Protein AF-A0A485LM69-F1 (afdb_monomer_lite)

Sequence (407 aa):
MVAGKAISARLDTKGYEAAKHSVRDLKLQVTPPPPPPSAAVVSFTKTQQSLVRSMDTALTEHVVIIRTSGLRPGRENILVEHVDLLRSQFHEALERLHVLHDEAARRWKSEMAAKVDAAAADVDTLANALAEREQDMEQHAQEVERRHFEELEALTQRYDDKVVDIQALCDDKIAQVERASQGMLHAMRDKMKMWKVAFEAKVKDVVQGKIDGLQSQSERELKVVMTQMDKEAQALVDALQAARQQITALERDVATLKEQVAERASNVMDADTRWTASQEALAHAQAQANHFQHMYETLLATMEQLRDTHAQEKVRLVQQHAMTQESAERAIEARHQAELATLHDRVRHAVDKKSSVIAQLETQLADAVARAHSTEHVLMQLSADLQSCGSQPSGAMALVEAFHLDD

InterPro domains:
  IPR060549 CEP131, C-terminal domain [PF27695] (210-379)

Radius of gyration: 78.05 Å; chains: 1; bounding box: 155×54×229 Å

Organism: NCBI:txid120398

Foldseek 3Di:
DDDDDDPPVDCDPVNVVVVVVVVVVVVVPPDDDDDDDPPVVVVVVVVLVVVLVVLVVVLVVVLVCLVPVPDDPVVSVVVNVVSVVVNVVVVVVSVVVVVVVVVVVVVVVVVVVVVVVVVVVVVVVVVVVVVVVVVVVVVVVVVVVVVVVVVVVVVVVVVVVVVVVVVVVVVVVVVVVVVVVVVVVVVVVVVVVVVVVVVVVVVVVVVVVVVVVVVVVVVVVVVVVVVVVVVVVVVVVVVVVVVVVVVVVVVVVVVVCVVCVVVPVPDDDPPPVVVVVVVVVVVVVVVVVVVVVVVVVVVVVVVVVVVVVVVVVVVVVVVVVVVVVVVVVVVVVVVVVVVVVVVVVVVVVVVVVVVVVVVVVVVVVVVVVVVVVVVVVVVVVVVVVVVVVVDDDDDDDDDDDDDDDDD

Secondary structure (DSSP, 8-state):
------------HHHHHHHHHHHHHHHTT--PPPPPPPHHHHHHHHHHHHHHHHHHHHHHHHHHHHHHS---HHHHHHHHHHHHHHHHHHHHHHHHHHHHHHHHHHHHHHHHHHHHHHHHHHHHHHHHHHHHHHHHHHHHHHHHHHHHHHHHHHHHHHHHHHHHHHHHHHHHHHHHHHHHHHHHHHHHHHHHHHHHHHHHHHHHHHHHHHHHHHHHHHHHHHHHHHHHHHHHHHHHHHHHHHHHHHHHHHHHHHHHHHHHTTT-SS----SHHHHHHHHHHHHHHHHHHHHHHHHHHHHHHHHHHHHHHHHHHHHHHHHHHHHHHHHHHHHHHHHHHHHHHHHHHHHHHHHHHHHHHHHHHHHHHHHHHHHHHHHHHHHHHHHHHHHHTTS----------------

Structure (mmCIF, N/CA/C/O backbone):
data_AF-A0A485LM69-F1
#
_entry.id   AF-A0A485LM69-F1
#
loop_
_atom_site.group_PDB
_atom_site.id
_atom_site.type_symbol
_atom_site.label_atom_id
_atom_site.label_alt_id
_atom_site.label_comp_id
_atom_site.label_asym_id
_atom_site.label_entity_id
_atom_site.label_seq_id
_atom_site.pdbx_PDB_ins_code
_atom_site.Cartn_x
_atom_site.Cartn_y
_atom_site.Cartn_z
_atom_site.occupancy
_atom_site.B_iso_or_equiv
_atom_site.auth_seq_id
_atom_site.auth_comp_id
_atom_site.auth_asym_id
_atom_site.auth_atom_id
_atom_site.pdbx_PDB_model_num
ATOM 1 N N . MET A 1 1 ? 25.983 -1.163 -6.170 1.00 37.72 1 MET A N 1
ATOM 2 C CA . MET A 1 1 ? 26.943 -0.313 -6.907 1.00 37.72 1 MET A CA 1
ATOM 3 C C . MET A 1 1 ? 27.762 -1.194 -7.835 1.00 37.72 1 MET A C 1
ATOM 5 O O . MET A 1 1 ? 28.632 -1.874 -7.329 1.00 37.72 1 MET A O 1
ATOM 9 N N . VAL A 1 2 ? 27.425 -1.234 -9.126 1.00 30.72 2 VAL A N 1
ATOM 10 C CA . VAL A 1 2 ? 28.302 -1.178 -10.319 1.00 30.72 2 VAL A CA 1
ATOM 11 C C . VAL A 1 2 ? 27.305 -1.050 -11.477 1.00 30.72 2 VAL A C 1
ATOM 13 O O . VAL A 1 2 ? 26.542 -1.973 -11.743 1.00 30.72 2 VAL A O 1
ATOM 16 N N . ALA A 1 3 ? 27.201 0.146 -12.054 1.00 35.25 3 ALA A N 1
ATOM 17 C CA . ALA A 1 3 ? 26.282 0.444 -13.147 1.00 35.25 3 ALA A CA 1
ATOM 18 C C . ALA A 1 3 ? 26.817 -0.117 -14.474 1.00 35.25 3 ALA A C 1
ATOM 20 O O . ALA A 1 3 ? 28.026 -0.145 -14.708 1.00 35.25 3 ALA A O 1
ATOM 21 N N . GLY A 1 4 ? 25.886 -0.588 -15.304 1.00 31.83 4 GLY A N 1
ATOM 22 C CA . GLY A 1 4 ? 26.125 -1.331 -16.533 1.00 31.83 4 GLY A CA 1
ATOM 23 C C . GLY A 1 4 ? 26.873 -0.567 -17.623 1.00 31.83 4 GLY A C 1
ATOM 24 O O . GLY A 1 4 ? 26.713 0.637 -17.815 1.00 31.83 4 GLY A O 1
ATOM 25 N N . LYS A 1 5 ? 27.666 -1.327 -18.377 1.00 31.39 5 LYS A N 1
ATOM 26 C CA . LYS A 1 5 ? 28.314 -0.892 -19.611 1.00 31.39 5 LYS A CA 1
ATOM 27 C C . LYS A 1 5 ? 27.409 -1.300 -20.774 1.00 31.39 5 LYS A C 1
ATOM 29 O O . LYS A 1 5 ? 27.424 -2.447 -21.207 1.00 31.39 5 LYS A O 1
ATOM 34 N N . ALA A 1 6 ? 26.577 -0.372 -21.234 1.00 43.16 6 ALA A N 1
ATOM 35 C CA . ALA A 1 6 ? 25.860 -0.515 -22.493 1.00 43.16 6 ALA A CA 1
ATOM 36 C C . ALA A 1 6 ? 26.879 -0.487 -23.643 1.00 43.16 6 ALA A C 1
ATOM 38 O O . ALA A 1 6 ? 27.505 0.543 -23.880 1.00 43.16 6 ALA A O 1
ATOM 39 N N . ILE A 1 7 ? 27.050 -1.603 -24.353 1.00 37.47 7 ILE A N 1
ATOM 40 C CA . ILE A 1 7 ? 27.742 -1.624 -25.647 1.00 37.47 7 ILE A CA 1
ATOM 41 C C . ILE A 1 7 ? 26.660 -1.505 -26.717 1.00 37.47 7 ILE A C 1
ATOM 43 O O . ILE A 1 7 ? 26.283 -2.454 -27.391 1.00 37.47 7 ILE A O 1
ATOM 47 N N . SER A 1 8 ? 26.108 -0.299 -26.820 1.00 39.75 8 SER A N 1
ATOM 48 C CA . SER A 1 8 ? 25.656 0.192 -28.111 1.00 39.75 8 SER A CA 1
ATOM 49 C C . SER A 1 8 ? 26.939 0.597 -28.823 1.00 39.75 8 SER A C 1
ATOM 51 O O . SER A 1 8 ? 27.615 1.518 -28.364 1.00 39.75 8 SER A O 1
ATOM 53 N N . ALA A 1 9 ? 27.318 -0.101 -29.894 1.00 45.41 9 ALA A N 1
ATOM 54 C CA . ALA A 1 9 ? 28.373 0.356 -30.795 1.00 45.41 9 ALA A CA 1
ATOM 55 C C . ALA A 1 9 ? 27.864 1.573 -31.593 1.00 45.41 9 ALA A C 1
ATOM 57 O O . ALA A 1 9 ? 27.769 1.560 -32.814 1.00 45.41 9 ALA A O 1
ATOM 58 N N . ARG A 1 10 ? 27.482 2.636 -30.877 1.00 45.28 10 ARG A N 1
ATOM 59 C CA . ARG A 1 10 ? 27.475 3.989 -31.411 1.00 45.28 10 ARG A CA 1
ATOM 60 C C . ARG A 1 10 ? 28.935 4.293 -31.696 1.00 45.28 10 ARG A C 1
ATOM 62 O O . ARG A 1 10 ? 29.761 4.207 -30.788 1.00 45.28 10 ARG A O 1
ATOM 69 N N . LEU A 1 11 ? 29.252 4.634 -32.940 1.00 45.06 11 LEU A N 1
ATOM 70 C CA . LEU A 1 11 ? 30.440 5.433 -33.200 1.00 45.06 11 LEU A CA 1
ATOM 71 C C . LEU A 1 11 ? 30.388 6.602 -32.210 1.00 45.06 11 LEU A C 1
ATOM 73 O O . LEU A 1 11 ? 29.457 7.406 -32.249 1.00 45.06 11 LEU A O 1
ATOM 77 N N . ASP A 1 12 ? 31.334 6.629 -31.268 1.00 53.97 12 ASP A N 1
ATOM 78 C CA . ASP A 1 12 ? 31.619 7.815 -30.464 1.00 53.97 12 ASP A CA 1
ATOM 79 C C . ASP A 1 12 ? 31.677 8.995 -31.447 1.00 53.97 12 ASP A C 1
ATOM 81 O O . ASP A 1 12 ? 32.214 8.848 -32.551 1.00 53.97 12 ASP A O 1
ATOM 85 N N . THR A 1 13 ? 31.109 10.147 -31.095 1.00 58.75 13 THR A N 1
ATOM 86 C CA . THR A 1 13 ? 31.194 11.362 -31.919 1.00 58.75 13 THR A CA 1
ATOM 87 C C . THR A 1 13 ? 32.640 11.640 -32.339 1.00 58.75 13 THR A C 1
ATOM 89 O O . THR A 1 13 ? 32.873 12.085 -33.458 1.00 58.75 13 THR A O 1
ATOM 92 N N . LYS A 1 14 ? 33.628 11.239 -31.523 1.00 59.19 14 LYS A N 1
ATOM 93 C CA . LYS A 1 14 ? 35.055 11.243 -31.882 1.00 59.19 14 LYS A CA 1
ATOM 94 C C . LYS A 1 14 ? 35.444 10.276 -33.003 1.00 59.19 14 LYS A C 1
ATOM 96 O O . LYS A 1 14 ? 36.289 10.619 -33.820 1.00 59.19 14 LYS A O 1
ATOM 101 N N . GLY A 1 15 ? 34.866 9.078 -33.045 1.00 59.28 15 GLY A N 1
ATOM 102 C CA . GLY A 1 15 ? 35.096 8.093 -34.107 1.00 59.28 15 GLY A CA 1
ATOM 103 C C . GLY A 1 15 ? 34.479 8.519 -35.440 1.00 59.28 15 GLY A C 1
ATOM 104 O O . GLY A 1 15 ? 35.099 8.344 -36.487 1.00 59.28 15 GLY A O 1
ATOM 105 N N . TYR A 1 16 ? 33.302 9.147 -35.397 1.00 66.25 16 TYR A N 1
ATOM 106 C CA . TYR A 1 16 ? 32.664 9.732 -36.578 1.00 66.25 16 TYR A CA 1
ATOM 107 C C . TYR A 1 16 ? 33.438 10.952 -37.109 1.00 66.25 16 TYR A C 1
ATOM 109 O O . TYR A 1 16 ? 33.726 11.031 -38.303 1.00 66.25 16 TYR A O 1
ATOM 117 N N . GLU A 1 17 ? 33.866 11.861 -36.227 1.00 63.91 17 GLU A N 1
ATOM 118 C CA . GLU A 1 17 ? 34.704 13.018 -36.582 1.00 63.91 17 GLU A CA 1
ATOM 119 C C . GLU A 1 17 ? 36.073 12.589 -37.141 1.00 63.91 17 GLU A C 1
ATOM 121 O O . GLU A 1 17 ? 36.529 13.138 -38.143 1.00 63.91 17 GLU A O 1
ATOM 126 N N . ALA A 1 18 ? 36.712 11.564 -36.563 1.00 67.31 18 ALA A N 1
ATOM 127 C CA . ALA A 1 18 ? 37.987 11.034 -37.054 1.00 67.31 18 ALA A CA 1
ATOM 128 C C . ALA A 1 18 ? 37.866 10.422 -38.461 1.00 67.31 18 ALA A C 1
ATOM 130 O O . ALA A 1 18 ? 38.721 10.663 -39.314 1.00 67.31 18 ALA A O 1
ATOM 131 N N . ALA A 1 19 ? 36.784 9.685 -38.732 1.00 61.28 19 ALA A N 1
ATOM 132 C CA . ALA A 1 19 ? 36.502 9.161 -40.066 1.00 61.28 19 ALA A CA 1
ATOM 133 C C . ALA A 1 19 ? 36.218 10.296 -41.068 1.00 61.28 19 ALA A C 1
ATOM 135 O O . ALA A 1 19 ? 36.755 10.290 -42.176 1.00 61.28 19 ALA A O 1
ATOM 136 N N . LYS A 1 20 ? 35.454 11.318 -40.659 1.00 70.12 20 LYS A N 1
ATOM 137 C CA . LYS A 1 20 ? 35.165 12.511 -41.471 1.00 70.12 20 LYS A CA 1
ATOM 138 C C . LYS A 1 20 ? 36.438 13.287 -41.826 1.00 70.12 20 LYS A C 1
ATOM 140 O O . LYS A 1 20 ? 36.601 13.688 -42.977 1.00 70.12 20 LYS A O 1
ATOM 145 N N . HIS A 1 21 ? 37.359 13.459 -40.877 1.00 63.34 21 HIS A N 1
ATOM 146 C CA . HIS A 1 21 ? 38.659 14.089 -41.119 1.00 63.34 21 HIS A CA 1
ATOM 147 C C . HIS A 1 21 ? 39.557 13.246 -42.030 1.00 63.34 21 HIS A C 1
ATOM 149 O O . HIS A 1 21 ? 40.119 13.784 -42.978 1.00 63.34 21 HIS A O 1
ATOM 155 N N . SER A 1 22 ? 39.611 11.927 -41.831 1.00 62.47 22 SER A N 1
ATOM 156 C CA . SER A 1 22 ? 40.417 11.029 -42.668 1.00 62.47 22 SER A CA 1
ATOM 157 C C . SER A 1 22 ? 39.936 10.984 -44.126 1.00 62.47 22 SER A C 1
ATOM 159 O O . SER A 1 22 ? 40.754 10.997 -45.045 1.00 62.47 22 SER A O 1
ATOM 161 N N . VAL A 1 23 ? 38.619 11.034 -44.362 1.00 62.62 23 VAL A N 1
ATOM 162 C CA . VAL A 1 23 ? 38.046 11.159 -45.715 1.00 62.62 23 VAL A CA 1
ATOM 163 C C . VAL A 1 23 ? 38.374 12.522 -46.339 1.00 62.62 23 VAL A C 1
ATOM 165 O O . VAL A 1 23 ? 38.644 12.605 -47.537 1.00 62.62 23 VAL A O 1
ATOM 168 N N . ARG A 1 24 ? 38.405 13.597 -45.540 1.00 62.69 24 ARG A N 1
ATOM 169 C CA . ARG A 1 24 ? 38.782 14.943 -46.004 1.00 62.69 24 ARG A CA 1
ATOM 170 C C . ARG A 1 24 ? 40.268 15.038 -46.367 1.00 62.69 24 ARG A C 1
ATOM 172 O O . ARG A 1 24 ? 40.597 15.660 -47.373 1.00 62.69 24 ARG A O 1
ATOM 179 N N . ASP A 1 25 ? 41.134 14.372 -45.608 1.00 54.91 25 ASP A N 1
ATOM 180 C CA . ASP A 1 25 ? 42.574 14.298 -45.879 1.00 54.91 25 ASP A CA 1
ATOM 181 C C . ASP A 1 25 ? 42.880 13.448 -47.124 1.00 54.91 25 ASP A C 1
ATOM 183 O O . ASP A 1 25 ? 43.771 13.795 -47.900 1.00 54.91 25 ASP A O 1
ATOM 187 N N . LEU A 1 26 ? 42.091 12.397 -47.388 1.00 56.34 26 LEU A N 1
ATOM 188 C CA . LEU A 1 26 ? 42.157 11.643 -48.647 1.00 56.34 26 LEU A CA 1
ATOM 189 C C . LEU A 1 26 ? 41.714 12.479 -49.861 1.00 56.34 26 LEU A C 1
ATOM 191 O O . LEU A 1 26 ? 42.319 12.366 -50.927 1.00 56.34 26 LEU A O 1
ATOM 195 N N . LYS A 1 27 ? 40.707 13.353 -49.710 1.00 54.22 27 LYS A N 1
ATOM 196 C CA . LYS A 1 27 ? 40.270 14.278 -50.778 1.00 54.22 27 LYS A CA 1
ATOM 197 C C . LYS A 1 27 ? 41.346 15.313 -51.146 1.00 54.22 27 LYS A C 1
ATOM 199 O O . LYS A 1 27 ? 41.377 15.762 -52.286 1.00 54.22 27 LYS A O 1
ATOM 204 N N . LEU A 1 28 ? 42.241 15.677 -50.223 1.00 52.53 28 LEU A N 1
ATOM 205 C CA . LEU A 1 28 ? 43.300 16.673 -50.457 1.00 52.53 28 LEU A CA 1
ATOM 206 C C . LEU A 1 28 ? 44.570 16.109 -51.127 1.00 52.53 28 LEU A C 1
ATOM 208 O O . LEU A 1 28 ? 45.445 16.892 -51.493 1.00 52.53 28 LEU A O 1
ATOM 212 N N . GLN A 1 29 ? 44.690 14.788 -51.319 1.00 48.66 29 GLN A N 1
ATOM 213 C CA . GLN A 1 29 ? 45.872 14.160 -51.942 1.00 48.66 29 GLN A CA 1
ATOM 214 C C . GLN A 1 29 ? 45.737 13.863 -53.445 1.00 48.66 29 GLN A C 1
ATOM 216 O O . GLN A 1 29 ? 46.665 13.317 -54.044 1.00 48.66 29 GLN A O 1
ATOM 221 N N . VAL A 1 30 ? 44.634 14.243 -54.096 1.00 44.53 30 VAL A N 1
ATOM 222 C CA . VAL A 1 30 ? 44.458 14.047 -55.545 1.00 44.53 30 VAL A CA 1
ATOM 223 C C . VAL A 1 30 ? 44.927 15.288 -56.305 1.00 44.53 30 VAL A C 1
ATOM 225 O O . VAL A 1 30 ? 44.142 16.012 -56.906 1.00 44.53 30 VAL A O 1
ATOM 228 N N . THR A 1 31 ? 46.235 15.540 -56.290 1.00 46.69 31 THR A N 1
ATOM 229 C CA . THR A 1 31 ? 46.868 16.416 -57.286 1.00 46.69 31 THR A CA 1
ATOM 230 C C . THR A 1 31 ? 47.582 15.505 -58.281 1.00 46.69 31 THR A C 1
ATOM 232 O O . THR A 1 31 ? 48.565 14.862 -57.898 1.00 46.69 31 THR A O 1
ATOM 235 N N . PRO A 1 32 ? 47.120 15.380 -59.540 1.00 48.69 32 PRO A N 1
ATOM 236 C CA . PRO A 1 32 ? 47.820 14.556 -60.515 1.00 48.69 32 PRO A CA 1
ATOM 237 C C . PRO A 1 32 ? 49.222 15.143 -60.751 1.00 48.69 32 PRO A C 1
ATOM 239 O O . PRO A 1 32 ? 49.344 16.357 -60.948 1.00 48.69 32 PRO A O 1
ATOM 242 N N . PRO A 1 33 ? 50.295 14.333 -60.740 1.00 48.59 33 PRO A N 1
ATOM 243 C CA . PRO A 1 33 ? 51.614 14.825 -61.107 1.00 48.59 33 PRO A CA 1
ATOM 244 C C . PRO A 1 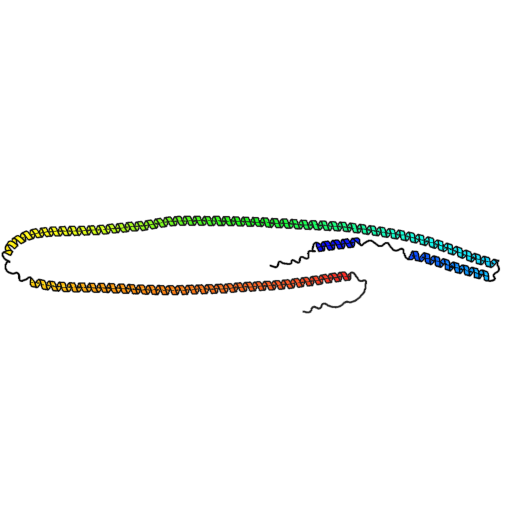33 ? 51.604 15.261 -62.583 1.00 48.59 33 PRO A C 1
ATOM 246 O O . PRO A 1 33 ? 50.924 14.633 -63.402 1.00 48.59 33 PRO A O 1
ATOM 249 N N . PRO A 1 34 ? 52.358 16.311 -62.962 1.00 47.25 34 PRO A N 1
ATOM 250 C CA . PRO A 1 34 ? 52.467 16.703 -64.360 1.00 47.25 34 PRO A CA 1
ATOM 251 C C . PRO A 1 34 ? 53.056 15.536 -65.171 1.00 47.25 34 PRO A C 1
ATOM 253 O O . PRO A 1 34 ? 54.009 14.896 -64.711 1.00 47.25 34 PRO A O 1
ATOM 256 N N . PRO A 1 35 ? 52.518 15.232 -66.367 1.00 50.94 35 PRO A N 1
ATOM 257 C CA . PRO A 1 35 ? 53.011 14.116 -67.156 1.00 50.94 35 PRO A CA 1
ATOM 258 C C . PRO A 1 35 ? 54.485 14.354 -67.527 1.00 50.94 35 PRO A C 1
ATOM 260 O O . PRO A 1 35 ? 54.832 15.447 -67.992 1.00 50.94 35 PRO A O 1
ATOM 263 N N . PRO A 1 36 ? 55.374 13.362 -67.342 1.00 49.91 36 PRO A N 1
ATOM 264 C CA . PRO A 1 36 ? 56.764 13.496 -67.748 1.00 49.91 36 PRO A CA 1
ATOM 265 C C . PRO A 1 36 ? 56.849 13.680 -69.274 1.00 49.91 36 PRO A C 1
ATOM 267 O O . PRO A 1 36 ? 56.050 13.093 -70.014 1.00 49.91 36 PRO A O 1
ATOM 270 N N . PRO A 1 37 ? 57.809 14.472 -69.787 1.00 47.91 37 PRO A N 1
ATOM 271 C CA . PRO A 1 37 ? 58.004 14.603 -71.225 1.00 47.91 37 PRO A CA 1
ATOM 272 C C . PRO A 1 37 ? 58.306 13.222 -71.821 1.00 47.91 37 PRO A C 1
ATOM 274 O O . PRO A 1 37 ? 59.205 12.521 -71.360 1.00 47.91 37 PRO A O 1
ATOM 277 N N . SER A 1 38 ? 57.535 12.820 -72.836 1.00 52.62 38 SER A N 1
ATOM 278 C CA . SER A 1 38 ? 57.648 11.502 -73.469 1.00 52.62 38 SER A CA 1
ATOM 279 C C . SER A 1 38 ? 59.090 11.224 -73.915 1.00 52.62 38 SER A C 1
ATOM 281 O O . SER A 1 38 ? 59.644 11.945 -74.750 1.00 52.62 38 SER A O 1
ATOM 283 N N . ALA A 1 39 ? 59.686 10.152 -73.379 1.00 52.12 39 ALA A N 1
ATOM 284 C CA . ALA A 1 39 ? 61.043 9.688 -73.686 1.00 52.12 39 ALA A CA 1
ATOM 285 C C . ALA A 1 39 ? 61.297 9.491 -75.198 1.00 52.12 39 ALA A C 1
ATOM 287 O O . ALA A 1 39 ? 62.441 9.546 -75.654 1.00 52.12 39 ALA A O 1
ATOM 288 N N . ALA A 1 40 ? 60.230 9.337 -75.990 1.00 54.22 40 ALA A N 1
ATOM 289 C CA . ALA A 1 40 ? 60.281 9.234 -77.443 1.00 54.22 40 ALA A CA 1
ATOM 290 C C . ALA A 1 40 ? 60.852 10.499 -78.118 1.00 54.22 40 ALA A C 1
ATOM 292 O O . ALA A 1 40 ? 61.655 10.382 -79.044 1.00 54.22 40 ALA A O 1
ATOM 293 N N . VAL A 1 41 ? 60.538 11.701 -77.616 1.00 56.25 41 VAL A N 1
ATOM 294 C CA . VAL A 1 41 ? 60.951 12.977 -78.242 1.00 56.25 41 VAL A CA 1
ATOM 295 C C . VAL A 1 41 ? 62.459 13.219 -78.099 1.00 56.25 41 VAL A C 1
ATOM 297 O O . VAL A 1 41 ? 63.114 13.682 -79.030 1.00 56.25 41 VAL A O 1
ATOM 300 N N . VAL A 1 42 ? 63.035 12.850 -76.950 1.00 55.84 42 VAL A N 1
ATOM 301 C CA . VAL A 1 42 ? 64.485 12.946 -76.698 1.00 55.84 42 VAL A CA 1
ATOM 302 C C . VAL A 1 42 ? 65.256 11.862 -77.467 1.00 55.84 42 VAL A C 1
ATOM 304 O O . VAL A 1 42 ? 66.409 12.064 -77.847 1.00 55.84 42 VAL A O 1
ATOM 307 N N . SER A 1 43 ? 64.622 10.718 -77.747 1.00 63.28 43 SER A N 1
ATOM 308 C CA . SER A 1 43 ? 65.243 9.621 -78.499 1.00 63.28 43 SER A CA 1
ATOM 309 C C . SER A 1 43 ? 65.389 9.910 -80.001 1.00 63.28 43 SER A C 1
ATOM 311 O O . SER A 1 43 ? 66.401 9.520 -80.589 1.00 63.28 43 SER A O 1
ATOM 313 N N . PHE A 1 44 ? 64.438 10.640 -80.601 1.00 71.31 44 PHE A N 1
ATOM 314 C CA . PHE A 1 44 ? 64.383 10.919 -82.042 1.00 71.31 44 PHE A CA 1
ATOM 315 C C . PHE A 1 44 ? 65.482 11.884 -82.512 1.00 71.31 44 PHE A C 1
ATOM 317 O O . PHE A 1 44 ? 66.200 11.605 -83.469 1.00 71.31 44 PHE A O 1
ATOM 324 N N . THR A 1 45 ? 65.694 12.994 -81.799 1.00 69.62 45 THR A N 1
ATOM 325 C CA . THR A 1 45 ? 66.737 13.977 -82.154 1.00 69.62 45 THR A CA 1
ATOM 326 C C . THR A 1 45 ? 68.143 13.381 -82.052 1.00 69.62 45 THR A C 1
ATOM 328 O O . THR A 1 45 ? 69.004 13.640 -82.895 1.00 69.62 45 THR A O 1
ATOM 331 N N . LYS A 1 46 ? 68.367 12.509 -81.062 1.00 75.81 46 LYS A N 1
ATOM 332 C CA . LYS A 1 46 ? 69.632 11.787 -80.883 1.00 75.81 46 LYS A CA 1
ATOM 333 C C . LYS A 1 46 ? 69.882 10.761 -81.995 1.00 75.81 46 LYS A C 1
ATOM 335 O O . LYS A 1 46 ? 71.008 10.655 -82.480 1.00 75.81 46 LYS A O 1
ATOM 340 N N . THR A 1 47 ? 68.853 10.025 -82.425 1.00 76.50 47 THR A N 1
ATOM 341 C CA . THR A 1 47 ? 68.968 9.077 -83.551 1.00 76.50 47 THR A CA 1
ATOM 342 C C . THR A 1 47 ? 69.178 9.800 -84.879 1.00 76.50 47 THR A C 1
ATOM 344 O O . THR A 1 47 ? 70.045 9.392 -85.651 1.00 76.50 47 THR A O 1
ATOM 347 N N . GLN A 1 48 ? 68.489 10.920 -85.109 1.00 80.19 48 GLN A N 1
ATOM 348 C CA . GLN A 1 48 ? 68.676 11.760 -86.294 1.00 80.19 48 GLN A CA 1
ATOM 349 C C . GLN A 1 48 ? 70.119 12.275 -86.408 1.00 80.19 48 GLN A C 1
ATOM 351 O O . GLN A 1 48 ? 70.756 12.099 -87.444 1.00 80.19 48 GLN A O 1
ATOM 356 N N . GLN A 1 49 ? 70.678 12.844 -85.334 1.00 79.38 49 GLN A N 1
ATOM 357 C CA . GLN A 1 49 ? 72.063 13.337 -85.332 1.00 79.38 49 GLN A CA 1
ATOM 358 C C . GLN A 1 49 ? 73.088 12.222 -85.593 1.00 79.38 49 GLN A C 1
ATOM 360 O O . GLN A 1 49 ? 74.094 12.450 -86.265 1.00 79.38 49 GLN A O 1
ATOM 365 N N . SER A 1 50 ? 72.838 11.012 -85.086 1.00 82.00 50 SER A N 1
ATOM 366 C CA . SER A 1 50 ? 73.695 9.851 -85.346 1.00 82.00 50 SER A CA 1
ATOM 367 C C . SER A 1 50 ? 73.648 9.414 -86.814 1.00 82.00 50 SER A C 1
ATOM 369 O O . SER A 1 50 ? 74.691 9.114 -87.393 1.00 82.00 50 SER A O 1
ATOM 371 N N . LEU A 1 51 ? 72.458 9.401 -87.422 1.00 81.00 51 LEU A N 1
ATOM 372 C CA . LEU A 1 51 ? 72.256 9.052 -88.832 1.00 81.00 51 LEU A CA 1
ATOM 373 C C . LEU A 1 51 ? 72.929 10.056 -89.775 1.00 81.00 51 LEU A C 1
ATOM 375 O O . LEU A 1 51 ? 73.610 9.635 -90.707 1.00 81.00 51 LEU A O 1
ATOM 379 N N . VAL A 1 52 ? 72.815 11.360 -89.490 1.00 84.50 52 VAL A N 1
ATOM 380 C CA . VAL A 1 52 ? 73.524 12.419 -90.236 1.00 84.50 52 VAL A CA 1
ATOM 381 C C . VAL A 1 52 ? 75.028 12.173 -90.219 1.00 84.50 52 VAL A C 1
ATOM 383 O O . VAL A 1 52 ? 75.650 12.095 -91.274 1.00 84.50 52 VAL A O 1
ATOM 386 N N . ARG A 1 53 ? 75.614 11.987 -89.028 1.00 83.19 53 ARG A N 1
ATOM 387 C CA . ARG A 1 53 ? 77.063 11.780 -88.881 1.00 83.19 53 ARG A CA 1
ATOM 388 C C . ARG A 1 53 ? 77.539 10.514 -89.587 1.00 83.19 53 ARG A C 1
ATOM 390 O O . ARG A 1 53 ? 78.561 10.549 -90.265 1.00 83.19 53 ARG A O 1
ATOM 397 N N . SER A 1 54 ? 76.807 9.409 -89.442 1.00 83.94 54 SER A N 1
ATOM 398 C CA . SER A 1 54 ? 77.175 8.134 -90.062 1.00 83.94 54 SER A CA 1
ATOM 399 C C . SER A 1 54 ? 77.146 8.215 -91.587 1.00 83.94 54 SER A C 1
ATOM 401 O O . SER A 1 54 ? 78.070 7.732 -92.238 1.00 83.94 54 SER A O 1
ATOM 403 N N . MET A 1 55 ? 76.104 8.827 -92.155 1.00 84.12 55 MET A N 1
ATOM 404 C CA . MET A 1 55 ? 75.960 8.949 -93.604 1.00 84.12 55 MET A CA 1
ATOM 405 C C . MET A 1 55 ? 76.972 9.936 -94.188 1.00 84.12 55 MET A C 1
ATOM 407 O O . MET A 1 55 ? 77.586 9.648 -95.210 1.00 84.12 55 MET A O 1
ATOM 411 N N . ASP A 1 56 ? 77.202 11.071 -93.527 1.00 84.75 56 ASP A N 1
ATOM 412 C CA . ASP A 1 56 ? 78.168 12.062 -94.005 1.00 84.75 56 ASP A CA 1
ATOM 413 C C . ASP A 1 56 ? 79.610 11.530 -93.969 1.00 84.75 56 ASP A C 1
ATOM 415 O O . ASP A 1 56 ? 80.379 11.744 -94.909 1.00 84.75 56 ASP A O 1
ATOM 419 N N . THR A 1 57 ? 79.950 10.738 -92.946 1.00 84.50 57 THR A N 1
ATOM 420 C CA . THR A 1 57 ? 81.236 10.026 -92.875 1.00 84.50 57 THR A CA 1
ATOM 421 C C . THR A 1 57 ? 81.370 9.038 -94.037 1.00 84.50 57 THR A C 1
ATOM 423 O O . THR A 1 57 ? 82.346 9.102 -94.783 1.00 84.50 57 THR A O 1
ATOM 426 N N . ALA A 1 58 ? 80.358 8.193 -94.263 1.00 82.25 58 ALA A N 1
ATOM 427 C CA . ALA A 1 58 ? 80.372 7.202 -95.339 1.00 82.25 58 ALA A CA 1
ATOM 428 C C . ALA A 1 58 ? 80.462 7.836 -96.742 1.00 82.25 58 ALA A C 1
ATOM 430 O O . ALA A 1 58 ? 81.192 7.341 -97.605 1.00 82.25 58 ALA A O 1
ATOM 431 N N . LEU A 1 59 ? 79.754 8.947 -96.978 1.00 86.56 59 LEU A N 1
ATOM 432 C CA . LEU A 1 59 ? 79.809 9.682 -98.245 1.00 86.56 59 LEU A CA 1
ATOM 433 C C . LEU A 1 59 ? 81.169 10.365 -98.438 1.00 86.56 59 LEU A C 1
ATOM 435 O O . LEU A 1 59 ? 81.706 10.356 -99.543 1.00 86.56 59 LEU A O 1
ATOM 439 N N . THR A 1 60 ? 81.767 10.901 -97.374 1.00 86.19 60 THR A N 1
ATOM 440 C CA . THR A 1 60 ? 83.112 11.495 -97.420 1.00 86.19 60 THR A CA 1
ATOM 441 C C . THR A 1 60 ? 84.180 10.448 -97.737 1.00 86.19 60 THR A C 1
ATOM 443 O O . THR A 1 60 ? 85.035 10.684 -98.591 1.00 86.19 60 THR A O 1
ATOM 446 N N . GLU A 1 61 ? 84.093 9.264 -97.129 1.00 84.50 61 GLU A N 1
ATOM 447 C CA . GLU A 1 61 ? 84.948 8.121 -97.464 1.00 84.50 61 GLU A CA 1
ATOM 448 C C . GLU A 1 61 ? 84.791 7.710 -98.936 1.00 84.50 61 GLU A C 1
ATOM 450 O O . GLU A 1 61 ? 85.789 7.506 -99.628 1.00 84.50 61 GLU A O 1
ATOM 455 N N . HIS A 1 62 ? 83.560 7.672 -99.460 1.00 84.31 62 HIS A N 1
ATOM 456 C CA . HIS A 1 62 ? 83.310 7.369 -100.873 1.00 84.31 62 HIS A CA 1
ATOM 457 C C . HIS A 1 62 ? 83.922 8.410 -101.819 1.00 84.31 62 HIS A C 1
ATOM 459 O O . HIS A 1 62 ? 84.502 8.030 -102.836 1.00 84.31 62 HIS A O 1
ATOM 465 N N . VAL A 1 63 ? 83.870 9.705 -101.481 1.00 85.94 63 VAL A N 1
ATOM 466 C CA . VAL A 1 63 ? 84.565 10.750 -102.254 1.00 85.94 63 VAL A CA 1
ATOM 467 C C . VAL A 1 63 ? 86.074 10.490 -102.287 1.00 85.94 63 VAL A C 1
ATOM 469 O O . VAL A 1 63 ? 86.681 10.577 -103.352 1.00 85.94 63 VAL A O 1
ATOM 472 N N . VAL A 1 64 ? 86.690 10.133 -101.155 1.00 84.62 64 VAL A N 1
ATOM 473 C CA . VAL A 1 64 ? 88.129 9.817 -101.091 1.00 84.62 64 VAL A CA 1
ATOM 474 C C . VAL A 1 64 ? 88.471 8.600 -101.952 1.00 84.62 64 VAL A C 1
ATOM 476 O O . VAL A 1 64 ? 89.449 8.643 -102.701 1.00 84.62 64 VAL A O 1
ATOM 479 N N . ILE A 1 65 ? 87.654 7.543 -101.911 1.00 83.81 65 ILE A N 1
ATOM 480 C CA . ILE A 1 65 ? 87.834 6.347 -102.750 1.00 83.81 65 ILE A CA 1
ATOM 481 C C . ILE A 1 65 ? 87.761 6.719 -104.235 1.00 83.81 65 ILE A C 1
ATOM 483 O O . ILE A 1 65 ? 88.649 6.356 -105.005 1.00 83.81 65 ILE A O 1
ATOM 487 N N . ILE A 1 66 ? 86.749 7.490 -104.643 1.00 83.75 66 ILE A N 1
ATOM 488 C CA . ILE A 1 66 ? 86.595 7.933 -106.035 1.00 83.75 66 ILE A CA 1
ATOM 489 C C . ILE A 1 66 ? 87.825 8.736 -106.476 1.00 83.75 66 ILE A C 1
ATOM 491 O O . ILE A 1 66 ? 88.408 8.423 -107.515 1.00 83.75 66 ILE A O 1
ATOM 495 N N . ARG A 1 67 ? 88.285 9.693 -105.661 1.00 81.75 67 ARG A N 1
ATOM 496 C CA . ARG A 1 67 ? 89.438 10.552 -105.985 1.00 81.75 67 ARG A CA 1
ATOM 497 C C . ARG A 1 67 ? 90.782 9.821 -106.028 1.00 81.75 67 ARG A C 1
ATOM 499 O O . ARG A 1 67 ? 91.721 10.276 -106.671 1.00 81.75 67 ARG A O 1
ATOM 506 N N . THR A 1 68 ? 90.895 8.675 -105.360 1.00 81.94 68 THR A N 1
ATOM 507 C CA . THR A 1 68 ? 92.134 7.876 -105.305 1.00 81.94 68 THR A CA 1
ATOM 508 C C . THR A 1 68 ? 92.125 6.668 -106.246 1.00 81.94 68 THR A C 1
ATOM 510 O O . THR A 1 68 ? 93.137 5.988 -106.389 1.00 81.94 68 THR A O 1
ATOM 513 N N . SER A 1 69 ? 91.014 6.422 -106.947 1.00 80.44 69 SER A N 1
ATOM 514 C CA . SER A 1 69 ? 90.806 5.242 -107.800 1.00 80.44 69 SER A CA 1
ATOM 515 C C . SER A 1 69 ? 91.514 5.268 -109.167 1.00 80.44 69 SER A C 1
ATOM 517 O O . SER A 1 69 ? 91.421 4.300 -109.922 1.00 80.44 69 SER A O 1
ATOM 519 N N . GLY A 1 70 ? 92.219 6.351 -109.520 1.00 73.75 70 GLY A N 1
ATOM 520 C CA . GLY A 1 70 ? 92.938 6.468 -110.800 1.00 73.75 70 GLY A CA 1
ATOM 521 C C . GLY A 1 70 ? 92.034 6.662 -112.028 1.00 73.75 70 GLY A C 1
ATOM 522 O O . GLY A 1 70 ? 92.463 6.437 -113.163 1.00 73.75 70 GLY A O 1
ATOM 523 N N . LEU A 1 71 ? 90.774 7.062 -111.821 1.00 79.56 71 LEU A N 1
ATOM 524 C CA . LEU A 1 71 ? 89.846 7.423 -112.892 1.00 79.56 71 LEU A CA 1
ATOM 525 C C . LEU A 1 71 ? 90.320 8.675 -113.646 1.00 79.56 71 LEU A C 1
ATOM 527 O O . LEU A 1 71 ? 91.044 9.517 -113.126 1.00 79.56 71 LEU A O 1
ATOM 531 N N . ARG A 1 72 ? 89.894 8.823 -114.909 1.00 75.19 72 ARG A N 1
ATOM 532 C CA . ARG A 1 72 ? 90.141 10.071 -115.648 1.00 75.19 72 ARG A CA 1
ATOM 533 C C . ARG A 1 72 ? 89.362 11.218 -114.982 1.00 75.19 72 ARG A C 1
ATOM 535 O O . ARG A 1 72 ? 88.178 11.004 -114.703 1.00 75.19 72 ARG A O 1
ATOM 542 N N . PRO A 1 73 ? 89.933 12.434 -114.872 1.00 73.81 73 PRO A N 1
ATOM 543 C CA . PRO A 1 73 ? 89.326 13.555 -114.141 1.00 73.81 73 PRO A CA 1
ATOM 544 C C . PRO A 1 73 ? 87.862 13.856 -114.510 1.00 73.81 73 PRO A C 1
ATOM 546 O O . PRO A 1 73 ? 87.049 14.176 -113.653 1.00 73.81 73 PRO A O 1
ATOM 549 N N . GLY A 1 74 ? 87.476 13.683 -115.781 1.00 76.81 74 GLY A N 1
ATOM 550 C CA . GLY A 1 74 ? 86.090 13.899 -116.216 1.00 76.81 74 GLY A CA 1
ATOM 551 C C . GLY A 1 74 ? 85.072 12.888 -115.667 1.00 76.81 74 GLY A C 1
ATOM 552 O O . GLY A 1 74 ? 83.922 13.247 -115.457 1.00 76.81 74 GLY A O 1
ATOM 553 N N . ARG A 1 75 ? 85.465 11.630 -115.419 1.00 79.69 75 ARG A N 1
ATOM 554 C CA . ARG A 1 75 ? 84.573 10.603 -114.836 1.00 79.69 75 ARG A CA 1
ATOM 555 C C . ARG A 1 75 ? 84.569 10.646 -113.311 1.00 79.69 75 ARG A C 1
ATOM 557 O O . ARG A 1 75 ? 83.545 10.368 -112.702 1.00 79.69 75 ARG A O 1
ATOM 564 N N . GLU A 1 76 ? 85.706 10.997 -112.723 1.00 82.88 76 GLU A N 1
ATOM 565 C CA . GLU A 1 76 ? 85.862 11.219 -111.286 1.00 82.88 76 GLU A CA 1
ATOM 566 C C . GLU A 1 76 ? 84.933 12.339 -110.797 1.00 82.88 76 GLU A C 1
ATOM 568 O O . GLU A 1 76 ? 84.153 12.119 -109.875 1.00 82.88 76 GLU A O 1
ATOM 573 N N . ASN A 1 77 ? 84.934 13.490 -111.480 1.00 81.81 77 ASN A N 1
ATOM 574 C CA . ASN A 1 77 ? 84.088 14.629 -111.114 1.00 81.81 77 ASN A CA 1
ATOM 575 C C . ASN A 1 77 ? 82.591 14.287 -111.153 1.00 81.81 77 ASN A C 1
ATOM 577 O O . ASN A 1 77 ? 81.881 14.619 -110.214 1.00 81.81 77 ASN A O 1
ATOM 581 N N . ILE A 1 78 ? 82.126 13.547 -112.167 1.00 84.31 78 ILE A N 1
ATOM 582 C CA . ILE A 1 78 ? 80.717 13.118 -112.269 1.00 84.31 78 ILE A CA 1
ATOM 583 C C . ILE A 1 78 ? 80.322 12.208 -111.094 1.00 84.31 78 ILE A C 1
ATOM 585 O O . ILE A 1 78 ? 79.222 12.305 -110.559 1.00 84.31 78 ILE A O 1
ATOM 589 N N . LEU A 1 79 ? 81.209 11.301 -110.674 1.00 84.31 79 LEU A N 1
ATOM 590 C CA . LEU A 1 79 ? 80.928 10.414 -109.543 1.00 84.31 79 LEU A CA 1
ATOM 591 C C . LEU A 1 79 ? 80.927 11.170 -108.209 1.00 84.31 79 LEU A C 1
ATOM 593 O O . LEU A 1 79 ? 80.088 10.876 -107.361 1.00 84.31 79 LEU A O 1
ATOM 597 N N . VAL A 1 80 ? 81.813 12.154 -108.036 1.00 85.81 80 VAL A N 1
ATOM 598 C CA . VAL A 1 80 ? 81.784 13.052 -106.870 1.00 85.81 80 VAL A CA 1
ATOM 599 C C . VAL A 1 80 ? 80.494 13.878 -106.860 1.00 85.81 80 VAL A C 1
ATOM 601 O O . VAL A 1 80 ? 79.834 13.935 -105.828 1.00 85.81 80 VAL A O 1
ATOM 604 N N . GLU A 1 81 ? 80.064 14.412 -108.007 1.00 85.75 81 GLU A N 1
ATOM 605 C CA . GLU A 1 81 ? 78.787 15.127 -108.144 1.00 85.75 81 GLU A CA 1
ATOM 606 C C . GLU A 1 81 ? 77.581 14.249 -107.771 1.00 85.75 81 GLU A C 1
ATOM 608 O O . GLU A 1 81 ? 76.662 14.721 -107.107 1.00 85.75 81 GLU A O 1
ATOM 613 N N . HIS A 1 82 ? 77.578 12.957 -108.121 1.00 86.56 82 HIS A N 1
ATOM 614 C CA . HIS A 1 82 ? 76.521 12.036 -107.684 1.00 86.56 82 HIS A CA 1
ATOM 615 C C . HIS A 1 82 ? 76.531 11.787 -106.170 1.00 86.56 82 HIS A C 1
ATOM 617 O O . HIS A 1 82 ? 75.464 11.682 -105.563 1.00 86.56 82 HIS A O 1
ATOM 623 N N . VAL A 1 83 ? 77.710 11.691 -105.549 1.00 87.44 83 VAL A N 1
ATOM 624 C CA . VAL A 1 83 ? 77.831 11.553 -104.088 1.00 87.44 83 VAL A CA 1
ATOM 625 C C . VAL A 1 83 ? 77.353 12.826 -103.386 1.00 87.44 83 VAL A C 1
ATOM 627 O O . VAL A 1 83 ? 76.638 12.740 -102.387 1.00 87.44 83 VAL A O 1
ATOM 630 N N . ASP A 1 84 ? 77.660 14.000 -103.938 1.00 84.88 84 ASP A N 1
ATOM 631 C CA . ASP A 1 84 ? 77.169 15.281 -103.428 1.00 84.88 84 ASP A CA 1
ATOM 632 C C . ASP A 1 84 ? 75.647 15.432 -103.626 1.00 84.88 84 ASP A C 1
ATOM 634 O O . ASP A 1 84 ? 74.947 15.887 -102.717 1.00 84.88 84 ASP A O 1
ATOM 638 N N . LEU A 1 85 ? 75.097 14.955 -104.750 1.00 87.50 85 LEU A N 1
ATOM 639 C CA . LEU A 1 85 ? 73.651 14.885 -104.976 1.00 87.50 85 LEU A CA 1
ATOM 640 C C . LEU A 1 85 ? 72.970 13.966 -103.950 1.00 87.50 85 LEU A C 1
ATOM 642 O O . LEU A 1 85 ? 71.976 14.363 -103.342 1.00 87.50 85 LEU A O 1
ATOM 646 N N . LEU A 1 86 ? 73.524 12.779 -103.689 1.00 86.31 86 LEU A N 1
ATOM 647 C CA . LEU A 1 86 ? 73.027 11.871 -102.649 1.00 86.31 86 LEU A CA 1
ATOM 648 C C . LEU A 1 86 ? 73.098 12.506 -101.255 1.00 86.31 86 LEU A C 1
ATOM 650 O O . LEU A 1 86 ? 72.148 12.376 -100.479 1.00 86.31 86 LEU A O 1
ATOM 654 N N . ARG A 1 87 ? 74.177 13.241 -100.946 1.00 86.25 87 ARG A N 1
ATOM 655 C CA . ARG A 1 87 ? 74.297 13.997 -99.689 1.00 86.25 87 ARG A CA 1
ATOM 656 C C . ARG A 1 87 ? 73.155 15.003 -99.550 1.00 86.25 87 ARG A C 1
ATOM 658 O O . ARG A 1 87 ? 72.546 15.072 -98.482 1.00 86.25 87 ARG A O 1
ATOM 665 N N . SER A 1 88 ? 72.851 15.748 -100.614 1.00 86.00 88 SER A N 1
ATOM 666 C CA . SER A 1 88 ? 71.784 16.757 -100.612 1.00 86.00 88 SER A CA 1
ATOM 667 C C . SER A 1 88 ? 70.389 16.143 -100.431 1.00 86.00 88 SER A C 1
ATOM 669 O O . SER A 1 88 ? 69.637 16.585 -99.565 1.00 86.00 88 SER A O 1
ATOM 671 N N . GLN A 1 89 ? 70.074 15.058 -101.148 1.00 87.56 89 GLN A N 1
ATOM 672 C CA . GLN A 1 89 ? 68.782 14.370 -101.045 1.00 87.56 89 GLN A CA 1
ATOM 673 C C . GLN A 1 89 ? 68.572 13.734 -99.667 1.00 87.56 89 GLN A C 1
ATOM 675 O O . GLN A 1 89 ? 67.464 13.758 -99.132 1.00 87.56 89 GLN A O 1
ATOM 680 N N . PHE A 1 90 ? 69.632 13.182 -99.069 1.00 86.06 90 PHE A N 1
ATOM 681 C CA . PHE A 1 90 ? 69.567 12.620 -97.722 1.00 86.06 90 PHE A CA 1
ATOM 682 C C . PHE A 1 90 ? 69.295 13.696 -96.663 1.00 86.06 90 PHE A C 1
ATOM 684 O O . PHE A 1 90 ? 68.457 13.490 -95.784 1.00 86.06 90 PHE A O 1
ATOM 691 N N . HIS A 1 91 ? 69.952 14.856 -96.767 1.00 84.50 91 HIS A N 1
ATOM 692 C CA . HIS A 1 91 ? 69.680 15.991 -95.881 1.00 84.50 91 HIS A CA 1
ATOM 693 C C . HIS A 1 91 ? 68.238 16.486 -96.034 1.00 84.50 91 HIS A C 1
ATOM 695 O O . HIS A 1 91 ? 67.540 16.625 -95.032 1.00 84.50 91 HIS A O 1
ATOM 701 N N . GLU A 1 92 ? 67.754 16.648 -97.266 1.00 86.62 92 GLU A N 1
ATOM 702 C CA . GLU A 1 92 ? 66.378 17.082 -97.528 1.00 86.62 92 GLU A CA 1
ATOM 703 C C . GLU A 1 92 ? 65.337 16.083 -96.981 1.00 86.62 92 GLU A C 1
ATOM 705 O O . GLU A 1 92 ? 64.331 16.472 -96.385 1.00 86.62 92 GLU A O 1
ATOM 710 N N . ALA A 1 93 ? 65.580 14.775 -97.121 1.00 83.50 93 ALA A N 1
ATOM 711 C CA . ALA A 1 93 ? 64.706 13.742 -96.566 1.00 83.50 93 ALA A CA 1
ATOM 712 C C . ALA A 1 93 ? 64.676 13.761 -95.026 1.00 83.50 93 ALA A C 1
ATOM 714 O O . ALA A 1 93 ? 63.610 13.590 -94.429 1.00 83.50 93 ALA A O 1
ATOM 715 N N . LEU A 1 94 ? 65.822 13.997 -94.376 1.00 85.56 94 LEU A N 1
ATOM 716 C CA . LEU A 1 94 ? 65.900 14.122 -92.919 1.00 85.56 94 LEU A CA 1
ATOM 717 C C . LEU A 1 94 ? 65.224 15.392 -92.398 1.00 85.56 94 LEU A C 1
ATOM 719 O O . LEU A 1 94 ? 64.567 15.337 -91.359 1.00 85.56 94 LEU A O 1
ATOM 723 N N . GLU A 1 95 ? 65.343 16.514 -93.107 1.00 85.38 95 GLU A N 1
ATOM 724 C CA . GLU A 1 95 ? 64.616 17.742 -92.772 1.00 85.38 95 GLU A CA 1
ATOM 725 C C . GLU A 1 95 ? 63.102 17.533 -92.875 1.00 85.38 95 GLU A C 1
ATOM 727 O O . GLU A 1 95 ? 62.366 17.870 -91.946 1.00 85.38 95 GLU A O 1
ATOM 732 N N . ARG A 1 96 ? 62.621 16.881 -93.941 1.00 86.19 96 ARG A N 1
ATOM 733 C CA . ARG A 1 96 ? 61.197 16.531 -94.080 1.00 86.19 96 ARG A CA 1
ATOM 734 C C . ARG A 1 96 ? 60.713 15.612 -92.955 1.00 86.19 96 ARG A C 1
ATOM 736 O O . ARG A 1 96 ? 59.625 15.821 -92.422 1.00 86.19 96 ARG A O 1
ATOM 743 N N . LEU A 1 97 ? 61.513 14.618 -92.565 1.00 84.56 97 LEU A N 1
ATOM 744 C CA . LEU A 1 97 ? 61.184 13.728 -91.448 1.00 84.56 97 LEU A CA 1
ATOM 745 C C . LEU A 1 97 ? 61.113 14.489 -90.113 1.00 84.56 97 LEU A C 1
ATOM 747 O O . LEU A 1 97 ? 60.240 14.203 -89.295 1.00 84.56 97 LEU A O 1
ATOM 751 N N . HIS A 1 98 ? 61.991 15.473 -89.910 1.00 84.19 98 HIS A N 1
ATOM 752 C CA . HIS A 1 98 ? 61.978 16.335 -88.729 1.00 84.19 98 HIS A CA 1
ATOM 753 C C . HIS A 1 98 ? 60.692 17.165 -88.646 1.00 84.19 98 HIS A C 1
ATOM 755 O O . HIS A 1 98 ? 60.025 17.163 -87.613 1.00 84.19 98 HIS A O 1
ATOM 761 N N . VAL A 1 99 ? 60.285 17.789 -89.757 1.00 85.50 99 VAL A N 1
ATOM 762 C CA . VAL A 1 99 ? 59.029 18.553 -89.838 1.00 85.50 99 VAL A CA 1
ATOM 763 C C . VAL A 1 99 ? 57.820 17.671 -89.508 1.00 85.50 99 VAL A C 1
ATOM 765 O O . VAL A 1 99 ? 56.979 18.059 -88.696 1.00 85.50 99 VAL A O 1
ATOM 768 N N . LEU A 1 100 ? 57.754 16.459 -90.071 1.00 84.94 100 LEU A N 1
ATOM 769 C CA . LEU A 1 100 ? 56.670 15.509 -89.793 1.00 84.94 100 LEU A CA 1
ATOM 770 C C . LEU A 1 100 ? 56.645 15.056 -88.326 1.00 84.94 100 LEU A C 1
ATOM 772 O O . LEU A 1 100 ? 55.571 14.945 -87.730 1.00 84.94 100 LEU A O 1
ATOM 776 N N . HIS A 1 101 ? 57.814 14.818 -87.727 1.00 82.38 101 HIS A N 1
ATOM 777 C CA . HIS A 1 101 ? 57.919 14.477 -86.311 1.00 82.38 101 HIS A CA 1
ATOM 778 C C . HIS A 1 101 ? 57.439 15.629 -85.415 1.00 82.38 101 HIS A C 1
ATOM 780 O O . HIS A 1 101 ? 56.672 15.400 -84.479 1.00 82.38 101 HIS A O 1
ATOM 786 N N . ASP A 1 102 ? 57.822 16.870 -85.715 1.00 83.38 102 ASP A N 1
ATOM 787 C CA . ASP A 1 102 ? 57.393 18.044 -84.952 1.00 83.38 102 ASP A CA 1
ATOM 788 C C . ASP A 1 102 ? 55.887 18.295 -85.053 1.00 83.38 102 ASP A C 1
ATOM 790 O O . ASP A 1 102 ? 55.250 18.698 -84.075 1.00 83.38 102 ASP A O 1
ATOM 794 N N . GLU A 1 103 ? 55.290 18.047 -86.218 1.00 84.81 103 GLU A N 1
ATOM 795 C CA . GLU A 1 103 ? 53.838 18.087 -86.391 1.00 84.81 103 GLU A CA 1
ATOM 796 C C . GLU A 1 103 ? 53.133 16.999 -85.578 1.00 84.81 103 GLU A C 1
ATOM 798 O O . GLU A 1 103 ? 52.151 17.291 -84.889 1.00 84.81 103 GLU A O 1
ATOM 803 N N . ALA A 1 104 ? 53.642 15.765 -85.603 1.00 81.88 104 ALA A N 1
ATOM 804 C CA . ALA A 1 104 ? 53.102 14.664 -84.810 1.00 81.88 104 ALA A CA 1
ATOM 805 C C . ALA A 1 104 ? 53.221 14.937 -83.301 1.00 81.88 104 ALA A C 1
ATOM 807 O O . ALA A 1 104 ? 52.258 14.738 -82.559 1.00 81.88 104 ALA A O 1
ATOM 808 N N . ALA A 1 105 ? 54.357 15.474 -82.846 1.00 79.75 105 ALA A N 1
ATOM 809 C CA . ALA A 1 105 ? 54.572 15.857 -81.454 1.00 79.75 105 ALA A CA 1
ATOM 810 C C . ALA A 1 105 ? 53.629 16.989 -81.013 1.00 79.75 105 ALA A C 1
ATOM 812 O O . ALA A 1 105 ? 53.093 16.946 -79.903 1.00 79.75 105 ALA A O 1
ATOM 813 N N . ARG A 1 106 ? 53.382 17.985 -81.878 1.00 82.75 106 ARG A N 1
ATOM 814 C CA . ARG A 1 106 ? 52.397 19.049 -81.623 1.00 82.75 106 ARG A CA 1
ATOM 815 C C . ARG A 1 106 ? 50.975 18.496 -81.515 1.00 82.75 106 ARG A C 1
ATOM 817 O O . ARG A 1 106 ? 50.290 18.830 -80.551 1.00 82.75 106 ARG A O 1
ATOM 824 N N . ARG A 1 107 ? 50.558 17.616 -82.435 1.00 83.31 107 ARG A N 1
ATOM 825 C CA . ARG A 1 107 ? 49.232 16.966 -82.396 1.00 83.31 107 ARG A CA 1
ATOM 826 C C . ARG A 1 107 ? 49.045 16.105 -81.147 1.00 83.31 107 ARG A C 1
ATOM 828 O O . ARG A 1 107 ? 48.017 16.213 -80.486 1.00 83.31 107 ARG A O 1
ATOM 835 N N . TRP A 1 108 ? 50.051 15.313 -80.779 1.00 80.50 108 TRP A N 1
ATOM 836 C CA . TRP A 1 108 ? 50.014 14.500 -79.561 1.00 80.50 108 TRP A CA 1
ATOM 837 C C . TRP A 1 108 ? 49.885 15.363 -78.301 1.00 80.50 108 TRP A C 1
ATOM 839 O O . TRP A 1 108 ? 49.052 15.075 -77.446 1.00 80.50 108 TRP A O 1
ATOM 849 N N . LYS A 1 109 ? 50.648 16.464 -78.203 1.00 80.38 109 LYS A N 1
ATOM 850 C CA . LYS A 1 109 ? 50.522 17.410 -77.083 1.00 80.38 109 LYS A CA 1
ATOM 851 C C . LYS A 1 109 ? 49.121 18.014 -76.998 1.00 80.38 109 LYS A C 1
ATOM 853 O O . LYS A 1 109 ? 48.574 18.067 -75.903 1.00 80.38 109 LYS A O 1
ATOM 858 N N . SER A 1 110 ? 48.536 18.439 -78.122 1.00 82.50 110 SER A N 1
ATOM 859 C CA . SER A 1 110 ? 47.171 18.982 -78.118 1.00 82.50 110 SER A CA 1
ATOM 860 C C . SER A 1 110 ? 46.120 17.935 -77.747 1.00 82.50 110 SER A C 1
ATOM 862 O O . SER A 1 110 ? 45.196 18.243 -77.004 1.00 82.50 110 SER A O 1
ATOM 864 N N . GLU A 1 111 ? 46.268 16.692 -78.213 1.00 82.12 111 GLU A N 1
ATOM 865 C CA . GLU A 1 111 ? 45.330 15.614 -77.888 1.00 82.12 111 GLU A CA 1
ATOM 866 C C . GLU A 1 111 ? 45.421 15.212 -76.408 1.00 82.12 111 GLU A C 1
ATOM 868 O O . GLU A 1 111 ? 44.400 14.992 -75.761 1.00 82.12 111 GLU A O 1
ATOM 873 N N . MET A 1 112 ? 46.633 15.152 -75.849 1.00 80.25 112 MET A N 1
ATOM 874 C CA . MET A 1 112 ? 46.829 14.881 -74.424 1.00 80.25 112 MET A CA 1
ATOM 875 C C . MET A 1 112 ? 46.307 16.018 -73.549 1.00 80.25 112 MET A C 1
ATOM 877 O O . MET A 1 112 ? 45.672 15.734 -72.541 1.00 80.25 112 MET A O 1
ATOM 881 N N . ALA A 1 113 ? 46.512 17.280 -73.941 1.00 80.38 113 ALA A N 1
ATOM 882 C CA . ALA A 1 113 ? 45.928 18.421 -73.237 1.00 80.38 113 ALA A CA 1
ATOM 883 C C . ALA A 1 113 ? 44.394 18.324 -73.205 1.00 80.38 113 ALA A C 1
ATOM 885 O O . ALA A 1 113 ? 43.810 18.370 -72.131 1.00 80.38 113 ALA A O 1
ATOM 886 N N . ALA A 1 114 ? 43.755 18.042 -74.347 1.00 80.81 114 ALA A N 1
ATOM 887 C CA . ALA A 1 114 ? 42.304 17.861 -74.410 1.00 80.81 114 ALA A CA 1
ATOM 888 C C . ALA A 1 114 ? 41.798 16.690 -73.541 1.00 80.81 114 ALA A C 1
ATOM 890 O O . ALA A 1 114 ? 40.744 16.796 -72.920 1.00 80.81 114 ALA A O 1
ATOM 891 N N . LYS A 1 115 ? 42.544 15.576 -73.464 1.00 79.50 115 LYS A N 1
ATOM 892 C CA . LYS A 1 115 ? 42.207 14.445 -72.578 1.00 79.50 115 LYS A CA 1
ATOM 893 C C . LYS A 1 115 ? 42.361 14.792 -71.098 1.00 79.50 115 LYS A C 1
ATOM 895 O O . LYS A 1 115 ? 41.553 14.341 -70.294 1.00 79.50 115 LYS A O 1
ATOM 900 N N . VAL A 1 116 ? 43.382 15.571 -70.740 1.00 79.62 116 VAL A N 1
ATOM 901 C CA . VAL A 1 116 ? 43.588 16.048 -69.364 1.00 79.62 116 VAL A CA 1
ATOM 902 C C . VAL A 1 116 ? 42.482 17.024 -68.965 1.00 79.62 116 VAL A C 1
ATOM 904 O O . VAL A 1 116 ? 41.930 16.872 -67.881 1.00 79.62 116 VAL A O 1
ATOM 907 N N . ASP A 1 117 ? 42.104 17.953 -69.844 1.00 80.88 117 ASP A N 1
ATOM 908 C CA . ASP A 1 117 ? 41.012 18.900 -69.592 1.00 80.88 117 ASP A CA 1
ATOM 909 C C . ASP A 1 117 ? 39.664 18.178 -69.433 1.00 80.88 117 ASP A C 1
ATOM 911 O O . ASP A 1 117 ? 38.898 18.488 -68.522 1.00 80.88 117 ASP A O 1
ATOM 915 N N . ALA A 1 118 ? 39.390 17.167 -70.268 1.00 80.19 118 ALA A N 1
ATOM 916 C CA . ALA A 1 118 ? 38.196 16.332 -70.136 1.00 80.19 118 ALA A CA 1
ATOM 917 C C . ALA A 1 118 ? 38.185 15.549 -68.812 1.00 80.19 118 ALA A C 1
ATOM 919 O O . ALA A 1 118 ? 37.178 15.542 -68.112 1.00 80.19 118 ALA A O 1
ATOM 920 N N . ALA A 1 119 ? 39.317 14.951 -68.425 1.00 77.38 119 ALA A N 1
ATOM 921 C CA . ALA A 1 119 ? 39.431 14.244 -67.152 1.00 77.38 119 ALA A CA 1
ATOM 922 C C . ALA A 1 119 ? 39.288 15.186 -65.942 1.00 77.38 119 ALA A C 1
ATOM 924 O O . ALA A 1 119 ? 38.696 14.798 -64.939 1.00 77.38 119 ALA A O 1
ATOM 925 N N . ALA A 1 120 ? 39.801 16.418 -66.026 1.00 76.44 120 ALA A N 1
ATOM 926 C CA . ALA A 1 120 ? 39.625 17.427 -64.985 1.00 76.44 120 ALA A CA 1
ATOM 927 C C . ALA A 1 120 ? 38.147 17.824 -64.836 1.00 76.44 120 ALA A C 1
ATOM 929 O O . ALA A 1 120 ? 37.633 17.844 -63.721 1.00 76.44 120 ALA A O 1
ATOM 930 N N . ALA A 1 121 ? 37.447 18.043 -65.953 1.00 82.44 121 ALA A N 1
ATOM 931 C CA . ALA A 1 121 ? 36.015 18.322 -65.942 1.00 82.44 121 ALA A CA 1
ATOM 932 C C . ALA A 1 121 ? 35.202 17.154 -65.352 1.00 82.44 121 ALA A C 1
ATOM 934 O O . ALA A 1 121 ? 34.313 17.382 -64.533 1.00 82.44 121 ALA A O 1
ATOM 935 N N . ASP A 1 122 ? 35.533 15.907 -65.703 1.00 79.50 122 ASP A N 1
ATOM 936 C CA . ASP A 1 122 ? 34.880 14.721 -65.138 1.00 79.50 122 ASP A CA 1
ATOM 937 C C . ASP A 1 122 ? 35.098 14.628 -63.617 1.00 79.50 122 ASP A C 1
ATOM 939 O O . ASP A 1 122 ? 34.150 14.374 -62.871 1.00 79.50 122 ASP A O 1
ATOM 943 N N . VAL A 1 123 ? 36.315 14.900 -63.130 1.00 79.75 123 VAL A N 1
ATOM 944 C CA . VAL A 1 123 ? 36.612 14.947 -61.687 1.00 79.75 123 VAL A CA 1
ATOM 945 C C . VAL A 1 123 ? 35.797 16.035 -60.986 1.00 79.75 123 VAL A C 1
ATOM 947 O O . VAL A 1 123 ? 35.220 15.759 -59.933 1.00 79.75 123 VAL A O 1
ATOM 950 N N . ASP A 1 124 ? 35.680 17.226 -61.574 1.00 79.50 124 ASP A N 1
ATOM 951 C CA . ASP A 1 124 ? 34.860 18.308 -61.020 1.00 79.50 124 ASP A CA 1
ATOM 952 C C . ASP A 1 124 ? 33.370 17.931 -60.981 1.00 79.50 124 ASP A C 1
ATOM 954 O O . ASP A 1 124 ? 32.685 18.189 -59.988 1.00 79.50 124 ASP A O 1
ATOM 958 N N . THR A 1 125 ? 32.853 17.260 -62.019 1.00 83.50 125 THR A N 1
ATOM 959 C CA . THR A 1 125 ? 31.460 16.780 -62.013 1.00 83.50 125 THR A CA 1
ATOM 960 C C . THR A 1 125 ? 31.213 15.728 -60.931 1.00 83.50 125 THR A C 1
ATOM 962 O O . THR A 1 125 ? 30.201 15.797 -60.231 1.00 83.50 125 THR A O 1
ATOM 965 N N . LEU A 1 126 ? 32.151 14.796 -60.729 1.00 78.31 126 LEU A N 1
ATOM 966 C CA . LEU A 1 126 ? 32.073 13.790 -59.668 1.00 78.31 126 LEU A CA 1
ATOM 967 C C . LEU A 1 126 ? 32.186 14.422 -58.276 1.00 78.31 126 LEU A C 1
ATOM 969 O O . LEU A 1 126 ? 31.480 14.001 -57.359 1.00 78.31 126 LEU A O 1
ATOM 973 N N . ALA A 1 127 ? 33.033 15.440 -58.114 1.00 76.81 127 ALA A N 1
ATOM 974 C CA . ALA A 1 127 ? 33.159 16.184 -56.866 1.00 76.81 127 ALA A CA 1
ATOM 975 C C . ALA A 1 127 ? 31.852 16.911 -56.509 1.00 76.81 127 ALA A C 1
ATOM 977 O O . ALA A 1 127 ? 31.412 16.833 -55.361 1.00 76.81 127 ALA A O 1
ATOM 978 N N . ASN A 1 128 ? 31.201 17.544 -57.490 1.00 83.00 128 ASN A N 1
ATOM 979 C CA . ASN A 1 128 ? 29.909 18.207 -57.299 1.00 83.00 128 ASN A CA 1
ATOM 980 C C . ASN A 1 128 ? 28.798 17.206 -56.949 1.00 83.00 128 ASN A C 1
ATOM 982 O O . ASN A 1 128 ? 28.097 17.404 -55.960 1.00 83.00 128 ASN A O 1
ATOM 986 N N . ALA A 1 129 ? 28.691 16.090 -57.678 1.00 80.06 129 ALA A N 1
ATOM 987 C CA . ALA A 1 129 ? 27.705 15.046 -57.384 1.00 80.06 129 ALA A CA 1
ATOM 988 C C . ALA A 1 129 ? 27.902 14.428 -55.987 1.00 80.06 129 ALA A C 1
ATOM 990 O O . ALA A 1 129 ? 26.945 14.060 -55.304 1.00 80.06 129 ALA A O 1
ATOM 991 N N . LEU A 1 130 ? 29.154 14.314 -55.536 1.00 78.62 130 LEU A N 1
ATOM 992 C CA . LEU A 1 130 ? 29.466 13.829 -54.197 1.00 78.62 130 LEU A CA 1
ATOM 993 C C . LEU A 1 130 ? 29.111 14.860 -53.114 1.00 78.62 130 LEU A C 1
ATOM 995 O O . LEU A 1 130 ? 28.610 14.463 -52.065 1.00 78.62 130 LEU A O 1
ATOM 999 N N . ALA A 1 131 ? 29.317 16.156 -53.366 1.00 80.31 131 ALA A N 1
ATOM 1000 C CA . ALA A 1 131 ? 28.905 17.226 -52.457 1.00 80.31 131 ALA A CA 1
ATOM 1001 C C . ALA A 1 131 ? 27.374 17.303 -52.308 1.00 80.31 131 ALA A C 1
ATOM 1003 O O . ALA A 1 131 ? 26.880 17.405 -51.186 1.00 80.31 131 ALA A O 1
ATOM 1004 N N . GLU A 1 132 ? 26.625 17.174 -53.408 1.00 84.12 132 GLU A N 1
ATOM 1005 C CA . GLU A 1 132 ? 25.155 17.088 -53.385 1.00 84.12 132 GLU A CA 1
ATOM 1006 C C . GLU A 1 132 ? 24.686 15.883 -52.558 1.00 84.12 132 GLU A C 1
ATOM 1008 O O . GLU A 1 132 ? 23.845 16.012 -51.671 1.00 84.12 132 GLU A O 1
ATOM 1013 N N . ARG A 1 133 ? 25.307 14.714 -52.756 1.00 79.25 133 ARG A N 1
ATOM 1014 C CA . ARG A 1 133 ? 24.967 13.507 -51.994 1.00 79.25 133 ARG A CA 1
ATOM 1015 C C . ARG A 1 133 ? 25.313 13.612 -50.503 1.00 79.25 133 ARG A C 1
ATOM 1017 O O . ARG A 1 133 ? 24.588 13.063 -49.673 1.00 79.25 133 ARG A O 1
ATOM 1024 N N . GLU A 1 134 ? 26.416 14.273 -50.148 1.00 81.25 134 GLU A N 1
ATOM 1025 C CA . GLU A 1 134 ? 26.766 14.563 -48.748 1.00 81.25 134 GLU A CA 1
ATOM 1026 C C . GLU A 1 134 ? 25.718 15.483 -48.102 1.00 81.25 134 GLU A C 1
ATOM 1028 O O . GLU A 1 134 ? 25.308 15.233 -46.967 1.00 81.25 134 GLU A O 1
ATOM 1033 N N . GLN A 1 135 ? 25.230 16.482 -48.841 1.00 88.94 135 GLN A N 1
ATOM 1034 C CA . GLN A 1 135 ? 24.171 17.381 -48.388 1.00 88.94 135 GLN A CA 1
ATOM 1035 C C . GLN A 1 135 ? 22.832 16.650 -48.194 1.00 88.94 135 GLN A C 1
ATOM 1037 O O . GLN A 1 135 ? 22.185 16.841 -47.163 1.00 88.94 135 GLN A O 1
ATOM 1042 N N . ASP A 1 136 ? 22.436 15.779 -49.124 1.00 87.19 136 ASP A N 1
ATOM 1043 C CA . ASP A 1 136 ? 21.207 14.979 -49.010 1.00 87.19 136 ASP A CA 1
ATOM 1044 C C . ASP A 1 136 ? 21.249 14.036 -47.796 1.00 87.19 136 ASP A C 1
ATOM 1046 O O . ASP A 1 136 ? 20.268 13.897 -47.063 1.00 87.19 136 ASP A O 1
ATOM 1050 N N . MET A 1 137 ? 22.402 13.406 -47.544 1.00 83.50 137 MET A N 1
ATOM 1051 C CA . MET A 1 137 ? 22.608 12.547 -46.373 1.00 83.50 137 MET A CA 1
ATOM 1052 C C . MET A 1 137 ? 22.496 13.330 -45.060 1.00 83.50 137 MET A C 1
ATOM 1054 O O . MET A 1 137 ? 21.896 12.836 -44.105 1.00 83.50 137 MET A O 1
ATOM 1058 N N . GLU A 1 138 ? 23.055 14.541 -45.001 1.00 87.62 138 GLU A N 1
ATOM 1059 C CA . GLU A 1 138 ? 22.965 15.407 -43.822 1.00 87.62 138 GLU A CA 1
ATOM 1060 C C . GLU A 1 138 ? 21.525 15.869 -43.570 1.00 87.62 138 GLU A C 1
ATOM 1062 O O . GLU A 1 138 ? 21.050 15.797 -42.435 1.00 87.62 138 GLU A O 1
ATOM 1067 N N . GLN A 1 139 ? 20.796 16.258 -44.620 1.00 89.38 139 GLN A N 1
ATOM 1068 C CA . GLN A 1 139 ? 19.373 16.594 -44.514 1.00 89.38 139 GLN A CA 1
ATOM 1069 C C . GLN A 1 139 ? 18.554 15.401 -44.019 1.00 89.38 139 GLN A C 1
ATOM 1071 O O . GLN A 1 139 ? 17.750 15.542 -43.099 1.00 89.38 139 GLN A O 1
ATOM 1076 N N . HIS A 1 140 ? 18.796 14.209 -44.567 1.00 87.81 140 HIS A N 1
ATOM 1077 C CA . HIS A 1 140 ? 18.085 13.011 -44.142 1.00 87.81 140 HIS A CA 1
ATOM 1078 C C . HIS A 1 140 ? 18.387 12.642 -42.682 1.00 87.81 140 HIS A C 1
ATOM 1080 O O . HIS A 1 140 ? 17.477 12.275 -41.937 1.00 87.81 140 HIS A O 1
ATOM 1086 N N . ALA A 1 141 ? 19.641 12.790 -42.241 1.00 83.06 141 ALA A N 1
ATOM 1087 C CA . ALA A 1 141 ? 20.018 12.585 -40.846 1.00 83.06 141 ALA A CA 1
ATOM 1088 C C . ALA A 1 141 ? 19.274 13.555 -39.912 1.00 83.06 141 ALA A C 1
ATOM 1090 O O . ALA A 1 141 ? 18.684 13.115 -38.925 1.00 83.06 141 ALA A O 1
ATOM 1091 N N . GLN A 1 142 ? 19.217 14.845 -40.260 1.00 88.62 142 GLN A N 1
ATOM 1092 C CA . GLN A 1 142 ? 18.479 15.855 -39.492 1.00 88.62 142 GLN A CA 1
ATOM 1093 C C . GLN A 1 142 ? 16.970 15.568 -39.448 1.00 88.62 142 GLN A C 1
ATOM 1095 O O . GLN A 1 142 ? 16.336 15.733 -38.405 1.00 88.62 142 GLN A O 1
ATOM 1100 N N . GLU A 1 143 ? 16.375 15.106 -40.551 1.00 90.94 143 GLU A N 1
ATOM 1101 C CA . GLU A 1 143 ? 14.960 14.722 -40.583 1.00 90.94 143 GLU A CA 1
ATOM 1102 C C . GLU A 1 143 ? 14.654 13.529 -39.674 1.00 90.94 143 GLU A C 1
ATOM 1104 O O . GLU A 1 143 ? 13.639 13.534 -38.973 1.00 90.94 143 GLU A O 1
ATOM 1109 N N . VAL A 1 144 ? 15.519 12.514 -39.679 1.00 88.75 144 VAL A N 1
ATOM 1110 C CA . VAL A 1 144 ? 15.384 11.332 -38.819 1.00 88.75 144 VAL A CA 1
ATOM 1111 C C . VAL A 1 144 ? 15.556 11.715 -37.350 1.00 88.75 144 VAL A C 1
ATOM 1113 O O . VAL A 1 144 ? 14.736 11.319 -36.522 1.00 88.75 144 VAL A O 1
ATOM 1116 N N . GLU A 1 145 ? 16.562 12.527 -37.019 1.00 87.25 145 GLU A N 1
ATOM 1117 C CA . GLU A 1 145 ? 16.757 13.044 -35.661 1.00 87.25 145 GLU A CA 1
ATOM 1118 C C . GLU A 1 145 ? 15.541 13.841 -35.182 1.00 87.25 145 GLU A C 1
ATOM 1120 O O . GLU A 1 145 ? 15.048 13.595 -34.081 1.00 87.25 145 GLU A O 1
ATOM 1125 N N . ARG A 1 146 ? 14.998 14.730 -36.024 1.00 91.38 146 ARG A N 1
ATOM 1126 C CA . ARG A 1 146 ? 13.786 15.490 -35.701 1.00 91.38 146 ARG A CA 1
ATOM 1127 C C . ARG A 1 146 ? 12.597 14.572 -35.423 1.00 91.38 146 ARG A C 1
ATOM 1129 O O . ARG A 1 146 ? 11.925 14.763 -34.415 1.00 91.38 146 ARG A O 1
ATOM 1136 N N . ARG A 1 147 ? 12.357 13.556 -36.262 1.00 89.62 147 ARG A N 1
ATOM 1137 C CA . ARG A 1 147 ? 11.273 12.581 -36.036 1.00 89.62 147 ARG A CA 1
ATOM 1138 C C . ARG A 1 147 ? 11.453 11.825 -34.723 1.00 89.62 147 ARG A C 1
ATOM 1140 O O . ARG A 1 147 ? 10.492 11.683 -33.978 1.00 89.62 147 ARG A O 1
ATOM 1147 N N . HIS A 1 148 ? 12.672 11.387 -34.406 1.00 87.88 148 HIS A N 1
ATOM 1148 C CA . HIS A 1 148 ? 12.944 10.717 -33.133 1.00 87.88 148 HIS A CA 1
ATOM 1149 C C . HIS A 1 148 ? 12.702 11.635 -31.927 1.00 87.88 148 HIS A C 1
ATOM 1151 O O . HIS A 1 148 ? 12.180 11.176 -30.913 1.00 87.88 148 HIS A O 1
ATOM 1157 N N . PHE A 1 149 ? 13.048 12.922 -32.023 1.00 92.69 149 PHE A N 1
ATOM 1158 C CA . PHE A 1 149 ? 12.730 13.899 -30.979 1.00 92.69 149 PHE A CA 1
ATOM 1159 C C . PHE A 1 149 ? 11.219 14.099 -30.823 1.00 92.69 149 PHE A C 1
ATOM 1161 O O . PHE A 1 149 ? 10.722 14.020 -29.704 1.00 92.69 149 PHE A O 1
ATOM 1168 N N . GLU A 1 150 ? 10.483 14.271 -31.921 1.00 91.62 150 GLU A N 1
ATOM 1169 C CA . GLU A 1 150 ? 9.020 14.410 -31.903 1.00 91.62 150 GLU A CA 1
ATOM 1170 C C . GLU A 1 150 ? 8.332 13.161 -31.313 1.00 91.62 150 GLU A C 1
ATOM 1172 O O . GLU A 1 150 ? 7.395 13.272 -30.520 1.00 91.62 150 GLU A O 1
ATOM 1177 N N . GLU A 1 151 ? 8.817 11.957 -31.635 1.00 90.06 151 GLU A N 1
ATOM 1178 C CA . GLU A 1 151 ? 8.327 10.701 -31.051 1.00 90.06 151 GLU A CA 1
ATOM 1179 C C . GLU A 1 151 ? 8.625 10.600 -29.547 1.00 90.06 151 GLU A C 1
ATOM 1181 O O . GLU A 1 151 ? 7.767 10.157 -28.777 1.00 90.06 151 GLU A O 1
ATOM 1186 N N . LEU A 1 152 ? 9.814 11.031 -29.110 1.00 89.12 152 LEU A N 1
ATOM 1187 C CA . LEU A 1 152 ? 10.185 11.078 -27.694 1.00 89.12 152 LEU A CA 1
ATOM 1188 C C . LEU A 1 152 ? 9.353 12.102 -26.918 1.00 89.12 152 LEU A C 1
ATOM 1190 O O . LEU A 1 152 ? 8.907 11.797 -25.810 1.00 89.12 152 LEU A O 1
ATOM 1194 N N . GLU A 1 153 ? 9.103 13.281 -27.483 1.00 92.12 153 GLU A N 1
ATOM 1195 C CA . GLU A 1 153 ? 8.219 14.291 -26.895 1.00 92.12 153 GLU A CA 1
ATOM 1196 C C . GLU A 1 153 ? 6.788 13.757 -26.771 1.00 92.12 153 GLU A C 1
ATOM 1198 O O . GLU A 1 153 ? 6.200 13.816 -25.691 1.00 92.12 153 GLU A O 1
ATOM 1203 N N . ALA A 1 154 ? 6.250 13.135 -27.826 1.00 91.38 154 ALA A N 1
ATOM 1204 C CA . ALA A 1 154 ? 4.916 12.537 -27.799 1.00 91.38 154 ALA A CA 1
ATOM 1205 C C . ALA A 1 154 ? 4.802 11.396 -26.773 1.00 91.38 154 ALA A C 1
ATOM 1207 O O . ALA A 1 154 ? 3.772 11.248 -26.107 1.00 91.38 154 ALA A O 1
ATOM 1208 N N . LEU A 1 155 ? 5.847 10.577 -26.630 1.00 91.81 155 LEU A N 1
ATOM 1209 C CA . LEU A 1 155 ? 5.892 9.516 -25.629 1.00 91.81 155 LEU A CA 1
ATOM 1210 C C . LEU A 1 155 ? 5.963 10.089 -24.209 1.00 91.81 155 LEU A C 1
ATOM 1212 O O . LEU A 1 155 ? 5.244 9.615 -23.332 1.00 91.81 155 LEU A O 1
ATOM 1216 N N . THR A 1 156 ? 6.791 11.113 -23.997 1.00 91.06 156 THR A N 1
ATOM 1217 C CA . THR A 1 156 ? 6.932 11.796 -22.703 1.00 91.06 156 THR A CA 1
ATOM 1218 C C . THR A 1 156 ? 5.607 12.423 -22.285 1.00 91.06 156 THR A C 1
ATOM 1220 O O . THR A 1 156 ? 5.136 12.152 -21.186 1.00 91.06 156 THR A O 1
ATOM 1223 N N . GLN A 1 157 ? 4.929 13.121 -23.200 1.00 93.81 157 GLN A N 1
ATOM 1224 C CA . GLN A 1 157 ? 3.612 13.701 -22.945 1.00 93.81 157 GLN A CA 1
ATOM 1225 C C . GLN A 1 157 ? 2.585 12.635 -22.534 1.00 93.81 157 GLN A C 1
ATOM 1227 O O . GLN A 1 157 ? 1.855 12.817 -21.566 1.00 93.81 157 GLN A O 1
ATOM 1232 N N . ARG A 1 158 ? 2.561 11.474 -23.208 1.00 92.31 158 ARG A N 1
ATOM 1233 C CA . ARG A 1 158 ? 1.676 10.360 -22.818 1.00 92.31 158 ARG A CA 1
ATOM 1234 C C . ARG A 1 158 ? 1.989 9.813 -21.426 1.00 92.31 158 ARG A C 1
ATOM 1236 O O . ARG A 1 158 ? 1.069 9.368 -20.741 1.00 92.31 158 ARG A O 1
ATOM 1243 N N . TYR A 1 159 ? 3.260 9.786 -21.024 1.00 93.12 159 TYR A N 1
ATOM 1244 C CA . TYR A 1 159 ? 3.640 9.382 -19.671 1.00 93.12 159 TYR A CA 1
ATOM 1245 C C . TYR A 1 159 ? 3.208 10.417 -18.636 1.00 93.12 159 TYR A C 1
ATOM 1247 O O . TYR A 1 159 ? 2.643 10.025 -17.617 1.00 93.12 159 TYR A O 1
ATOM 1255 N N . ASP A 1 160 ? 3.400 11.705 -18.910 1.00 93.12 160 ASP A N 1
ATOM 1256 C CA . ASP A 1 160 ? 2.958 12.786 -18.027 1.00 93.12 160 ASP A CA 1
ATOM 1257 C C . ASP A 1 160 ? 1.433 12.770 -17.851 1.00 93.12 160 ASP A C 1
ATOM 1259 O O . ASP A 1 160 ? 0.942 12.784 -16.721 1.00 93.12 160 ASP A O 1
ATOM 1263 N N . ASP A 1 161 ? 0.677 12.601 -18.939 1.00 93.88 161 ASP A N 1
ATOM 1264 C CA . ASP A 1 161 ? -0.782 12.445 -18.894 1.00 93.88 161 ASP A CA 1
ATOM 1265 C C . ASP A 1 161 ? -1.184 11.231 -18.033 1.00 93.88 161 ASP A C 1
ATOM 1267 O O . ASP A 1 161 ? -2.112 11.297 -17.225 1.00 93.88 161 ASP A O 1
ATOM 1271 N N . LYS A 1 162 ? -0.447 10.115 -18.137 1.00 93.81 162 LYS A N 1
ATOM 1272 C CA . LYS A 1 162 ? -0.677 8.925 -17.301 1.00 93.81 162 LYS A CA 1
ATOM 1273 C C . LYS A 1 162 ? -0.357 9.166 -15.830 1.00 93.81 162 LYS A C 1
ATOM 1275 O O . LYS A 1 162 ? -1.036 8.602 -14.974 1.00 93.81 162 LYS A O 1
ATOM 1280 N N . VAL A 1 163 ? 0.652 9.976 -15.517 1.00 93.81 163 VAL A N 1
ATOM 1281 C CA . VAL A 1 163 ? 0.948 10.374 -14.135 1.00 93.81 163 VAL A CA 1
ATOM 1282 C C . VAL A 1 163 ? -0.205 11.199 -13.567 1.00 93.81 163 VAL A C 1
ATOM 1284 O O . VAL A 1 163 ? -0.629 10.921 -12.445 1.00 93.81 163 VAL A O 1
ATOM 1287 N N . VAL A 1 164 ? -0.761 12.136 -14.339 1.00 95.00 164 VAL A N 1
ATOM 1288 C CA . VAL A 1 164 ? -1.936 12.925 -13.933 1.00 95.00 164 VAL A CA 1
ATOM 1289 C C . VAL A 1 164 ? -3.161 12.029 -13.717 1.00 95.00 164 VAL A C 1
ATOM 1291 O O . VAL A 1 164 ? -3.820 12.148 -12.685 1.00 95.00 164 VAL A O 1
ATOM 1294 N N . ASP A 1 165 ? -3.426 11.074 -14.618 1.00 93.50 165 ASP A N 1
ATOM 1295 C CA . ASP A 1 165 ? -4.505 10.084 -14.451 1.00 93.50 165 ASP A CA 1
ATOM 1296 C C . ASP A 1 165 ? -4.345 9.289 -13.140 1.00 93.50 165 ASP A C 1
ATOM 1298 O O . ASP A 1 165 ? -5.305 9.081 -12.395 1.00 93.50 165 ASP A O 1
ATOM 1302 N N . ILE A 1 166 ? -3.122 8.831 -12.844 1.00 91.06 166 ILE A N 1
ATOM 1303 C CA . ILE A 1 166 ? -2.822 8.070 -11.624 1.00 91.06 166 ILE A CA 1
ATOM 1304 C C . ILE A 1 166 ? -2.992 8.948 -10.380 1.00 91.06 166 ILE A C 1
ATOM 1306 O O . ILE A 1 166 ? -3.538 8.477 -9.383 1.00 91.06 166 ILE A O 1
ATOM 1310 N N . GLN A 1 167 ? -2.554 10.207 -10.423 1.00 92.38 167 GLN A N 1
ATOM 1311 C CA . GLN A 1 167 ? -2.745 11.156 -9.325 1.00 92.38 167 GLN A CA 1
ATOM 1312 C C . GLN A 1 167 ? -4.233 11.395 -9.053 1.00 92.38 167 GLN A C 1
ATOM 1314 O O . GLN A 1 167 ? -4.659 11.252 -7.910 1.00 92.38 167 GLN A O 1
ATOM 1319 N N . ALA A 1 168 ? -5.037 11.623 -10.094 1.00 94.69 168 ALA A N 1
ATOM 1320 C CA . ALA A 1 168 ? -6.483 11.780 -9.959 1.00 94.69 168 ALA A CA 1
ATOM 1321 C C . ALA A 1 168 ? -7.147 10.536 -9.336 1.00 94.69 168 ALA A C 1
ATOM 1323 O O . ALA A 1 168 ? -7.963 10.658 -8.424 1.00 94.69 168 ALA A O 1
ATOM 1324 N N . LEU A 1 169 ? -6.754 9.327 -9.761 1.00 94.19 169 LEU A N 1
ATOM 1325 C CA . LEU A 1 169 ? -7.249 8.075 -9.171 1.00 94.19 169 LEU A CA 1
ATOM 1326 C C . LEU A 1 169 ? -6.847 7.913 -7.696 1.00 94.19 169 LEU A C 1
ATOM 1328 O O . LEU A 1 169 ? -7.630 7.396 -6.893 1.00 94.19 169 LEU A O 1
ATOM 1332 N N . CYS A 1 170 ? -5.633 8.328 -7.331 1.00 90.62 170 CYS A N 1
ATOM 1333 C CA . CYS A 1 170 ? -5.165 8.321 -5.947 1.00 90.62 170 CYS A CA 1
ATOM 1334 C C . CYS A 1 170 ? -5.960 9.305 -5.082 1.00 90.62 170 CYS A C 1
ATOM 1336 O O . CYS A 1 170 ? -6.427 8.917 -4.009 1.00 90.62 170 CYS A O 1
ATOM 1338 N N . ASP A 1 171 ? -6.169 10.531 -5.556 1.00 94.25 171 ASP A N 1
ATOM 1339 C CA . ASP A 1 171 ? -6.923 11.563 -4.842 1.00 94.25 171 ASP A CA 1
ATOM 1340 C C . ASP A 1 171 ? -8.391 11.155 -4.655 1.00 94.25 171 ASP A C 1
ATOM 1342 O O . ASP A 1 171 ? -8.927 11.235 -3.544 1.00 94.25 171 ASP A O 1
ATOM 1346 N N . ASP A 1 172 ? -9.019 10.591 -5.690 1.00 94.88 172 ASP A N 1
ATOM 1347 C CA . ASP A 1 172 ? -10.364 10.016 -5.599 1.00 94.88 172 ASP A CA 1
ATOM 1348 C C . ASP A 1 172 ? -10.431 8.896 -4.556 1.00 94.88 172 ASP A C 1
ATOM 1350 O O . ASP A 1 172 ? -11.402 8.786 -3.790 1.00 94.88 172 ASP A O 1
ATOM 1354 N N . LYS A 1 173 ? -9.387 8.059 -4.486 1.00 93.62 173 LYS A N 1
ATOM 1355 C CA . LYS A 1 173 ? -9.321 6.976 -3.508 1.00 93.62 173 LYS A CA 1
ATOM 1356 C C . LYS A 1 173 ? -9.162 7.503 -2.087 1.00 93.62 173 LYS A C 1
ATOM 1358 O O . LYS A 1 173 ? -9.835 6.990 -1.188 1.00 93.62 173 LYS A O 1
ATOM 1363 N N . ILE A 1 174 ? -8.330 8.522 -1.884 1.00 92.62 174 ILE A N 1
ATOM 1364 C CA . ILE A 1 174 ? -8.171 9.205 -0.596 1.00 92.62 174 ILE A CA 1
ATOM 1365 C C . ILE A 1 174 ? -9.517 9.794 -0.167 1.00 92.62 174 ILE A C 1
ATOM 1367 O O . ILE A 1 174 ? -10.020 9.442 0.901 1.00 92.62 174 ILE A O 1
ATOM 1371 N N . ALA A 1 175 ? -10.178 10.562 -1.035 1.00 92.69 175 ALA A N 1
ATOM 1372 C CA . ALA A 1 175 ? -11.479 11.162 -0.748 1.00 92.69 175 ALA A CA 1
ATOM 1373 C C . ALA A 1 175 ? -12.569 10.112 -0.452 1.00 92.69 175 ALA A C 1
ATOM 1375 O O . ALA A 1 175 ? -13.479 10.343 0.352 1.00 92.69 175 ALA A O 1
ATOM 1376 N N . GLN A 1 176 ? -12.521 8.941 -1.097 1.00 94.44 176 GLN A N 1
ATOM 1377 C CA . GLN A 1 176 ? -13.418 7.825 -0.791 1.00 94.44 176 GLN A CA 1
ATOM 1378 C C . GLN A 1 176 ? -13.162 7.259 0.615 1.00 94.44 176 GLN A C 1
ATOM 1380 O O . GLN A 1 176 ? -14.114 7.029 1.367 1.00 94.44 176 GLN A O 1
ATOM 1385 N N . VAL A 1 177 ? -11.897 7.025 0.972 1.00 91.69 177 VAL A N 1
ATOM 1386 C CA . VAL A 1 177 ? -11.501 6.482 2.281 1.00 91.69 177 VAL A CA 1
ATOM 1387 C C . VAL A 1 177 ? -11.807 7.474 3.405 1.00 91.69 177 VAL A C 1
ATOM 1389 O O . VAL A 1 177 ? -12.319 7.078 4.454 1.00 91.69 177 VAL A O 1
ATOM 1392 N N . GLU A 1 178 ? -11.584 8.766 3.185 1.00 92.94 178 GLU A N 1
ATOM 1393 C CA . GLU A 1 178 ? -11.938 9.821 4.136 1.00 92.94 178 GLU A CA 1
ATOM 1394 C C . GLU A 1 178 ? -13.446 9.866 4.393 1.00 92.94 178 GLU A C 1
ATOM 1396 O O . GLU A 1 178 ? -13.872 9.819 5.547 1.00 92.94 178 GLU A O 1
ATOM 1401 N N . ARG A 1 179 ? -14.275 9.839 3.341 1.00 92.06 179 ARG A N 1
ATOM 1402 C CA . ARG A 1 179 ? -15.738 9.776 3.500 1.00 92.06 179 ARG A CA 1
ATOM 1403 C C . ARG A 1 179 ? -16.188 8.519 4.245 1.00 92.06 179 ARG A C 1
ATOM 1405 O O . ARG A 1 179 ? -17.052 8.602 5.117 1.00 92.06 179 ARG A O 1
ATOM 1412 N N . ALA A 1 180 ? -15.601 7.362 3.937 1.00 90.25 180 ALA A N 1
ATOM 1413 C CA . ALA A 1 180 ? -15.925 6.109 4.615 1.00 90.25 180 ALA A CA 1
ATOM 1414 C C . ALA A 1 180 ? -15.531 6.137 6.103 1.00 90.25 180 ALA A C 1
ATOM 1416 O O . ALA A 1 180 ? -16.321 5.733 6.960 1.00 90.25 180 ALA A O 1
ATOM 1417 N N . SER A 1 181 ? -14.342 6.655 6.426 1.00 87.38 181 SER A N 1
ATOM 1418 C CA . SER A 1 181 ? -13.862 6.753 7.808 1.00 87.38 181 SER A CA 1
ATOM 1419 C C . SER A 1 181 ? -14.676 7.758 8.627 1.00 87.38 181 SER A C 1
ATOM 1421 O O . SER A 1 181 ? -15.101 7.435 9.737 1.00 87.38 181 SER A O 1
ATOM 1423 N N . GLN A 1 182 ? -15.002 8.925 8.066 1.00 91.94 182 GLN A N 1
ATOM 1424 C CA . GLN A 1 182 ? -15.907 9.890 8.694 1.00 91.94 182 GLN A CA 1
ATOM 1425 C C . GLN A 1 182 ? -17.297 9.285 8.925 1.00 91.94 182 GLN A C 1
ATOM 1427 O O . GLN A 1 182 ? -17.840 9.402 10.026 1.00 91.94 182 GLN A O 1
ATOM 1432 N N . GLY A 1 183 ? -17.851 8.569 7.939 1.00 90.94 183 GLY A N 1
ATOM 1433 C CA . GLY A 1 183 ? -19.117 7.845 8.086 1.00 90.94 183 GLY A CA 1
ATOM 1434 C C . GLY A 1 183 ? -19.084 6.821 9.226 1.00 90.94 183 GLY A C 1
ATOM 1435 O O . GLY A 1 183 ? -20.006 6.766 10.044 1.00 90.94 183 GLY A O 1
ATOM 1436 N N . MET A 1 184 ? -17.990 6.064 9.351 1.00 88.69 184 MET A N 1
ATOM 1437 C CA . MET A 1 184 ? -17.796 5.104 10.440 1.00 88.69 184 MET A CA 1
ATOM 1438 C C . MET A 1 184 ? -17.682 5.789 11.809 1.00 88.69 184 MET A C 1
ATOM 1440 O O . MET A 1 184 ? -18.279 5.316 12.779 1.00 88.69 184 MET A O 1
ATOM 1444 N N . LEU A 1 185 ? -16.976 6.921 11.897 1.00 89.25 185 LEU A N 1
ATOM 1445 C CA . LEU A 1 185 ? -16.883 7.722 13.121 1.00 89.25 185 LEU A CA 1
ATOM 1446 C C . LEU A 1 185 ? -18.245 8.281 13.545 1.00 89.25 185 LEU A C 1
ATOM 1448 O O . LEU A 1 185 ? -18.570 8.261 14.734 1.00 89.25 185 LEU A O 1
ATOM 1452 N N . HIS A 1 186 ? -19.063 8.745 12.598 1.00 89.75 186 HIS A N 1
ATOM 1453 C CA . HIS A 1 186 ? -20.432 9.177 12.882 1.00 89.75 186 HIS A CA 1
ATOM 1454 C C . HIS A 1 186 ? -21.291 8.022 13.409 1.00 89.75 186 HIS A C 1
ATOM 1456 O O . HIS A 1 186 ? -21.887 8.156 14.477 1.00 89.75 186 HIS A O 1
ATOM 1462 N N . ALA A 1 187 ? -21.263 6.859 12.751 1.00 89.06 187 ALA A N 1
ATOM 1463 C CA . ALA A 1 187 ? -21.996 5.677 13.202 1.00 89.06 187 ALA A CA 1
ATOM 1464 C C . ALA A 1 187 ? -21.553 5.195 14.599 1.00 89.06 187 ALA A C 1
ATOM 1466 O O . ALA A 1 187 ? -22.389 4.842 15.433 1.00 89.06 187 ALA A O 1
ATOM 1467 N N . MET A 1 188 ? -20.246 5.208 14.884 1.00 85.81 188 MET A N 1
ATOM 1468 C CA . MET A 1 188 ? -19.688 4.923 16.214 1.00 85.81 188 MET A CA 1
ATOM 1469 C C . MET A 1 188 ? -20.190 5.924 17.259 1.00 85.81 188 MET A C 1
ATOM 1471 O O . MET A 1 188 ? -20.613 5.526 18.344 1.00 85.81 188 MET A O 1
ATOM 1475 N N . ARG A 1 189 ? -20.191 7.222 16.932 1.00 90.88 189 ARG A N 1
ATOM 1476 C CA . ARG A 1 189 ? -20.669 8.280 17.831 1.00 90.88 189 ARG A CA 1
ATOM 1477 C C . ARG A 1 189 ? -22.158 8.129 18.140 1.00 90.88 189 ARG A C 1
ATOM 1479 O O . ARG A 1 189 ? -22.551 8.304 19.292 1.00 90.88 189 ARG A O 1
ATOM 1486 N N . ASP A 1 190 ? -22.976 7.773 17.157 1.00 91.69 190 ASP A N 1
ATOM 1487 C CA . ASP A 1 190 ? -24.412 7.577 17.362 1.00 91.69 190 ASP A CA 1
ATOM 1488 C C . ASP A 1 190 ? -24.710 6.304 18.164 1.00 91.69 190 ASP A C 1
ATOM 1490 O O . ASP A 1 190 ? -25.532 6.340 19.083 1.00 91.69 190 ASP A O 1
ATOM 1494 N N . LYS A 1 191 ? -23.966 5.212 17.931 1.00 91.19 191 LYS A N 1
ATOM 1495 C CA . LYS A 1 191 ? -24.006 4.029 18.807 1.00 91.19 191 LYS A CA 1
ATOM 1496 C C . LYS A 1 191 ? -23.618 4.373 20.242 1.00 91.19 191 LYS A C 1
ATOM 1498 O O . LYS A 1 191 ? -24.323 3.976 21.163 1.00 91.19 191 LYS A O 1
ATOM 1503 N N . MET A 1 192 ? -22.558 5.157 20.438 1.00 87.31 192 MET A N 1
ATOM 1504 C CA . MET A 1 192 ? -22.118 5.582 21.767 1.00 87.31 192 MET A CA 1
ATOM 1505 C C . MET A 1 192 ? -23.176 6.437 22.477 1.00 87.31 192 MET A C 1
ATOM 1507 O O . MET A 1 192 ? -23.418 6.246 23.666 1.00 87.31 192 MET A O 1
ATOM 1511 N N . LYS A 1 193 ? -23.858 7.343 21.762 1.00 91.62 193 LYS A N 1
ATOM 1512 C CA . LYS A 1 193 ? -24.991 8.104 22.317 1.00 91.62 193 LYS A CA 1
ATOM 1513 C C . LYS A 1 193 ? -26.135 7.183 22.739 1.00 91.62 193 LYS A C 1
ATOM 1515 O 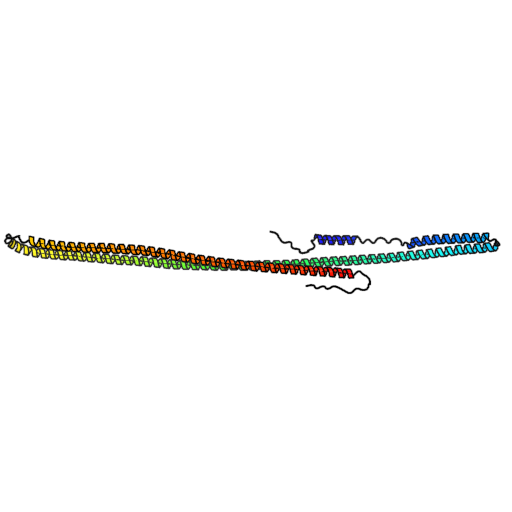O . LYS A 1 193 ? -26.640 7.331 23.847 1.00 91.62 193 LYS A O 1
ATOM 1520 N N . MET A 1 194 ? -26.518 6.222 21.895 1.00 91.00 194 MET A N 1
ATOM 1521 C CA . MET A 1 194 ? -27.557 5.246 22.244 1.00 91.00 194 MET A CA 1
ATOM 1522 C C . MET A 1 194 ? -27.162 4.404 23.459 1.00 91.00 194 MET A C 1
ATOM 1524 O O . MET A 1 194 ? -27.973 4.217 24.361 1.00 91.00 194 MET A O 1
ATOM 1528 N N . TRP A 1 195 ? -25.915 3.933 23.519 1.00 91.12 195 TRP A N 1
ATOM 1529 C CA . TRP A 1 195 ? -25.404 3.182 24.664 1.00 91.12 195 TRP A CA 1
ATOM 1530 C C . TRP A 1 195 ? -25.373 4.013 25.935 1.00 91.12 195 TRP A C 1
ATOM 1532 O O . TRP A 1 195 ? -25.742 3.499 26.984 1.00 91.12 195 TRP A O 1
ATOM 1542 N N . LYS A 1 196 ? -25.003 5.295 25.848 1.00 91.19 196 LYS A N 1
ATOM 1543 C CA . LYS A 1 196 ? -25.070 6.217 26.982 1.00 91.19 196 LYS A CA 1
ATOM 1544 C C . LYS A 1 196 ? -26.499 6.322 27.515 1.00 91.19 196 LYS A C 1
ATOM 1546 O O . LYS A 1 196 ? -26.700 6.111 28.703 1.00 91.19 196 LYS A O 1
ATOM 1551 N N . VAL A 1 197 ? -27.481 6.574 26.648 1.00 90.69 197 VAL A N 1
ATOM 1552 C CA . VAL A 1 197 ? -28.893 6.680 27.058 1.00 90.69 197 VAL A CA 1
ATOM 1553 C C . VAL A 1 197 ? -29.396 5.363 27.658 1.00 90.69 197 VAL A C 1
ATOM 1555 O O . VAL A 1 197 ? -30.027 5.371 28.711 1.00 90.69 197 VAL A O 1
ATOM 1558 N N . ALA A 1 198 ? -29.084 4.223 27.036 1.00 88.81 198 ALA A N 1
ATOM 1559 C CA . ALA A 1 198 ? -29.474 2.908 27.546 1.00 88.81 198 ALA A CA 1
ATOM 1560 C C . ALA A 1 198 ? -28.814 2.586 28.898 1.00 88.81 198 ALA A C 1
ATOM 1562 O O . ALA A 1 198 ? -29.453 2.018 29.782 1.00 88.81 198 ALA A O 1
ATOM 1563 N N . PHE A 1 199 ? -27.546 2.963 29.074 1.00 88.12 199 PHE A N 1
ATOM 1564 C CA . PHE A 1 199 ? -26.826 2.814 30.333 1.00 88.12 199 PHE A CA 1
ATOM 1565 C C . PHE A 1 199 ? -27.422 3.706 31.424 1.00 88.12 199 PHE A C 1
ATOM 1567 O O . PHE A 1 199 ? -27.716 3.210 32.506 1.00 88.12 199 PHE A O 1
ATOM 1574 N N . GLU A 1 200 ? -27.658 4.988 31.137 1.00 90.75 200 GLU A N 1
ATOM 1575 C CA . GLU A 1 200 ? -28.289 5.929 32.069 1.00 90.75 200 GLU A CA 1
ATOM 1576 C C . GLU A 1 200 ? -29.685 5.453 32.490 1.00 90.75 200 GLU A C 1
ATOM 1578 O O . GLU A 1 200 ? -29.996 5.464 33.681 1.00 90.75 200 GLU A O 1
ATOM 1583 N N . ALA A 1 201 ? -30.497 4.957 31.550 1.00 88.81 201 ALA A N 1
ATOM 1584 C CA . ALA A 1 201 ? -31.801 4.368 31.847 1.00 88.81 201 ALA A CA 1
ATOM 1585 C C . ALA A 1 201 ? -31.674 3.133 32.751 1.00 88.81 201 ALA A C 1
ATOM 1587 O O . ALA A 1 201 ? -32.337 3.050 33.779 1.00 88.81 201 ALA A O 1
ATOM 1588 N N . LYS A 1 202 ? -30.756 2.211 32.434 1.00 91.56 202 LYS A N 1
ATOM 1589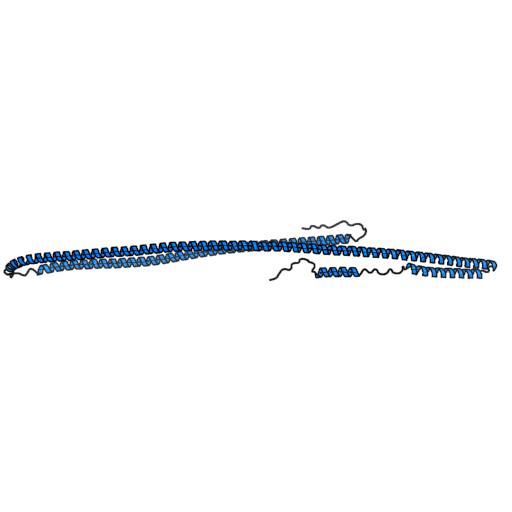 C CA . LYS A 1 202 ? -30.543 1.000 33.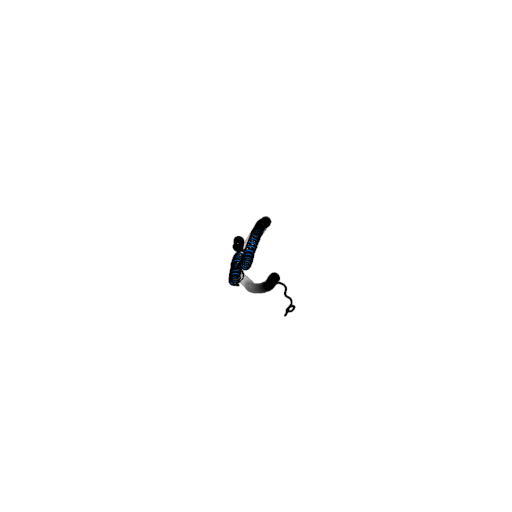235 1.00 91.56 202 LYS A CA 1
ATOM 1590 C C . LYS A 1 202 ? -30.034 1.311 34.642 1.00 91.56 202 LYS A C 1
ATOM 1592 O O . LYS A 1 202 ? -30.467 0.677 35.599 1.00 91.56 202 LYS A O 1
ATOM 1597 N N . VAL A 1 203 ? -29.129 2.280 34.788 1.00 90.44 203 VAL A N 1
ATOM 1598 C CA . VAL A 1 203 ? -28.667 2.749 36.102 1.00 90.44 203 VAL A CA 1
ATOM 1599 C C . VAL A 1 203 ? -29.828 3.365 36.874 1.00 90.44 203 VAL A C 1
ATOM 1601 O O . VAL A 1 203 ? -30.002 3.039 38.046 1.00 90.44 203 VAL A O 1
ATOM 1604 N N . LYS A 1 204 ? -30.651 4.196 36.226 1.00 91.62 204 LYS A N 1
ATOM 1605 C CA . LYS A 1 204 ? -31.842 4.781 36.847 1.00 91.62 204 LYS A CA 1
ATOM 1606 C C . LYS A 1 204 ? -32.815 3.703 37.327 1.00 91.62 204 LYS A C 1
ATOM 1608 O O . LYS A 1 204 ? -33.249 3.781 38.468 1.00 91.62 204 LYS A O 1
ATOM 1613 N N . ASP A 1 205 ? -33.092 2.685 36.516 1.00 90.31 205 ASP A N 1
ATOM 1614 C CA . ASP A 1 205 ? -33.985 1.580 36.882 1.00 90.31 205 ASP A CA 1
ATOM 1615 C C . ASP A 1 205 ? -33.434 0.762 38.057 1.00 90.31 205 ASP A C 1
ATOM 1617 O O . ASP A 1 205 ? -34.169 0.429 38.983 1.00 90.31 205 ASP A O 1
ATOM 1621 N N . VAL A 1 206 ? -32.127 0.473 38.067 1.00 88.69 206 VAL A N 1
ATOM 1622 C CA . VAL A 1 206 ? -31.475 -0.244 39.178 1.00 88.69 206 VAL A CA 1
ATOM 1623 C C . VAL A 1 206 ? -31.516 0.579 40.466 1.00 88.69 206 VAL A C 1
ATOM 1625 O O . VAL A 1 206 ? -31.820 0.040 41.531 1.00 88.69 206 VAL A O 1
ATOM 1628 N N . VAL A 1 207 ? -31.226 1.880 40.384 1.00 88.88 207 VAL A N 1
ATOM 1629 C CA . VAL A 1 207 ? -31.279 2.787 41.538 1.00 88.88 207 VAL A CA 1
ATOM 1630 C C . VAL A 1 207 ? -32.711 2.919 42.048 1.00 88.88 207 VAL A C 1
ATOM 1632 O O . VAL A 1 207 ? -32.927 2.788 43.250 1.00 88.88 207 VAL A O 1
ATOM 1635 N N . GLN A 1 208 ? -33.688 3.103 41.159 1.00 89.88 208 GLN A N 1
ATOM 1636 C CA . GLN A 1 208 ? -35.096 3.193 41.533 1.00 89.88 208 GLN A CA 1
ATOM 1637 C C . GLN A 1 208 ? -35.578 1.891 42.176 1.00 89.88 208 GLN A C 1
ATOM 1639 O O . GLN A 1 208 ? -36.115 1.927 43.275 1.00 89.88 208 GLN A O 1
ATOM 1644 N N . GLY A 1 209 ? -35.275 0.735 41.580 1.00 88.38 209 GLY A N 1
ATOM 1645 C CA . GLY A 1 209 ? -35.610 -0.563 42.165 1.00 88.38 209 GLY A CA 1
ATOM 1646 C C . GLY A 1 209 ? -34.970 -0.781 43.541 1.00 88.38 209 GLY A C 1
ATOM 1647 O O . GLY A 1 209 ? -35.575 -1.399 44.418 1.00 88.38 209 GLY A O 1
ATOM 1648 N N . LYS A 1 210 ? -33.767 -0.235 43.779 1.00 90.50 210 LYS A N 1
ATOM 1649 C CA . LYS A 1 210 ? -33.138 -0.267 45.105 1.00 90.50 210 LYS A CA 1
ATOM 1650 C C . LYS A 1 210 ? -33.832 0.666 46.099 1.00 90.50 210 LYS A C 1
ATOM 1652 O O . LYS A 1 210 ? -34.001 0.260 47.247 1.00 90.50 210 LYS A O 1
ATOM 1657 N N . ILE A 1 211 ? -34.231 1.868 45.680 1.00 88.12 211 ILE A N 1
ATOM 1658 C CA . ILE A 1 211 ? -35.001 2.814 46.503 1.00 88.12 211 ILE A CA 1
ATOM 1659 C C . ILE A 1 211 ? -36.346 2.198 46.888 1.00 88.12 211 ILE A C 1
ATOM 1661 O O . ILE A 1 211 ? -36.650 2.134 48.074 1.00 88.12 211 ILE A O 1
ATOM 1665 N N . ASP A 1 212 ? -37.094 1.669 45.923 1.00 90.56 212 ASP A N 1
ATOM 1666 C CA . ASP A 1 212 ? -38.401 1.046 46.153 1.00 90.56 212 ASP A CA 1
ATOM 1667 C C . ASP A 1 212 ? -38.267 -0.188 47.062 1.00 90.56 212 ASP A C 1
ATOM 1669 O O . ASP A 1 212 ? -39.071 -0.408 47.970 1.00 90.56 212 ASP A O 1
ATOM 1673 N N . GLY A 1 213 ? -37.201 -0.977 46.880 1.00 90.81 213 GLY A N 1
ATOM 1674 C CA . GLY A 1 213 ? -36.875 -2.101 47.756 1.00 90.81 213 GLY A CA 1
ATOM 1675 C C . GLY A 1 213 ? -36.579 -1.672 49.196 1.00 90.81 213 GLY A C 1
ATOM 1676 O O . GLY A 1 213 ? -37.092 -2.287 50.131 1.00 90.81 213 GLY A O 1
ATOM 1677 N N . LEU A 1 214 ? -35.794 -0.605 49.384 1.00 90.25 214 LEU A N 1
ATOM 1678 C CA . LEU A 1 214 ? -35.504 -0.035 50.704 1.00 90.25 214 LEU A CA 1
ATOM 1679 C C . LEU A 1 214 ? -36.748 0.593 51.344 1.00 90.25 214 LEU A C 1
ATOM 1681 O O . LEU A 1 214 ? -36.939 0.445 52.546 1.00 90.25 214 LEU A O 1
ATOM 1685 N N . GLN A 1 215 ? -37.613 1.243 50.562 1.00 90.56 215 GLN A N 1
ATOM 1686 C CA . GLN A 1 215 ? -38.892 1.770 51.039 1.00 90.56 215 GLN A CA 1
ATOM 1687 C C . GLN A 1 215 ? -39.820 0.643 51.485 1.00 90.56 215 GLN A C 1
ATOM 1689 O O . GLN A 1 215 ? -40.303 0.676 52.610 1.00 90.56 215 GLN A O 1
ATOM 1694 N N . SER A 1 216 ? -39.995 -0.406 50.675 1.00 89.44 216 SER A N 1
ATOM 1695 C CA . SER A 1 216 ? -40.815 -1.561 51.058 1.00 89.44 216 SER A CA 1
ATOM 1696 C C . SER A 1 216 ? -40.258 -2.278 52.291 1.00 89.44 216 SER A C 1
ATOM 1698 O O . SER A 1 216 ? -41.025 -2.751 53.129 1.00 89.44 216 SER A O 1
ATOM 1700 N N . GLN A 1 217 ? -38.931 -2.366 52.422 1.00 89.81 217 GLN A N 1
ATOM 1701 C CA . GLN A 1 217 ? -38.291 -2.915 53.616 1.00 89.81 217 GLN A CA 1
ATOM 1702 C C . GLN A 1 217 ? -38.559 -2.034 54.845 1.00 89.81 217 GLN A C 1
ATOM 1704 O O . GLN A 1 217 ? -39.023 -2.551 55.855 1.00 89.81 217 GLN A O 1
ATOM 1709 N N . SER A 1 218 ? -38.345 -0.722 54.731 1.00 88.19 218 SER A N 1
ATOM 1710 C CA . SER A 1 218 ? -38.644 0.275 55.767 1.00 88.19 218 SER A CA 1
ATOM 1711 C C . SER A 1 218 ? -40.109 0.218 56.213 1.00 88.19 218 SER A C 1
ATOM 1713 O O . SER A 1 218 ? -40.392 0.138 57.404 1.00 88.19 218 SER A O 1
ATOM 1715 N N . GLU A 1 219 ? -41.055 0.168 55.273 1.00 89.62 219 GLU A N 1
ATOM 1716 C CA . GLU A 1 219 ? -42.486 0.060 55.566 1.00 89.62 219 GLU A CA 1
ATOM 1717 C C . GLU A 1 219 ? -42.834 -1.251 56.277 1.00 89.62 219 GLU A C 1
ATOM 1719 O O . GLU A 1 219 ? -43.650 -1.260 57.201 1.00 89.62 219 GLU A O 1
ATOM 1724 N N . ARG A 1 220 ? -42.211 -2.372 55.883 1.00 88.94 220 ARG A N 1
ATOM 1725 C CA . ARG A 1 220 ? -42.386 -3.655 56.578 1.00 88.94 220 ARG A CA 1
ATOM 1726 C C . ARG A 1 220 ? -41.815 -3.611 57.985 1.00 88.94 220 ARG A C 1
ATOM 1728 O O . ARG A 1 220 ? -42.495 -4.055 58.903 1.00 88.94 220 ARG A O 1
ATOM 1735 N N . GLU A 1 221 ? -40.605 -3.091 58.158 1.00 87.56 221 GLU A N 1
ATOM 1736 C CA . GLU A 1 221 ? -39.961 -2.951 59.466 1.00 87.56 221 GLU A CA 1
ATOM 1737 C C . GLU A 1 221 ? -40.785 -2.035 60.379 1.00 87.56 221 GLU A C 1
ATOM 1739 O O . GLU A 1 221 ? -41.085 -2.416 61.509 1.00 87.56 221 GLU A O 1
ATOM 1744 N N . LEU A 1 222 ? -41.270 -0.899 59.870 1.00 89.44 222 LEU A N 1
ATOM 1745 C CA . LEU A 1 222 ? -42.168 -0.003 60.598 1.00 89.44 222 LEU A CA 1
ATOM 1746 C C . LEU A 1 222 ? -43.472 -0.705 60.985 1.00 89.44 222 LEU A C 1
ATOM 1748 O O . LEU A 1 222 ? -43.903 -0.602 62.130 1.00 89.44 222 LEU A O 1
ATOM 1752 N N . LYS A 1 223 ? -44.089 -1.460 60.068 1.00 89.56 223 LYS A N 1
ATOM 1753 C CA . LYS A 1 223 ? -45.308 -2.224 60.363 1.00 89.56 223 LYS A CA 1
ATOM 1754 C C . LYS A 1 223 ? -45.060 -3.283 61.435 1.00 89.56 223 LYS A C 1
ATOM 1756 O O . LYS A 1 223 ? -45.895 -3.444 62.319 1.00 89.56 223 LYS A O 1
ATOM 1761 N N . VAL A 1 224 ? -43.922 -3.976 61.390 1.00 89.69 224 VAL A N 1
ATOM 1762 C CA . VAL A 1 224 ? -43.521 -4.932 62.432 1.00 89.69 224 VAL A CA 1
ATOM 1763 C C . VAL A 1 224 ? -43.386 -4.220 63.776 1.00 89.69 224 VAL A C 1
ATOM 1765 O O . VAL A 1 224 ? -44.001 -4.663 64.745 1.00 89.69 224 VAL A O 1
ATOM 1768 N N . VAL A 1 225 ? -42.676 -3.090 63.827 1.00 88.88 225 VAL A N 1
ATOM 1769 C CA . VAL A 1 225 ? -42.521 -2.281 65.048 1.00 88.88 225 VAL A CA 1
ATOM 1770 C C . VAL A 1 225 ? -43.875 -1.812 65.577 1.00 88.88 225 VAL A C 1
ATOM 1772 O O . VAL A 1 225 ? -44.149 -1.995 66.758 1.00 88.88 225 VAL A O 1
ATOM 1775 N N . MET A 1 226 ? -44.757 -1.291 64.720 1.00 87.75 226 MET A N 1
ATOM 1776 C CA . MET A 1 226 ? -46.108 -0.883 65.118 1.00 87.75 226 MET A CA 1
ATOM 1777 C C . MET A 1 226 ? -46.910 -2.059 65.679 1.00 87.75 226 MET A C 1
ATOM 1779 O O . MET A 1 226 ? -47.474 -1.942 66.757 1.00 87.75 226 MET A O 1
ATOM 1783 N N . THR A 1 227 ? -46.900 -3.223 65.020 1.00 87.44 227 THR A N 1
ATOM 1784 C CA . THR A 1 227 ? -47.611 -4.404 65.541 1.00 87.44 227 THR A CA 1
ATOM 1785 C C . THR A 1 227 ? -47.025 -4.926 66.851 1.00 87.44 227 THR A C 1
ATOM 1787 O O . THR A 1 227 ? -47.757 -5.479 67.668 1.00 87.44 227 THR A O 1
ATOM 1790 N N . GLN A 1 228 ? -45.717 -4.772 67.064 1.00 86.69 228 GLN A N 1
ATOM 1791 C CA . GLN A 1 228 ? -45.073 -5.129 68.323 1.00 86.69 228 GLN A CA 1
ATOM 1792 C C . GLN A 1 228 ? -45.456 -4.138 69.428 1.00 86.69 228 GLN A C 1
ATOM 1794 O O . GLN A 1 228 ? -45.811 -4.570 70.520 1.00 86.69 228 GLN A O 1
ATOM 1799 N N . MET A 1 229 ? -45.492 -2.838 69.123 1.00 84.38 229 MET A N 1
ATOM 1800 C CA . MET A 1 229 ? -46.011 -1.818 70.033 1.00 84.38 229 MET A CA 1
ATOM 1801 C C . MET A 1 229 ? -47.487 -2.037 70.370 1.00 84.38 229 MET A C 1
ATOM 1803 O O . MET A 1 229 ? -47.853 -1.911 71.531 1.00 84.38 229 MET A O 1
ATOM 1807 N N . ASP A 1 230 ? -48.327 -2.415 69.404 1.00 87.50 230 ASP A N 1
ATOM 1808 C CA . ASP A 1 230 ? -49.739 -2.732 69.649 1.00 87.50 230 ASP A CA 1
ATOM 1809 C C . ASP A 1 230 ? -49.886 -3.960 70.555 1.00 87.50 230 ASP A C 1
ATOM 1811 O O . ASP A 1 230 ? -50.721 -3.968 71.456 1.00 87.50 230 ASP A O 1
ATOM 1815 N N . LYS A 1 231 ? -49.051 -4.991 70.366 1.00 87.69 231 LYS A N 1
ATOM 1816 C CA . LYS A 1 231 ? -49.011 -6.160 71.259 1.00 87.69 231 LYS A CA 1
ATOM 1817 C C . LYS A 1 231 ? -48.569 -5.787 72.667 1.00 87.69 231 LYS A C 1
ATOM 1819 O O . LYS A 1 231 ? -49.148 -6.288 73.622 1.00 87.69 231 LYS A O 1
ATOM 1824 N N . GLU A 1 232 ? -47.562 -4.931 72.807 1.00 84.00 232 GLU A N 1
ATOM 1825 C CA . GLU A 1 232 ? -47.093 -4.450 74.109 1.00 84.00 232 GLU A CA 1
ATOM 1826 C C . GLU A 1 232 ? -48.133 -3.552 74.783 1.00 84.00 232 GLU A C 1
ATOM 1828 O O . GLU A 1 232 ? -48.395 -3.707 75.972 1.00 84.00 232 GLU A O 1
ATOM 1833 N N . ALA A 1 233 ? -48.799 -2.679 74.029 1.00 83.38 233 ALA A N 1
ATOM 1834 C CA . ALA A 1 233 ? -49.907 -1.871 74.517 1.00 83.38 233 ALA A CA 1
ATOM 1835 C C . ALA A 1 233 ? -51.088 -2.749 74.949 1.00 83.38 233 ALA A C 1
ATOM 1837 O O . ALA A 1 233 ? -51.635 -2.536 76.029 1.00 83.38 233 ALA A O 1
ATOM 1838 N N . GLN A 1 234 ? -51.443 -3.771 74.165 1.00 84.75 234 GLN A N 1
ATOM 1839 C CA . GLN A 1 234 ? -52.486 -4.725 74.532 1.00 84.75 234 GLN A CA 1
ATOM 1840 C C . GLN A 1 234 ? -52.079 -5.540 75.760 1.00 84.75 234 GLN A C 1
ATOM 1842 O O . GLN A 1 234 ? -52.882 -5.682 76.670 1.00 84.75 234 GLN A O 1
ATOM 1847 N N . ALA A 1 235 ? -50.828 -5.995 75.849 1.00 85.62 235 ALA A N 1
ATOM 1848 C CA . ALA A 1 235 ? -50.314 -6.680 77.030 1.00 85.62 235 ALA A CA 1
ATOM 1849 C C . ALA A 1 235 ? -50.347 -5.776 78.272 1.00 85.62 235 ALA A C 1
ATOM 1851 O O . ALA A 1 235 ? -50.665 -6.250 79.358 1.00 85.62 235 ALA A O 1
ATOM 1852 N N . LEU A 1 236 ? -50.074 -4.475 78.129 1.00 81.75 236 LEU A N 1
ATOM 1853 C CA . LEU A 1 236 ? -50.217 -3.495 79.207 1.00 81.75 236 LEU A CA 1
ATOM 1854 C C . LEU A 1 236 ? -51.683 -3.274 79.588 1.00 81.75 236 LEU A C 1
ATOM 1856 O O . LEU A 1 236 ? -51.983 -3.177 80.774 1.00 81.75 236 LEU A O 1
ATOM 1860 N N . VAL A 1 237 ? -52.601 -3.214 78.620 1.00 85.00 237 VAL A N 1
ATOM 1861 C CA . VAL A 1 237 ? -54.047 -3.112 78.873 1.00 85.00 237 VAL A CA 1
ATOM 1862 C C . VAL A 1 237 ? -54.557 -4.365 79.577 1.00 85.00 237 VAL A C 1
ATOM 1864 O O . VAL A 1 237 ? -55.236 -4.245 80.595 1.00 85.00 237 VAL A O 1
ATOM 1867 N N . ASP A 1 238 ? -54.181 -5.546 79.095 1.00 85.44 238 ASP A N 1
ATOM 1868 C CA . ASP A 1 238 ? -54.528 -6.836 79.682 1.00 85.44 238 ASP A CA 1
ATOM 1869 C C . ASP A 1 238 ? -53.932 -6.956 81.087 1.00 85.44 238 ASP A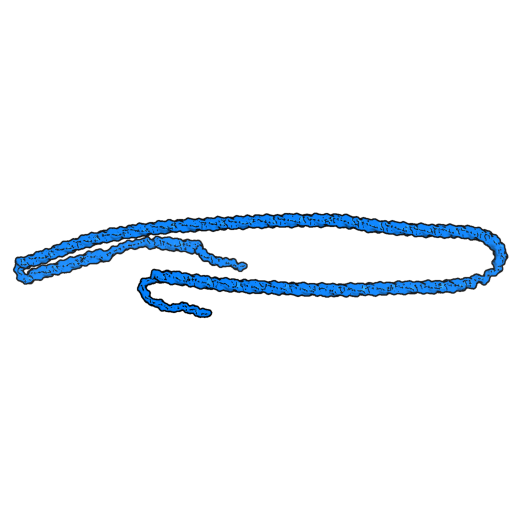 C 1
ATOM 1871 O O . ASP A 1 238 ? -54.634 -7.349 82.013 1.00 85.44 238 ASP A O 1
ATOM 1875 N N . ALA A 1 239 ? -52.678 -6.538 81.292 1.00 81.38 239 ALA A N 1
ATOM 1876 C CA . ALA A 1 239 ? -52.042 -6.492 82.607 1.00 81.38 239 ALA A CA 1
ATOM 1877 C C . ALA A 1 239 ? -52.725 -5.489 83.542 1.00 81.38 239 ALA A C 1
ATOM 1879 O O . ALA A 1 239 ? -52.870 -5.762 84.727 1.00 81.38 239 ALA A O 1
ATOM 1880 N N . LEU A 1 240 ? -53.191 -4.347 83.036 1.00 82.62 240 LEU A N 1
ATOM 1881 C CA . LEU A 1 240 ? -53.898 -3.338 83.821 1.00 82.62 240 LEU A CA 1
ATOM 1882 C C . LEU A 1 240 ? -55.324 -3.793 84.158 1.00 82.62 240 LEU A C 1
ATOM 1884 O O . LEU A 1 240 ? -55.810 -3.546 85.262 1.00 82.62 240 LEU A O 1
ATOM 1888 N N . GLN A 1 241 ? -55.992 -4.502 83.251 1.00 83.94 241 GLN A N 1
ATOM 1889 C CA . GLN A 1 241 ? -57.294 -5.116 83.486 1.00 83.94 241 GLN A CA 1
ATOM 1890 C C . GLN A 1 241 ? -57.180 -6.297 84.451 1.00 83.94 241 GLN A C 1
ATOM 1892 O O . GLN A 1 241 ? -57.975 -6.383 85.385 1.00 83.94 241 GLN A O 1
ATOM 1897 N N . ALA A 1 242 ? -56.156 -7.138 84.296 1.00 82.25 242 ALA A N 1
ATOM 1898 C CA . ALA A 1 242 ? -55.800 -8.184 85.242 1.00 82.25 242 ALA A CA 1
ATOM 1899 C C . ALA A 1 242 ? -55.432 -7.585 86.601 1.00 82.25 242 ALA A C 1
ATOM 1901 O O . ALA A 1 242 ? -55.908 -8.084 87.607 1.00 82.25 242 ALA A O 1
ATOM 1902 N N . ALA A 1 243 ? -54.695 -6.473 86.659 1.00 76.19 243 ALA A N 1
ATOM 1903 C CA . ALA A 1 243 ? -54.391 -5.768 87.901 1.00 76.19 243 ALA A CA 1
ATOM 1904 C C . ALA A 1 243 ? -55.655 -5.187 88.549 1.00 76.19 243 ALA A C 1
ATOM 1906 O O . ALA A 1 243 ? -55.815 -5.281 89.756 1.00 76.19 243 ALA A O 1
ATOM 1907 N N . ARG A 1 244 ? -56.608 -4.645 87.781 1.00 78.69 244 ARG A N 1
ATOM 1908 C CA . ARG A 1 244 ? -57.916 -4.198 88.306 1.00 78.69 244 ARG A CA 1
ATOM 1909 C C . ARG A 1 244 ? -58.772 -5.365 88.803 1.00 78.69 244 ARG A C 1
ATOM 1911 O O . ARG A 1 244 ? -59.416 -5.262 89.847 1.00 78.69 244 ARG A O 1
ATOM 1918 N N . GLN A 1 245 ? -58.775 -6.484 88.084 1.00 79.75 245 GLN A N 1
ATOM 1919 C CA . GLN A 1 245 ? -59.431 -7.719 88.515 1.00 79.75 245 GLN A CA 1
ATOM 1920 C C . GLN A 1 245 ? -58.756 -8.290 89.762 1.00 79.75 245 GLN A C 1
ATOM 1922 O O . GLN A 1 245 ? -59.448 -8.696 90.681 1.00 79.75 245 GLN A O 1
ATOM 1927 N N . GLN A 1 246 ? -57.427 -8.244 89.840 1.00 76.69 246 GLN A N 1
ATOM 1928 C CA . GLN A 1 246 ? -56.651 -8.626 91.012 1.00 76.69 246 GLN A CA 1
ATOM 1929 C C . GLN A 1 246 ? -56.862 -7.661 92.166 1.00 76.69 246 GLN A C 1
ATOM 1931 O O . GLN A 1 246 ? -56.898 -8.131 93.281 1.00 76.69 246 GLN A O 1
ATOM 1936 N N . ILE A 1 247 ? -57.058 -6.360 91.953 1.00 77.50 247 ILE A N 1
ATOM 1937 C CA . ILE A 1 247 ? -57.405 -5.411 93.020 1.00 77.50 247 ILE A CA 1
ATOM 1938 C C . ILE A 1 247 ? -58.801 -5.721 93.555 1.00 77.50 247 ILE A C 1
ATOM 1940 O O . ILE A 1 247 ? -58.967 -5.841 94.757 1.00 77.50 247 ILE A O 1
ATOM 1944 N N . THR A 1 248 ? -59.791 -5.943 92.691 1.00 76.25 248 THR A N 1
ATOM 1945 C CA . THR A 1 248 ? -61.149 -6.317 93.137 1.00 76.25 248 THR A CA 1
ATOM 1946 C C . THR A 1 248 ? -61.224 -7.735 93.716 1.00 76.25 248 THR A C 1
ATOM 1948 O O . THR A 1 248 ? -62.080 -8.022 94.554 1.00 76.25 248 THR A O 1
ATOM 1951 N N . ALA A 1 249 ? -60.349 -8.642 93.279 1.00 75.81 249 ALA A N 1
ATOM 1952 C CA . ALA A 1 249 ? -60.154 -9.951 93.888 1.00 75.81 249 ALA A CA 1
ATOM 1953 C C . ALA A 1 249 ? -59.400 -9.825 95.212 1.00 75.81 249 ALA A C 1
ATOM 1955 O O . ALA A 1 249 ? -59.837 -10.437 96.161 1.00 75.81 249 ALA A O 1
ATOM 1956 N N . LEU A 1 250 ? -58.381 -8.968 95.328 1.00 69.56 250 LEU A N 1
ATOM 1957 C CA . LEU A 1 250 ? -57.647 -8.651 96.557 1.00 69.56 250 LEU A CA 1
ATOM 1958 C C . LEU A 1 250 ? -58.511 -7.896 97.558 1.00 69.56 250 LEU A C 1
ATOM 1960 O O . LEU A 1 250 ? -58.333 -8.083 98.741 1.00 69.56 250 LEU A O 1
ATOM 1964 N N . GLU A 1 251 ? -59.469 -7.077 97.147 1.00 72.75 251 GLU A N 1
ATOM 1965 C CA . GLU A 1 251 ? -60.439 -6.463 98.058 1.00 72.75 251 GLU A CA 1
ATOM 1966 C C . GLU A 1 251 ? -61.359 -7.525 98.673 1.00 72.75 251 GLU A C 1
ATOM 1968 O O . GLU A 1 251 ? -61.647 -7.476 99.870 1.00 72.75 251 GLU A O 1
ATOM 1973 N N . ARG A 1 252 ? -61.765 -8.526 97.877 1.00 69.75 252 ARG A N 1
ATOM 1974 C CA . ARG A 1 252 ? -62.500 -9.702 98.368 1.00 69.75 252 ARG A CA 1
ATOM 1975 C C . ARG A 1 252 ? -61.605 -10.614 99.203 1.00 69.75 252 ARG A C 1
ATOM 1977 O O . ARG A 1 252 ? -61.998 -10.980 100.302 1.00 69.75 252 ARG A O 1
ATOM 1984 N N . ASP A 1 253 ? -60.398 -10.892 98.726 1.00 68.38 253 ASP A N 1
ATOM 1985 C CA . ASP A 1 253 ? -59.415 -11.765 99.350 1.00 68.38 253 ASP A CA 1
ATOM 1986 C C . ASP A 1 253 ? -58.857 -11.143 100.617 1.00 68.38 253 ASP A C 1
ATOM 1988 O O . ASP A 1 253 ? -58.587 -11.882 101.535 1.00 68.38 253 ASP A O 1
ATOM 1992 N N . VAL A 1 254 ? -58.730 -9.821 100.740 1.00 68.25 254 VAL A N 1
ATOM 1993 C CA . VAL A 1 254 ? -58.371 -9.114 101.981 1.00 68.25 254 VAL A CA 1
ATOM 1994 C C . VAL A 1 254 ? -59.546 -9.110 102.954 1.00 68.25 254 VAL A C 1
ATOM 1996 O O . VAL A 1 254 ? -59.306 -9.144 104.157 1.00 68.25 254 VAL A O 1
ATOM 1999 N N . ALA A 1 255 ? -60.800 -9.118 102.490 1.00 64.38 255 ALA A N 1
ATOM 2000 C CA . ALA A 1 255 ? -61.946 -9.351 103.369 1.00 64.38 255 ALA A CA 1
ATOM 2001 C C . ALA A 1 255 ? -61.935 -10.793 103.910 1.00 64.38 255 ALA A C 1
ATOM 2003 O O . ALA A 1 255 ? -61.998 -10.978 105.123 1.00 64.38 255 ALA A O 1
ATOM 2004 N N . THR A 1 256 ? -61.716 -11.797 103.054 1.00 63.56 256 THR A N 1
ATOM 2005 C CA . THR A 1 256 ? -61.591 -13.203 103.475 1.00 63.56 256 THR A CA 1
ATOM 2006 C C . THR A 1 256 ? -60.262 -13.539 104.154 1.00 63.56 256 THR A C 1
ATOM 2008 O O . THR A 1 256 ? -60.237 -14.439 104.975 1.00 63.56 256 THR A O 1
ATOM 2011 N N . LEU A 1 257 ? -59.156 -12.836 103.890 1.00 58.12 257 LEU A N 1
ATOM 2012 C CA . LEU A 1 257 ? -57.849 -12.993 104.550 1.00 58.12 257 LEU A CA 1
ATOM 2013 C C . LEU A 1 257 ? -57.799 -12.207 105.850 1.00 58.12 257 LEU A C 1
ATOM 2015 O O . LEU A 1 257 ? -57.116 -12.644 106.756 1.00 58.12 257 LEU A O 1
ATOM 2019 N N . LYS A 1 258 ? -58.540 -11.110 106.035 1.00 55.97 258 LYS A N 1
ATOM 2020 C CA . LYS A 1 258 ? -58.762 -10.575 107.390 1.00 55.97 258 LYS A CA 1
ATOM 2021 C C . LYS A 1 258 ? -59.477 -11.597 108.279 1.00 55.97 258 LYS A C 1
ATOM 2023 O O . LYS A 1 258 ? -59.228 -11.618 109.479 1.00 55.97 258 LYS A O 1
ATOM 2028 N N . GLU A 1 259 ? -60.286 -12.467 107.680 1.00 53.75 259 GLU A N 1
ATOM 2029 C CA . GLU A 1 259 ? -60.978 -13.573 108.345 1.00 53.75 259 GLU A CA 1
ATOM 2030 C C . GLU A 1 259 ? -60.080 -14.826 108.480 1.00 53.75 259 GLU A C 1
ATOM 2032 O O . GLU A 1 259 ? -59.994 -15.414 109.552 1.00 53.75 259 GLU A O 1
ATOM 2037 N N . GLN A 1 260 ? -59.287 -15.163 107.455 1.00 53.78 260 GLN A N 1
ATOM 2038 C CA . GLN A 1 260 ? -58.386 -16.327 107.437 1.00 53.78 260 GLN A CA 1
ATOM 2039 C C . GLN A 1 260 ? -56.991 -16.072 108.038 1.00 53.78 260 GLN A C 1
ATOM 2041 O O . GLN A 1 260 ? -56.321 -17.032 108.386 1.00 53.78 260 GLN A O 1
ATOM 2046 N N . VAL A 1 261 ? -56.517 -14.832 108.208 1.00 49.66 261 VAL A N 1
ATOM 2047 C CA . VAL A 1 261 ? -55.273 -14.492 108.945 1.00 49.66 261 VAL A CA 1
ATOM 2048 C C . VAL A 1 261 ? -55.497 -14.593 110.455 1.00 49.66 261 VAL A C 1
ATOM 2050 O O . VAL A 1 261 ? -54.560 -14.917 111.182 1.00 49.66 261 VAL A O 1
ATOM 2053 N N . ALA A 1 262 ? -56.738 -14.433 110.930 1.00 49.50 262 ALA A N 1
ATOM 2054 C CA . ALA A 1 262 ? -57.114 -14.848 112.282 1.00 49.50 262 ALA A CA 1
ATOM 2055 C C . ALA A 1 262 ? -57.069 -16.383 112.448 1.00 49.50 262 ALA A C 1
ATOM 2057 O O . ALA A 1 262 ? -56.834 -16.878 113.547 1.00 49.50 262 ALA A O 1
ATOM 2058 N N . GLU A 1 263 ? -57.234 -17.135 111.356 1.00 47.72 263 GLU A N 1
ATOM 2059 C CA . GLU A 1 263 ? -57.343 -18.600 111.361 1.00 47.72 263 GLU A CA 1
ATOM 2060 C C . GLU A 1 263 ? -56.033 -19.324 110.970 1.00 47.72 263 GLU A C 1
ATOM 2062 O O . GLU A 1 263 ? -55.759 -20.432 111.424 1.00 47.72 263 GLU A O 1
ATOM 2067 N N . ARG A 1 264 ? -55.155 -18.689 110.186 1.00 50.94 264 ARG A N 1
ATOM 2068 C CA . ARG A 1 264 ? -53.893 -19.252 109.665 1.00 50.94 264 ARG A CA 1
ATOM 2069 C C . ARG A 1 264 ? -52.638 -18.703 110.349 1.00 50.94 264 ARG A C 1
ATOM 2071 O O . ARG A 1 264 ? -51.549 -18.754 109.784 1.00 50.94 264 ARG A O 1
ATOM 2078 N N . ALA A 1 265 ? -52.767 -18.282 111.608 1.00 46.25 265 ALA A N 1
ATOM 2079 C CA . ALA A 1 265 ? -51.647 -18.241 112.557 1.00 46.25 265 ALA A CA 1
ATOM 2080 C C . ALA A 1 265 ? -51.171 -19.655 112.979 1.00 46.25 265 ALA A C 1
ATOM 2082 O O . ALA A 1 265 ? -50.205 -19.791 113.725 1.00 46.25 265 ALA A O 1
ATOM 2083 N N . SER A 1 266 ? -51.822 -20.714 112.484 1.00 48.34 266 SER A N 1
ATOM 2084 C CA . SER A 1 266 ? -51.475 -22.111 112.737 1.00 48.34 266 SER A CA 1
ATOM 2085 C C . SER A 1 266 ? -51.111 -22.822 111.433 1.00 48.34 266 SER A C 1
ATOM 2087 O O . SER A 1 266 ? -51.997 -23.296 110.739 1.00 48.34 266 SER A O 1
ATOM 2089 N N . ASN A 1 267 ? -49.814 -23.007 111.170 1.00 46.94 267 ASN A N 1
ATOM 2090 C CA . ASN A 1 267 ? -49.228 -24.030 110.273 1.00 46.94 267 ASN A CA 1
ATOM 2091 C C . ASN A 1 267 ? -48.654 -23.505 108.940 1.00 46.94 267 ASN A C 1
ATOM 2093 O O . ASN A 1 267 ? -49.302 -23.518 107.896 1.00 46.94 267 ASN A O 1
ATOM 2097 N N . VAL A 1 268 ? -47.364 -23.148 108.971 1.00 47.66 268 VAL A N 1
ATOM 2098 C CA . VAL A 1 268 ? -46.484 -23.001 107.795 1.00 47.66 268 VAL A CA 1
ATOM 2099 C C . VAL A 1 268 ? -45.407 -24.089 107.866 1.00 47.66 268 VAL A C 1
ATOM 2101 O O . VAL A 1 268 ? -44.289 -23.836 108.303 1.00 47.66 268 VAL A O 1
ATOM 2104 N N . MET A 1 269 ? -45.751 -25.320 107.475 1.00 48.81 269 MET A N 1
ATOM 2105 C CA . MET A 1 269 ? -44.778 -26.424 107.362 1.00 48.81 269 MET A CA 1
ATOM 2106 C C . MET A 1 269 ? -44.765 -27.156 106.006 1.00 48.81 269 MET A C 1
ATOM 2108 O O . MET A 1 269 ? -43.988 -28.086 105.848 1.00 48.81 269 MET A O 1
ATOM 2112 N N . ASP A 1 270 ? -45.498 -26.691 104.988 1.00 51.59 270 ASP A N 1
ATOM 2113 C CA . ASP A 1 270 ? -45.591 -27.387 103.684 1.00 51.59 270 ASP A CA 1
ATOM 2114 C C . ASP A 1 270 ? -44.869 -26.682 102.509 1.00 51.59 270 ASP A C 1
ATOM 2116 O O . ASP A 1 270 ? -45.133 -26.968 101.339 1.00 51.59 270 ASP A O 1
ATOM 2120 N N . ALA A 1 271 ? -43.954 -25.742 102.781 1.00 54.53 271 ALA A N 1
ATOM 2121 C CA . ALA A 1 271 ? -43.226 -25.002 101.735 1.00 54.53 271 ALA A CA 1
ATOM 2122 C C . ALA A 1 271 ? -41.949 -25.709 101.225 1.00 54.53 271 ALA A C 1
ATOM 2124 O O . ALA A 1 271 ? -41.489 -25.414 100.123 1.00 54.53 271 ALA A O 1
ATOM 2125 N N . ASP A 1 272 ? -41.400 -26.658 101.989 1.00 49.09 272 ASP A N 1
ATOM 2126 C CA . ASP A 1 272 ? -40.076 -27.252 101.735 1.00 49.09 272 ASP A CA 1
ATOM 2127 C C . ASP A 1 272 ? -40.094 -28.345 100.641 1.00 49.09 272 ASP A C 1
ATOM 2129 O O . ASP A 1 272 ? -39.142 -28.511 99.884 1.00 49.09 272 ASP A O 1
ATOM 2133 N N . THR A 1 273 ? -41.227 -29.031 100.448 1.00 53.34 273 THR A N 1
ATOM 2134 C CA . THR A 1 273 ? -41.365 -30.123 99.460 1.00 53.34 273 THR A CA 1
ATOM 2135 C C . THR A 1 273 ? -41.632 -29.653 98.026 1.00 53.34 273 THR A C 1
ATOM 2137 O O . THR A 1 273 ? -41.376 -30.394 97.079 1.00 53.34 273 THR A O 1
ATOM 2140 N N . ARG A 1 274 ? -42.106 -28.414 97.817 1.00 56.06 274 ARG A N 1
ATOM 2141 C CA . ARG A 1 274 ? -42.275 -27.838 96.461 1.00 56.06 274 ARG A CA 1
ATOM 2142 C C . ARG A 1 274 ? -40.966 -27.287 95.891 1.00 56.06 274 ARG A C 1
ATOM 2144 O O . ARG A 1 274 ? -40.812 -27.212 94.674 1.00 56.06 274 ARG A O 1
ATOM 2151 N N . TRP A 1 275 ? -40.027 -26.926 96.764 1.00 58.22 275 TRP A N 1
ATOM 2152 C CA . TRP A 1 275 ? -38.727 -26.372 96.392 1.00 58.22 275 TRP A CA 1
ATOM 2153 C C . TRP A 1 275 ? -37.808 -27.425 95.752 1.00 58.22 275 TRP A C 1
ATOM 2155 O O . TRP A 1 275 ? -37.177 -27.151 94.733 1.00 58.22 275 TRP A O 1
ATOM 2165 N N . THR A 1 276 ? -37.803 -28.657 96.268 1.00 55.81 276 THR A N 1
ATOM 2166 C CA . THR A 1 276 ? -36.981 -29.761 95.738 1.00 55.81 276 THR A CA 1
ATOM 2167 C C . THR A 1 276 ? -37.467 -30.269 94.375 1.00 55.81 276 THR A C 1
ATOM 2169 O O . THR A 1 276 ? -36.652 -30.451 93.473 1.00 55.81 276 THR A O 1
ATOM 2172 N N . ALA A 1 277 ? -38.783 -30.364 94.152 1.00 57.88 277 ALA A N 1
ATOM 2173 C CA . ALA A 1 277 ? -39.352 -30.716 92.842 1.00 57.88 277 ALA A CA 1
ATOM 2174 C C . ALA A 1 277 ? -39.070 -29.653 91.755 1.00 57.88 277 ALA A C 1
ATOM 2176 O O . ALA A 1 277 ? -38.856 -29.977 90.586 1.00 57.88 277 ALA A O 1
ATOM 2177 N N . SER A 1 278 ? -39.022 -28.371 92.138 1.00 57.94 278 SER A N 1
ATOM 2178 C CA . SER A 1 278 ? -38.639 -27.271 91.241 1.00 57.94 278 SER A CA 1
ATOM 2179 C C . SER A 1 278 ? -37.143 -27.279 90.901 1.00 57.94 278 SER A C 1
ATOM 2181 O O . SER A 1 278 ? -36.766 -26.814 89.824 1.00 57.94 278 SER A O 1
ATOM 2183 N N . GLN A 1 279 ? -36.290 -27.789 91.795 1.00 61.47 279 GLN A N 1
ATOM 2184 C CA . GLN A 1 279 ? -34.843 -27.879 91.581 1.00 61.47 279 GLN A CA 1
ATOM 2185 C C . GLN A 1 279 ? -34.476 -28.981 90.572 1.00 61.47 279 GLN A C 1
ATOM 2187 O O . GLN A 1 279 ? -33.613 -28.769 89.720 1.00 61.47 279 GLN A O 1
ATOM 2192 N N . GLU A 1 280 ? -35.173 -30.121 90.605 1.00 60.19 280 GLU A N 1
ATOM 2193 C CA . GLU A 1 280 ? -34.970 -31.226 89.654 1.00 60.19 280 GLU A CA 1
ATOM 2194 C C . GLU A 1 280 ? -35.437 -30.869 88.230 1.00 60.19 280 GLU A C 1
ATOM 2196 O O . GLU A 1 280 ? -34.751 -31.181 87.252 1.00 60.19 280 GLU A O 1
ATOM 2201 N N . ALA A 1 281 ? -36.546 -30.132 88.093 1.00 66.12 281 ALA A N 1
ATOM 2202 C CA . ALA A 1 281 ? -37.019 -29.632 86.799 1.00 66.12 281 ALA A CA 1
ATOM 2203 C C . ALA A 1 281 ? -36.052 -28.607 86.171 1.00 66.12 281 ALA A C 1
ATOM 2205 O O . ALA A 1 281 ? -35.823 -28.625 84.958 1.00 66.12 281 ALA A O 1
ATOM 2206 N N . LEU A 1 282 ? -35.437 -27.749 86.995 1.00 71.50 282 LEU A N 1
ATOM 2207 C CA . LEU A 1 282 ? -34.434 -26.777 86.553 1.00 71.50 282 LEU A CA 1
ATOM 2208 C C . LEU A 1 282 ? -33.142 -27.473 86.090 1.00 71.50 282 LEU A C 1
ATOM 2210 O O . LEU A 1 282 ? -32.608 -27.133 85.035 1.00 71.50 282 LEU A O 1
ATOM 2214 N N . ALA A 1 283 ? -32.682 -28.497 86.818 1.00 68.56 283 ALA A N 1
ATOM 2215 C CA . ALA A 1 283 ? -31.513 -29.291 86.435 1.00 68.56 283 ALA A CA 1
ATOM 2216 C C . ALA A 1 283 ? -31.720 -30.035 85.098 1.00 68.56 283 ALA A C 1
ATOM 2218 O O . ALA A 1 283 ? -30.814 -30.072 84.262 1.00 68.56 283 ALA A O 1
ATOM 2219 N N . HIS A 1 284 ? -32.925 -30.562 84.849 1.00 70.12 284 HIS A N 1
ATOM 2220 C CA . HIS A 1 284 ? -33.260 -31.233 83.589 1.00 70.12 284 HIS A CA 1
ATOM 2221 C C . HIS A 1 284 ? -33.350 -30.255 82.398 1.00 70.12 284 HIS A C 1
ATOM 2223 O O . HIS A 1 284 ? -32.899 -30.574 81.294 1.00 70.12 284 HIS A O 1
ATOM 2229 N N . ALA A 1 285 ? -33.883 -29.047 82.604 1.00 73.06 285 ALA A N 1
ATOM 2230 C CA . ALA A 1 285 ? -33.925 -28.005 81.573 1.00 73.06 285 ALA A CA 1
ATOM 2231 C C . ALA A 1 285 ? -32.519 -27.485 81.221 1.00 73.06 285 ALA A C 1
ATOM 2233 O O . ALA A 1 285 ? -32.203 -27.261 80.052 1.00 73.06 285 ALA A O 1
ATOM 2234 N N . GLN A 1 286 ? -31.644 -27.358 82.221 1.00 78.31 286 GLN A N 1
ATOM 2235 C CA . GLN A 1 286 ? -30.272 -26.894 82.031 1.00 78.31 286 GLN A CA 1
ATOM 2236 C C . GLN A 1 286 ? -29.405 -27.932 81.301 1.00 78.31 286 GLN A C 1
ATOM 2238 O O . GLN A 1 286 ? -28.594 -27.571 80.448 1.00 78.31 286 GLN A O 1
ATOM 2243 N N . ALA A 1 287 ? -29.641 -29.227 81.537 1.00 72.94 287 ALA A N 1
ATOM 2244 C CA . ALA A 1 287 ? -29.029 -30.303 80.757 1.00 72.94 287 ALA A CA 1
ATOM 2245 C C . ALA A 1 287 ? -29.472 -30.289 79.279 1.00 72.94 287 ALA A C 1
ATOM 2247 O O . ALA A 1 287 ? -28.640 -30.473 78.389 1.00 72.94 287 ALA A O 1
ATOM 2248 N N . GLN A 1 288 ? -30.752 -30.013 78.993 1.00 80.31 288 GLN A N 1
ATOM 2249 C CA . GLN A 1 288 ? -31.242 -29.859 77.615 1.00 80.31 288 GLN A CA 1
ATOM 2250 C C . GLN A 1 288 ? -30.652 -28.631 76.913 1.00 80.31 288 GLN A C 1
ATOM 2252 O O . GLN A 1 288 ? -30.246 -28.735 75.757 1.00 80.31 288 GLN A O 1
ATOM 2257 N N . ALA A 1 289 ? -30.549 -27.491 77.599 1.00 77.88 289 ALA A N 1
ATOM 2258 C CA . ALA A 1 289 ? -29.932 -26.287 77.042 1.00 77.88 289 ALA A CA 1
ATOM 2259 C C . ALA A 1 289 ? -28.458 -26.523 76.667 1.00 77.88 289 ALA A C 1
ATOM 2261 O O . ALA A 1 289 ? -28.050 -26.209 75.548 1.00 77.88 289 ALA A O 1
ATOM 2262 N N . ASN A 1 290 ? -27.692 -27.170 77.552 1.00 81.06 290 ASN A N 1
ATOM 2263 C CA . ASN A 1 290 ? -26.299 -27.535 77.286 1.00 81.06 290 ASN A CA 1
ATOM 2264 C C . ASN A 1 290 ? -26.174 -28.526 76.113 1.00 81.06 290 ASN A C 1
ATOM 2266 O O . ASN A 1 290 ? -25.246 -28.424 75.313 1.00 81.06 290 ASN A O 1
ATOM 2270 N N . HIS A 1 291 ? -27.120 -29.460 75.966 1.00 82.25 291 HIS A N 1
ATOM 2271 C CA . HIS A 1 291 ? -27.152 -30.384 74.831 1.00 82.25 291 HIS A CA 1
ATOM 2272 C C . HIS A 1 291 ? -27.418 -29.668 73.496 1.00 82.25 291 HIS A C 1
ATOM 2274 O O . HIS A 1 291 ? -26.713 -29.916 72.516 1.00 82.25 291 HIS A O 1
ATOM 2280 N N . PHE A 1 292 ? -28.384 -28.743 73.449 1.00 81.69 292 PHE A N 1
ATOM 2281 C CA . PHE A 1 292 ? -28.654 -27.951 72.244 1.00 81.69 292 PHE A CA 1
ATOM 2282 C C . PHE A 1 292 ? -27.497 -27.015 71.890 1.00 81.69 292 PHE A C 1
ATOM 2284 O O . PHE A 1 292 ? -27.168 -26.886 70.711 1.00 81.69 292 PHE A O 1
ATOM 2291 N N . GLN A 1 293 ? -26.845 -26.417 72.890 1.00 86.00 293 GLN A N 1
ATOM 2292 C CA . GLN A 1 293 ? -25.646 -25.611 72.680 1.00 86.00 293 GLN A CA 1
ATOM 2293 C C . GLN A 1 293 ? -24.519 -26.450 72.064 1.00 86.00 293 GLN A C 1
ATOM 2295 O O . GLN A 1 293 ? -23.953 -26.058 71.045 1.00 86.00 293 GLN A O 1
ATOM 2300 N N . HIS A 1 294 ? -24.259 -27.642 72.605 1.00 86.38 294 HIS A N 1
ATOM 2301 C CA . HIS A 1 294 ? -23.251 -28.547 72.058 1.00 86.38 294 HIS A CA 1
ATOM 2302 C C . HIS A 1 294 ? -23.571 -28.990 70.620 1.00 86.38 294 HIS A C 1
ATOM 2304 O O . HIS A 1 294 ? -22.682 -29.004 69.765 1.00 86.38 294 HIS A O 1
ATOM 2310 N N . MET A 1 295 ? -24.835 -29.305 70.308 1.00 87.19 295 MET A N 1
ATOM 2311 C CA . MET A 1 295 ? -25.237 -29.625 68.932 1.00 87.19 295 MET A CA 1
ATOM 2312 C C . MET A 1 295 ? -25.029 -28.446 67.976 1.00 87.19 295 MET A C 1
ATOM 2314 O O . MET A 1 295 ? -24.597 -28.646 66.842 1.00 87.19 295 MET A O 1
ATOM 2318 N N . TYR A 1 296 ? -25.320 -27.225 68.422 1.00 87.00 296 TYR A N 1
ATOM 2319 C CA . TYR A 1 296 ? -25.147 -26.021 67.616 1.00 87.00 296 TYR A CA 1
ATOM 2320 C C . TYR A 1 296 ? -23.667 -25.716 67.351 1.00 87.00 296 TYR A C 1
ATOM 2322 O O . TYR A 1 296 ? -23.287 -25.453 66.213 1.00 87.00 296 TYR A O 1
ATOM 2330 N N . GLU A 1 297 ? -22.813 -25.833 68.368 1.00 90.06 297 GLU A N 1
ATOM 2331 C CA . GLU A 1 297 ? -21.357 -25.695 68.229 1.00 90.06 297 GLU A CA 1
ATOM 2332 C C . GLU A 1 297 ? -20.778 -26.763 67.287 1.00 90.06 297 GLU A C 1
ATOM 2334 O O . GLU A 1 297 ? -19.958 -26.456 66.422 1.00 90.06 297 GLU A O 1
ATOM 2339 N N . THR A 1 298 ? -21.272 -28.002 67.373 1.00 89.06 298 THR A N 1
ATOM 2340 C CA . THR A 1 298 ? -20.883 -29.096 66.465 1.00 89.06 298 THR A CA 1
ATOM 2341 C C . THR A 1 298 ? -21.334 -28.824 65.024 1.00 89.06 298 THR A C 1
ATOM 2343 O O . THR A 1 298 ? -20.596 -29.088 64.069 1.00 89.06 298 THR A O 1
ATOM 2346 N N . LEU A 1 299 ? -22.529 -28.254 64.837 1.00 88.69 299 LEU A N 1
ATOM 2347 C CA . LEU A 1 299 ? -23.031 -27.854 63.522 1.00 88.69 299 LEU A CA 1
ATOM 2348 C C . LEU A 1 299 ? -22.196 -26.715 62.917 1.00 88.69 299 LEU A C 1
ATOM 2350 O O . LEU A 1 299 ? -21.878 -26.748 61.731 1.00 88.69 299 LEU A O 1
ATOM 2354 N N . LEU A 1 300 ? -21.801 -25.725 63.717 1.00 90.44 300 LEU A N 1
ATOM 2355 C CA . LEU A 1 300 ? -20.927 -24.645 63.255 1.00 90.44 300 LEU A CA 1
ATOM 2356 C C . LEU A 1 300 ? -19.548 -25.172 62.849 1.00 90.44 300 LEU A C 1
ATOM 2358 O O . LEU A 1 300 ? -19.087 -24.866 61.750 1.00 90.44 300 LEU A O 1
ATOM 2362 N N . ALA A 1 301 ? -18.938 -26.022 63.679 1.00 89.38 301 ALA A N 1
ATOM 2363 C CA . ALA A 1 301 ? -17.638 -26.621 63.386 1.00 89.38 301 ALA A CA 1
ATOM 2364 C C . ALA A 1 301 ? -17.665 -27.467 62.100 1.00 89.38 301 ALA A C 1
ATOM 2366 O O . ALA A 1 301 ? -16.757 -27.382 61.274 1.00 89.38 301 ALA A O 1
ATOM 2367 N N . THR A 1 302 ? -18.733 -28.243 61.881 1.00 89.06 302 THR A N 1
ATOM 2368 C CA . THR A 1 302 ? -18.892 -29.037 60.649 1.00 89.06 302 THR A CA 1
ATOM 2369 C C . THR A 1 302 ? -19.109 -28.166 59.413 1.00 89.06 302 THR A C 1
ATOM 2371 O O . THR A 1 302 ? -18.547 -28.468 58.360 1.00 89.06 302 THR A O 1
ATOM 2374 N N . MET A 1 303 ? -19.861 -27.067 59.519 1.00 87.31 303 MET A N 1
ATOM 2375 C CA . MET A 1 303 ? -20.043 -26.114 58.416 1.00 87.31 303 MET A CA 1
ATOM 2376 C C . MET A 1 303 ? -18.747 -25.378 58.063 1.00 87.31 303 MET A C 1
ATOM 2378 O O . MET A 1 303 ? -18.454 -25.180 56.883 1.00 87.31 303 MET A O 1
ATOM 2382 N N . GLU A 1 304 ? -17.955 -25.005 59.066 1.00 89.50 304 GLU A N 1
ATOM 2383 C CA . GLU A 1 304 ? -16.652 -24.368 58.870 1.00 89.50 304 GLU A CA 1
ATOM 2384 C C . GLU A 1 304 ? -15.663 -25.332 58.200 1.00 89.50 304 GLU A C 1
ATOM 2386 O O . GLU A 1 304 ? -15.061 -24.991 57.180 1.00 89.50 304 GLU A O 1
ATOM 2391 N N . GLN A 1 305 ? -15.621 -26.588 58.655 1.00 90.62 305 GLN A N 1
ATOM 2392 C CA . GLN A 1 305 ? -14.839 -27.647 58.019 1.00 90.62 305 GLN A CA 1
ATOM 2393 C C . GLN A 1 305 ? -15.266 -27.887 56.558 1.00 90.62 305 GLN A C 1
ATOM 2395 O O . GLN A 1 305 ? -14.416 -27.992 55.670 1.00 90.62 305 GLN A O 1
ATOM 2400 N N . LEU A 1 306 ? -16.571 -27.924 56.265 1.00 89.69 306 LEU A N 1
ATOM 2401 C CA . LEU A 1 306 ? -17.090 -28.052 54.895 1.00 89.69 306 LEU A CA 1
ATOM 2402 C C . LEU A 1 306 ? -16.675 -26.870 54.012 1.00 89.69 306 LEU A C 1
ATOM 2404 O O . LEU A 1 306 ? -16.285 -27.066 52.858 1.00 89.69 306 LEU A O 1
ATOM 2408 N N . ARG A 1 307 ? -16.715 -25.646 54.550 1.00 88.25 307 ARG A N 1
ATOM 2409 C CA . ARG A 1 307 ? -16.295 -24.437 53.832 1.00 88.25 307 ARG A CA 1
ATOM 2410 C C . ARG A 1 307 ? -14.818 -24.492 53.460 1.00 88.25 307 ARG A C 1
ATOM 2412 O O . ARG A 1 307 ? -14.474 -24.185 52.319 1.00 88.25 307 ARG A O 1
ATOM 2419 N N . ASP A 1 308 ? -13.968 -24.916 54.387 1.00 89.69 308 ASP A N 1
ATOM 2420 C CA . ASP A 1 308 ? -12.530 -25.033 54.154 1.00 89.69 308 ASP A CA 1
ATOM 2421 C C . ASP A 1 308 ? -12.213 -26.126 53.133 1.00 89.69 308 ASP A C 1
ATOM 2423 O O . ASP A 1 308 ? -11.406 -25.914 52.226 1.00 89.69 308 ASP A O 1
ATOM 2427 N N . THR A 1 309 ? -12.925 -27.253 53.197 1.00 89.94 309 THR A N 1
ATOM 2428 C CA . THR A 1 309 ? -12.787 -28.338 52.214 1.00 89.94 309 THR A CA 1
ATOM 2429 C C . THR A 1 309 ? -13.177 -27.858 50.809 1.00 89.94 309 THR A C 1
ATOM 2431 O O . THR A 1 309 ? -12.450 -28.081 49.840 1.00 89.94 309 THR A O 1
ATOM 2434 N N . HIS A 1 310 ? -14.282 -27.113 50.681 1.00 88.06 310 HIS A N 1
ATOM 2435 C CA . HIS A 1 310 ? -14.692 -26.517 49.407 1.00 88.06 310 HIS A CA 1
ATOM 2436 C C . HIS A 1 310 ? -13.724 -25.438 48.906 1.00 88.06 310 HIS A C 1
ATOM 2438 O O . HIS A 1 310 ? -13.497 -25.336 47.698 1.00 88.06 310 HIS A O 1
ATOM 2444 N N . ALA A 1 311 ? -13.141 -24.636 49.800 1.00 90.06 311 ALA A N 1
ATOM 2445 C CA . ALA A 1 311 ? -12.140 -23.639 49.435 1.00 90.06 311 ALA A CA 1
ATOM 2446 C C . ALA A 1 311 ? -10.867 -24.301 48.884 1.00 90.06 311 ALA A C 1
ATOM 2448 O O . ALA A 1 311 ? -10.364 -23.881 47.841 1.00 90.06 311 ALA A O 1
ATOM 2449 N N . GLN A 1 312 ? -10.393 -25.370 49.529 1.00 91.00 312 GLN A N 1
ATOM 2450 C CA . GLN A 1 312 ? -9.247 -26.154 49.065 1.00 91.00 312 GLN A CA 1
ATOM 2451 C C . GLN A 1 312 ? -9.521 -26.807 47.703 1.00 91.00 312 GLN A C 1
ATOM 2453 O O . GLN A 1 312 ? -8.700 -26.685 46.792 1.00 91.00 312 GLN A O 1
ATOM 2458 N N . GLU A 1 313 ? -10.697 -27.410 47.512 1.00 89.69 313 GLU A N 1
ATOM 2459 C CA . GLU A 1 313 ? -11.051 -28.054 46.241 1.00 89.69 313 GLU A CA 1
ATOM 2460 C C . GLU A 1 313 ? -11.202 -27.034 45.101 1.00 89.69 313 GLU A C 1
ATOM 2462 O O . GLU A 1 313 ? -10.777 -27.280 43.971 1.00 89.69 313 GLU A O 1
ATOM 2467 N N . LYS A 1 314 ? -11.716 -25.832 45.397 1.00 89.06 314 LYS A N 1
ATOM 2468 C CA . LYS A 1 314 ? -11.765 -24.725 44.434 1.00 89.06 314 LYS A CA 1
ATOM 2469 C C . LYS A 1 314 ? -10.363 -24.287 44.006 1.00 89.06 314 LYS A C 1
ATOM 2471 O O . LYS A 1 314 ? -10.132 -24.086 42.816 1.00 89.06 314 LYS A O 1
ATOM 2476 N N . VAL A 1 315 ? -9.427 -24.151 44.948 1.00 89.19 315 VAL A N 1
ATOM 2477 C CA . VAL A 1 315 ? -8.028 -23.807 44.637 1.00 89.19 315 VAL A CA 1
ATOM 2478 C C . VAL A 1 315 ? -7.382 -24.898 43.780 1.00 89.19 315 VAL A C 1
ATOM 2480 O O . VAL A 1 315 ? -6.754 -24.578 42.770 1.00 89.19 315 VAL A O 1
ATOM 2483 N N . ARG A 1 316 ? -7.601 -26.175 44.118 1.00 92.31 316 ARG A N 1
ATOM 2484 C CA . ARG A 1 316 ? -7.104 -27.325 43.347 1.00 92.31 316 ARG A CA 1
ATOM 2485 C C . ARG A 1 316 ? -7.611 -27.308 41.903 1.00 92.31 316 ARG A C 1
ATOM 2487 O O . ARG A 1 316 ? -6.820 -27.464 40.974 1.00 92.31 316 ARG A O 1
ATOM 2494 N N . LEU A 1 317 ? -8.907 -27.061 41.703 1.00 89.56 317 LEU A N 1
ATOM 2495 C CA . LEU A 1 317 ? -9.520 -26.984 40.373 1.00 89.56 317 LEU A CA 1
ATOM 2496 C C . LEU A 1 317 ? -9.001 -25.799 39.551 1.00 89.56 317 LEU A C 1
ATOM 2498 O O . LEU A 1 317 ? -8.747 -25.955 38.359 1.00 89.56 317 LEU A O 1
ATOM 2502 N N . VAL A 1 318 ? -8.794 -24.632 40.168 1.00 89.88 318 VAL A N 1
ATOM 2503 C CA . VAL A 1 318 ? -8.222 -23.460 39.480 1.00 89.88 318 VAL A CA 1
ATOM 2504 C C . VAL A 1 318 ? -6.789 -23.735 39.025 1.00 89.88 318 VAL A C 1
ATOM 2506 O O . VAL A 1 318 ? -6.444 -23.425 37.886 1.00 89.88 318 VAL A O 1
ATOM 2509 N N . GLN A 1 319 ? -5.966 -24.361 39.870 1.00 88.00 319 GLN A N 1
ATOM 2510 C CA . GLN A 1 319 ? -4.600 -24.750 39.500 1.00 88.00 319 GLN A CA 1
ATOM 2511 C C . GLN A 1 319 ? -4.587 -25.776 38.361 1.00 88.00 319 GLN A C 1
ATOM 2513 O O . GLN A 1 319 ? -3.802 -25.646 37.423 1.00 88.00 319 GLN A O 1
ATOM 2518 N N . GLN A 1 320 ? -5.486 -26.763 38.403 1.00 91.12 320 GLN A N 1
ATOM 2519 C CA . GLN A 1 320 ? -5.619 -27.745 37.331 1.00 91.12 320 GLN A CA 1
ATOM 2520 C C . GLN A 1 320 ? -6.049 -27.084 36.013 1.00 91.12 320 GLN A C 1
ATOM 2522 O O . GLN A 1 320 ? -5.455 -27.373 34.976 1.00 91.12 320 GLN A O 1
ATOM 2527 N N . HIS A 1 321 ? -7.014 -26.158 36.057 1.00 85.81 321 HIS A N 1
ATOM 2528 C CA . HIS A 1 321 ? -7.462 -25.413 34.880 1.00 85.81 321 HIS A CA 1
ATOM 2529 C C . HIS A 1 321 ? -6.337 -24.553 34.284 1.00 85.81 321 HIS A C 1
ATOM 2531 O O . HIS A 1 321 ? -6.147 -24.542 33.068 1.00 85.81 321 HIS A O 1
ATOM 2537 N N . ALA A 1 322 ? -5.556 -23.873 35.130 1.00 85.50 322 ALA A N 1
ATOM 2538 C CA . ALA A 1 322 ? -4.410 -23.078 34.694 1.00 85.50 322 ALA A CA 1
ATOM 2539 C C . ALA A 1 322 ? -3.355 -23.942 33.982 1.00 85.50 322 ALA A C 1
ATOM 2541 O O . ALA A 1 322 ? -2.921 -23.589 32.889 1.00 85.50 322 ALA A O 1
ATOM 2542 N N . MET A 1 323 ? -3.015 -25.115 34.532 1.00 89.50 323 MET A N 1
ATOM 2543 C CA . MET A 1 323 ? -2.067 -26.034 33.885 1.00 89.50 323 MET A CA 1
ATOM 2544 C C . MET A 1 323 ? -2.592 -26.607 32.561 1.00 89.50 323 MET A C 1
ATOM 2546 O O . MET A 1 323 ? -1.822 -26.784 31.617 1.00 89.50 323 MET A O 1
ATOM 2550 N N . THR A 1 324 ? -3.894 -26.888 32.454 1.00 88.81 324 THR A N 1
ATOM 2551 C CA . THR A 1 324 ? -4.490 -27.333 31.182 1.00 88.81 324 THR A CA 1
ATOM 2552 C C . THR A 1 324 ? -4.552 -26.225 30.137 1.00 88.81 324 THR A C 1
ATOM 2554 O O . THR A 1 324 ? -4.391 -26.498 28.952 1.00 88.81 324 THR A O 1
ATOM 2557 N N . GLN A 1 325 ? -4.759 -24.976 30.557 1.00 88.56 325 GLN A N 1
ATOM 2558 C CA . GLN A 1 325 ? -4.740 -23.836 29.649 1.00 88.56 325 GLN A CA 1
ATOM 2559 C C . GLN A 1 325 ? -3.320 -23.577 29.136 1.00 88.56 325 GLN A C 1
ATOM 2561 O O . GLN A 1 325 ? -3.121 -23.454 27.932 1.00 88.56 325 GLN A O 1
ATOM 2566 N N . GLU A 1 326 ? -2.327 -23.590 30.025 1.00 88.56 326 GLU A N 1
ATOM 2567 C CA . GLU A 1 326 ? -0.923 -23.408 29.655 1.00 88.56 326 GLU A CA 1
ATOM 2568 C C . GLU A 1 326 ? -0.440 -24.507 28.691 1.00 88.56 326 GLU A C 1
ATOM 2570 O O . GLU A 1 326 ? 0.261 -24.227 27.717 1.00 88.56 326 GLU A O 1
ATOM 2575 N N . SER A 1 327 ? -0.840 -25.766 28.902 1.00 89.44 327 SER A N 1
ATOM 2576 C CA . SER A 1 327 ? -0.484 -26.853 27.980 1.00 89.44 327 SER A CA 1
ATOM 2577 C C . SER A 1 327 ? -1.150 -26.707 26.607 1.00 89.44 327 SER A C 1
ATOM 2579 O O . SER A 1 327 ? -0.508 -26.984 25.591 1.00 89.44 327 SER A O 1
ATOM 2581 N N . ALA A 1 328 ? -2.393 -26.220 26.556 1.00 85.75 328 ALA A N 1
ATOM 2582 C CA . ALA A 1 328 ? -3.086 -25.919 25.307 1.00 85.75 328 ALA A CA 1
ATOM 2583 C C . ALA A 1 328 ? -2.431 -24.748 24.554 1.00 85.75 328 ALA A C 1
ATOM 2585 O O . ALA A 1 328 ? -2.213 -24.847 23.347 1.00 85.75 328 ALA A O 1
ATOM 2586 N N . GLU A 1 329 ? -2.057 -23.676 25.255 1.00 86.00 329 GLU A N 1
ATOM 2587 C CA . GLU A 1 329 ? -1.358 -22.521 24.677 1.00 86.00 329 GLU A CA 1
ATOM 2588 C C . GLU A 1 329 ? 0.002 -22.928 24.090 1.00 86.00 329 GLU A C 1
ATOM 2590 O O . GLU A 1 329 ? 0.286 -22.616 22.932 1.00 86.00 329 GLU A O 1
ATOM 2595 N N . ARG A 1 330 ? 0.792 -23.736 24.813 1.00 89.25 330 ARG A N 1
ATOM 2596 C CA . ARG A 1 330 ? 2.059 -24.286 24.294 1.00 89.25 330 ARG A CA 1
ATOM 2597 C C . ARG A 1 330 ? 1.858 -25.174 23.062 1.00 89.25 330 ARG A C 1
ATOM 2599 O O . ARG A 1 330 ? 2.680 -25.149 22.149 1.00 89.25 330 ARG A O 1
ATOM 2606 N N . ALA A 1 331 ? 0.781 -25.961 23.011 1.00 86.81 331 ALA A N 1
ATOM 2607 C CA . ALA A 1 331 ? 0.474 -26.803 21.853 1.00 86.81 331 ALA A CA 1
ATOM 2608 C C . ALA A 1 331 ? 0.089 -25.972 20.616 1.00 86.81 331 ALA A C 1
ATOM 2610 O O . ALA A 1 331 ? 0.496 -26.301 19.499 1.00 86.81 331 ALA A O 1
ATOM 2611 N N . ILE A 1 332 ? -0.657 -24.880 20.810 1.00 85.81 332 ILE A N 1
ATOM 2612 C CA . ILE A 1 332 ? -0.986 -23.919 19.748 1.00 85.81 332 ILE A CA 1
ATOM 2613 C C . ILE A 1 332 ? 0.290 -23.241 19.241 1.00 85.81 332 ILE A C 1
ATOM 2615 O O . ILE A 1 332 ? 0.507 -23.171 18.031 1.00 85.81 332 ILE A O 1
ATOM 2619 N N . GLU A 1 333 ? 1.162 -22.794 20.144 1.00 88.44 333 GLU A N 1
ATOM 2620 C CA . GLU A 1 333 ? 2.419 -22.145 19.777 1.00 88.44 333 GLU A CA 1
ATOM 2621 C C . GLU A 1 333 ? 3.348 -23.086 18.998 1.00 88.44 333 GLU A C 1
ATOM 2623 O O . GLU A 1 333 ? 3.854 -22.714 17.938 1.00 88.44 333 GLU A O 1
ATOM 2628 N N . ALA A 1 334 ? 3.493 -24.338 19.443 1.00 89.12 334 ALA A N 1
ATOM 2629 C CA . ALA A 1 334 ? 4.266 -25.350 18.727 1.00 89.12 334 ALA A CA 1
ATOM 2630 C C . ALA A 1 334 ? 3.710 -25.617 17.316 1.00 89.12 334 ALA A C 1
ATOM 2632 O O . ALA A 1 334 ? 4.472 -25.749 16.354 1.00 89.12 334 ALA A O 1
ATOM 2633 N N . ARG A 1 335 ? 2.379 -25.647 17.162 1.00 86.12 335 ARG A N 1
ATOM 2634 C CA . ARG A 1 335 ? 1.736 -25.795 15.852 1.00 86.12 335 ARG A CA 1
ATOM 2635 C C . ARG A 1 335 ? 2.010 -24.594 14.945 1.00 86.12 335 ARG A C 1
ATOM 2637 O O . ARG A 1 335 ? 2.358 -24.793 13.784 1.00 86.12 335 ARG A O 1
ATOM 2644 N N . HIS A 1 336 ? 1.907 -23.369 15.459 1.00 87.25 336 HIS A N 1
ATOM 2645 C CA . HIS A 1 336 ? 2.232 -22.167 14.687 1.00 87.25 336 HIS A CA 1
ATOM 2646 C C . HIS A 1 336 ? 3.703 -22.141 14.255 1.00 87.25 336 HIS A C 1
ATOM 2648 O O . HIS A 1 336 ? 3.999 -21.794 13.113 1.00 87.25 336 HIS A O 1
ATOM 2654 N N . GLN A 1 337 ? 4.630 -22.557 15.122 1.00 88.94 337 GLN A N 1
ATOM 2655 C CA . GLN A 1 337 ? 6.047 -22.658 14.765 1.00 88.94 337 GLN A CA 1
ATOM 2656 C C . GLN A 1 337 ? 6.287 -23.684 13.644 1.00 88.94 337 GLN A C 1
ATOM 2658 O O . GLN A 1 337 ? 7.059 -23.413 12.723 1.00 88.94 337 GLN A O 1
ATOM 2663 N N . ALA A 1 338 ? 5.585 -24.821 13.660 1.00 91.31 338 ALA A N 1
ATOM 2664 C CA . ALA A 1 338 ? 5.660 -25.815 12.587 1.00 91.31 338 ALA A CA 1
ATOM 2665 C C . ALA A 1 338 ? 5.075 -25.302 11.251 1.00 91.31 338 ALA A C 1
ATOM 2667 O O . ALA A 1 338 ? 5.645 -25.535 10.180 1.00 91.31 338 ALA A O 1
ATOM 2668 N N . GLU A 1 339 ? 3.962 -24.564 11.296 1.00 86.62 339 GLU A N 1
ATOM 2669 C CA . GLU A 1 339 ? 3.361 -23.928 10.113 1.00 86.62 339 GLU A CA 1
ATOM 2670 C C . GLU A 1 339 ? 4.274 -22.828 9.530 1.00 86.62 339 GLU A C 1
ATOM 2672 O O . GLU A 1 339 ? 4.432 -22.728 8.313 1.00 86.62 339 GLU A O 1
ATOM 2677 N N . LEU A 1 340 ? 4.963 -22.054 10.376 1.00 87.44 340 LEU A N 1
ATOM 2678 C CA . LEU A 1 340 ? 5.967 -21.081 9.930 1.00 87.44 340 LEU A CA 1
ATOM 2679 C C . LEU A 1 340 ? 7.191 -21.751 9.297 1.00 87.44 340 LEU A C 1
ATOM 2681 O O . LEU A 1 340 ? 7.672 -21.282 8.265 1.00 87.44 340 LEU A O 1
ATOM 2685 N N . ALA A 1 341 ? 7.680 -22.855 9.868 1.00 89.88 341 ALA A N 1
ATOM 2686 C CA . ALA A 1 341 ? 8.799 -23.608 9.303 1.00 89.88 341 ALA A CA 1
ATOM 2687 C C . ALA A 1 341 ? 8.461 -24.161 7.909 1.00 89.88 341 ALA A C 1
ATOM 2689 O O . ALA A 1 341 ? 9.207 -23.948 6.955 1.00 89.88 341 ALA A O 1
ATOM 2690 N N . THR A 1 342 ? 7.284 -24.775 7.756 1.00 90.38 342 THR A N 1
ATOM 2691 C CA . THR A 1 342 ? 6.817 -25.269 6.448 1.00 90.38 342 THR A CA 1
ATOM 2692 C C . THR A 1 342 ? 6.604 -24.142 5.436 1.00 90.38 342 THR A C 1
ATOM 2694 O O . THR A 1 342 ? 6.879 -24.319 4.246 1.00 90.38 342 THR A O 1
ATOM 2697 N N . LEU A 1 343 ? 6.159 -22.960 5.874 1.00 88.31 343 LEU A N 1
ATOM 2698 C CA . LEU A 1 343 ? 6.071 -21.788 5.004 1.00 88.31 343 LEU A CA 1
ATOM 2699 C C . LEU A 1 343 ? 7.460 -21.302 4.561 1.00 88.31 343 LEU A C 1
ATOM 2701 O O . LEU A 1 343 ? 7.652 -21.035 3.374 1.00 88.31 343 LEU A O 1
ATOM 2705 N N . HIS A 1 344 ? 8.429 -21.227 5.476 1.00 90.50 344 HIS A N 1
ATOM 2706 C CA . HIS A 1 344 ? 9.812 -20.881 5.145 1.00 90.50 344 HIS A CA 1
ATOM 2707 C C . HIS A 1 344 ? 10.425 -21.860 4.141 1.00 90.50 344 HIS A C 1
ATOM 2709 O O . HIS A 1 344 ? 11.029 -21.411 3.167 1.00 90.50 344 HIS A O 1
ATOM 2715 N N . ASP A 1 345 ? 10.207 -23.165 4.302 1.00 88.81 345 ASP A N 1
ATOM 2716 C CA . ASP A 1 345 ? 10.693 -24.168 3.349 1.00 88.81 345 ASP A CA 1
ATOM 2717 C C . ASP A 1 345 ? 10.051 -24.003 1.966 1.00 88.81 345 ASP A C 1
ATOM 2719 O O . ASP A 1 345 ? 10.734 -24.074 0.942 1.00 88.81 345 ASP A O 1
ATOM 2723 N N . ARG A 1 346 ? 8.750 -23.690 1.902 1.00 87.56 346 ARG A N 1
ATOM 2724 C CA . ARG A 1 346 ? 8.072 -23.384 0.630 1.00 87.56 346 ARG A CA 1
ATOM 2725 C C . ARG A 1 346 ? 8.646 -22.144 -0.048 1.00 87.56 346 ARG A C 1
ATOM 2727 O O . ARG A 1 346 ? 8.823 -22.150 -1.266 1.00 87.56 346 ARG A O 1
ATOM 2734 N N . VAL A 1 347 ? 8.932 -21.090 0.717 1.00 88.94 347 VAL A N 1
ATOM 2735 C CA . VAL A 1 347 ? 9.562 -19.869 0.192 1.00 88.94 347 VAL A CA 1
ATOM 2736 C C . VAL A 1 347 ? 10.967 -20.177 -0.312 1.00 88.94 347 VAL A C 1
ATOM 2738 O O . VAL A 1 347 ? 11.306 -19.779 -1.424 1.00 88.94 347 VAL A O 1
ATOM 2741 N N . ARG A 1 348 ? 11.756 -20.944 0.446 1.00 92.12 348 ARG A N 1
ATOM 2742 C CA . ARG A 1 348 ? 13.100 -21.371 0.046 1.00 92.12 348 ARG A CA 1
ATOM 2743 C C . ARG A 1 348 ? 13.071 -22.148 -1.267 1.00 92.12 348 ARG A C 1
ATOM 2745 O O . ARG A 1 348 ? 13.749 -21.760 -2.210 1.00 92.12 348 ARG A O 1
ATOM 2752 N N . HIS A 1 349 ? 12.198 -23.149 -1.383 1.00 88.81 349 HIS A N 1
ATOM 2753 C CA . HIS A 1 349 ? 12.018 -23.896 -2.627 1.00 88.81 349 HIS A CA 1
ATOM 2754 C C . HIS A 1 349 ? 11.567 -23.017 -3.801 1.00 88.81 349 HIS A C 1
ATOM 2756 O O . HIS A 1 349 ? 12.010 -23.229 -4.929 1.00 88.81 349 HIS A O 1
ATOM 2762 N N . ALA A 1 350 ? 10.700 -22.028 -3.569 1.00 85.19 350 ALA A N 1
ATOM 2763 C CA . ALA A 1 350 ? 10.289 -21.095 -4.615 1.00 85.19 350 ALA A CA 1
ATOM 2764 C C . ALA A 1 350 ? 11.455 -20.209 -5.086 1.00 85.19 350 ALA A C 1
ATOM 2766 O O . ALA A 1 350 ? 11.595 -19.975 -6.287 1.00 85.19 350 ALA A O 1
ATOM 2767 N N . VAL A 1 351 ? 12.303 -19.753 -4.159 1.00 88.25 351 VAL A N 1
ATOM 2768 C CA . VAL A 1 351 ? 13.519 -18.988 -4.466 1.00 88.25 351 VAL A CA 1
ATOM 2769 C C . VAL A 1 351 ? 14.515 -19.846 -5.241 1.00 88.25 351 VAL A C 1
ATOM 2771 O O . VAL A 1 351 ? 14.954 -19.413 -6.302 1.00 88.25 351 VAL A O 1
ATOM 2774 N N . ASP A 1 352 ? 14.796 -21.067 -4.783 1.00 89.62 352 ASP A N 1
ATOM 2775 C CA . ASP A 1 352 ? 15.721 -21.998 -5.445 1.00 89.62 352 ASP A CA 1
ATOM 2776 C C . ASP A 1 352 ? 15.238 -22.379 -6.852 1.00 89.62 352 ASP A C 1
ATOM 2778 O O . ASP A 1 352 ? 16.011 -22.454 -7.808 1.00 89.62 352 ASP A O 1
ATOM 2782 N N . LYS A 1 353 ? 13.926 -22.568 -7.028 1.00 89.69 353 LYS A N 1
ATOM 2783 C CA . LYS A 1 353 ? 13.347 -22.814 -8.351 1.00 89.69 353 LYS A CA 1
ATOM 2784 C C . LYS A 1 353 ? 13.485 -21.591 -9.253 1.00 89.69 353 LYS A C 1
ATOM 2786 O O . LYS A 1 353 ? 13.807 -21.731 -10.430 1.00 89.69 353 LYS A O 1
ATOM 2791 N N . LYS A 1 354 ? 13.245 -20.389 -8.721 1.00 88.69 354 LYS A N 1
ATOM 2792 C CA . LYS A 1 354 ? 13.365 -19.146 -9.489 1.00 88.69 354 LYS A CA 1
ATOM 2793 C C . LYS A 1 354 ? 14.817 -18.875 -9.884 1.00 88.69 354 LYS A C 1
ATOM 2795 O O . LYS A 1 354 ? 15.050 -18.507 -11.030 1.00 88.69 354 LYS A O 1
ATOM 2800 N N . SER A 1 355 ? 15.778 -19.095 -8.989 1.00 87.75 355 SER A N 1
ATOM 2801 C CA . SER A 1 355 ? 17.206 -18.965 -9.299 1.00 87.75 355 SER A CA 1
ATOM 2802 C C . SER A 1 355 ? 17.658 -20.002 -10.330 1.00 87.75 355 SER A C 1
ATOM 2804 O O . SER A 1 355 ? 18.370 -19.646 -11.262 1.00 87.75 355 SER A O 1
ATOM 2806 N N . SER A 1 356 ? 17.172 -21.245 -10.247 1.00 87.50 356 SER A N 1
ATOM 2807 C CA . SER A 1 356 ? 17.427 -22.274 -11.263 1.00 87.50 356 SER A CA 1
ATOM 2808 C C . SER A 1 356 ? 16.887 -21.886 -12.646 1.00 87.50 356 SER A C 1
ATOM 2810 O O . SER A 1 356 ? 17.599 -22.038 -13.637 1.00 87.50 356 SER A O 1
ATOM 2812 N N . VAL A 1 357 ? 15.670 -21.335 -12.725 1.00 86.81 357 VAL A N 1
ATOM 2813 C CA . VAL A 1 357 ? 15.102 -20.833 -13.990 1.00 86.81 357 VAL A CA 1
ATOM 2814 C C . VAL A 1 357 ? 15.918 -19.660 -14.535 1.00 86.81 357 VAL A C 1
ATOM 2816 O O . VAL A 1 357 ? 16.174 -19.610 -15.733 1.00 86.81 357 VAL A O 1
ATOM 2819 N N . ILE A 1 358 ? 16.360 -18.738 -13.675 1.00 84.62 358 ILE A N 1
ATOM 2820 C CA . ILE A 1 358 ? 17.233 -17.627 -14.084 1.00 84.62 358 ILE A CA 1
ATOM 2821 C C . ILE A 1 358 ? 18.540 -18.169 -14.672 1.00 84.62 358 ILE A C 1
ATOM 2823 O O . ILE A 1 358 ? 18.885 -17.792 -15.784 1.00 84.62 358 ILE A O 1
ATOM 2827 N N . ALA A 1 359 ? 19.206 -19.110 -14.000 1.00 86.44 359 ALA A N 1
ATOM 2828 C CA . ALA A 1 359 ? 20.444 -19.710 -14.499 1.00 86.44 359 ALA A CA 1
ATOM 2829 C C . ALA A 1 359 ? 20.250 -20.432 -15.849 1.00 86.44 359 ALA A C 1
ATOM 2831 O O . ALA A 1 359 ? 21.096 -20.343 -16.739 1.00 86.44 359 ALA A O 1
ATOM 2832 N N . GLN A 1 360 ? 19.115 -21.116 -16.038 1.00 84.12 360 GLN A N 1
ATOM 2833 C CA . GLN A 1 360 ? 18.763 -21.721 -17.327 1.00 84.12 360 GLN A CA 1
ATOM 2834 C C . GLN A 1 360 ? 18.576 -20.666 -18.424 1.00 84.12 360 GLN A C 1
ATOM 2836 O O . GLN A 1 360 ? 19.097 -20.841 -19.523 1.00 84.12 360 GLN A O 1
ATOM 2841 N N . LEU A 1 361 ? 17.874 -19.566 -18.133 1.00 87.75 361 LEU A N 1
ATOM 2842 C CA . LEU A 1 361 ? 17.680 -18.461 -19.076 1.00 87.75 361 LEU A CA 1
ATOM 2843 C C . LEU A 1 361 ? 18.997 -17.747 -19.405 1.00 87.75 361 LEU A C 1
ATOM 2845 O O . LEU A 1 361 ? 19.224 -17.405 -20.561 1.00 87.75 361 LEU A O 1
ATOM 2849 N N . GLU A 1 362 ? 19.882 -17.562 -18.425 1.00 87.75 362 GLU A N 1
ATOM 2850 C CA . GLU A 1 362 ? 21.224 -17.005 -18.631 1.00 87.75 362 GLU A CA 1
ATOM 2851 C C . GLU A 1 362 ? 22.070 -17.904 -19.539 1.00 87.75 362 GLU A C 1
ATOM 2853 O O . GLU A 1 362 ? 22.733 -17.407 -20.447 1.00 87.75 362 GLU A O 1
ATOM 2858 N N . THR A 1 363 ? 21.991 -19.224 -19.352 1.00 88.62 363 THR A N 1
ATOM 2859 C CA . THR A 1 363 ? 22.682 -20.201 -20.210 1.00 88.62 363 THR A CA 1
ATOM 2860 C C . THR A 1 363 ? 22.127 -20.161 -21.637 1.00 88.62 363 THR A C 1
ATOM 2862 O O . THR A 1 363 ? 22.884 -20.023 -22.592 1.00 88.62 363 THR A O 1
ATOM 2865 N N . GLN A 1 364 ? 20.798 -20.180 -21.795 1.00 84.50 364 GLN A N 1
ATOM 2866 C CA . GLN A 1 364 ? 20.146 -20.067 -23.106 1.00 84.50 364 GLN A CA 1
ATOM 2867 C C . GLN A 1 364 ? 20.483 -18.752 -23.817 1.00 84.50 364 GLN A C 1
ATOM 2869 O O . GLN A 1 364 ? 20.638 -18.733 -25.041 1.00 84.50 364 GLN A O 1
ATOM 2874 N N . LEU A 1 365 ? 20.598 -17.657 -23.061 1.00 87.69 365 LEU A N 1
ATOM 2875 C CA . LEU A 1 365 ? 21.018 -16.363 -23.579 1.00 87.69 365 LEU A CA 1
ATOM 2876 C C . LEU A 1 365 ? 22.474 -16.408 -24.046 1.00 87.69 365 LEU A C 1
ATOM 2878 O O . LEU A 1 365 ? 22.758 -15.957 -25.153 1.00 87.69 365 LEU A O 1
ATOM 2882 N N . ALA A 1 366 ? 23.379 -16.978 -23.249 1.00 87.56 366 ALA A N 1
ATOM 2883 C CA . ALA A 1 366 ? 24.781 -17.129 -23.621 1.00 87.56 366 ALA A CA 1
ATOM 2884 C C . ALA A 1 366 ? 24.938 -17.971 -24.900 1.00 87.56 366 ALA A C 1
ATOM 2886 O O . ALA A 1 366 ? 25.634 -17.553 -25.825 1.00 87.56 366 ALA A O 1
ATOM 2887 N N . ASP A 1 367 ? 24.214 -19.089 -25.009 1.00 82.56 367 ASP A N 1
ATOM 2888 C CA . ASP A 1 367 ? 24.204 -19.938 -26.204 1.00 82.56 367 ASP A CA 1
ATOM 2889 C C . ASP A 1 367 ? 23.647 -19.202 -27.431 1.00 82.56 367 ASP A C 1
ATOM 2891 O O . ASP A 1 367 ? 24.167 -19.334 -28.540 1.00 82.56 367 ASP A O 1
ATOM 2895 N N . ALA A 1 368 ? 22.584 -18.410 -27.260 1.00 79.75 368 ALA A N 1
ATOM 2896 C CA . ALA A 1 368 ? 22.021 -17.604 -28.340 1.00 79.75 368 ALA A CA 1
ATOM 2897 C C . ALA A 1 368 ? 22.996 -16.517 -28.811 1.00 79.75 368 ALA A C 1
ATOM 2899 O O . ALA A 1 368 ? 23.145 -16.311 -30.015 1.00 79.75 368 ALA A O 1
ATOM 2900 N N . VAL A 1 369 ? 23.694 -15.868 -27.878 1.00 84.81 369 VAL A N 1
ATOM 2901 C CA . VAL A 1 369 ? 24.742 -14.886 -28.177 1.00 84.81 369 VAL A CA 1
ATOM 2902 C C . VAL A 1 369 ? 25.911 -15.550 -28.904 1.00 84.81 369 VAL A C 1
ATOM 2904 O O . VAL A 1 369 ? 26.383 -15.000 -29.897 1.00 84.81 369 VAL A O 1
ATOM 2907 N N . ALA A 1 370 ? 26.346 -16.736 -28.476 1.00 83.06 370 ALA A N 1
ATOM 2908 C CA . 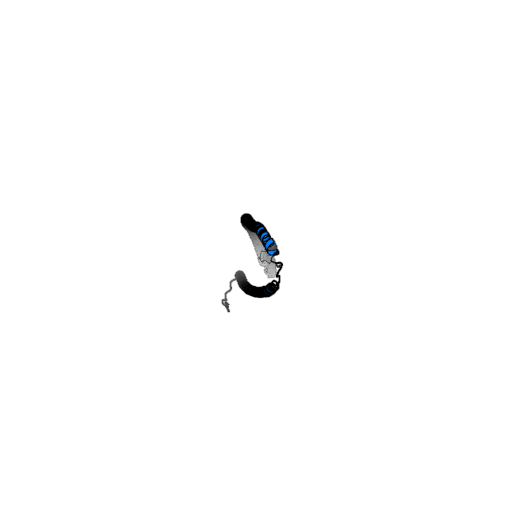ALA A 1 370 ? 27.407 -17.490 -29.141 1.00 83.06 370 ALA A CA 1
ATOM 2909 C C . ALA A 1 370 ? 27.015 -17.890 -30.573 1.00 83.06 370 ALA A C 1
ATOM 2911 O O . ALA A 1 370 ? 27.801 -17.698 -31.502 1.00 83.06 370 ALA A O 1
ATOM 2912 N N . ARG A 1 371 ? 25.776 -18.363 -30.781 1.00 80.00 371 ARG A N 1
ATOM 2913 C CA . ARG A 1 371 ? 25.235 -18.625 -32.125 1.00 80.00 371 ARG A CA 1
ATOM 2914 C C . ARG A 1 371 ? 25.217 -17.362 -32.984 1.00 80.00 371 ARG A C 1
ATOM 2916 O O . ARG A 1 371 ? 25.640 -17.424 -34.132 1.00 80.00 371 ARG A O 1
ATOM 2923 N N . ALA A 1 372 ? 24.789 -16.226 -32.433 1.00 76.31 372 ALA A N 1
ATOM 2924 C CA . ALA A 1 372 ? 24.773 -14.953 -33.149 1.00 76.31 372 ALA A CA 1
ATOM 2925 C C . ALA A 1 372 ? 26.187 -14.502 -33.567 1.00 76.31 372 ALA A C 1
ATOM 2927 O O . ALA A 1 372 ? 26.396 -14.165 -34.731 1.00 76.31 372 ALA A O 1
ATOM 2928 N N . HIS A 1 373 ? 27.172 -14.583 -32.667 1.00 80.06 373 HIS A N 1
ATOM 2929 C CA . HIS A 1 373 ? 28.573 -14.268 -32.982 1.00 80.06 373 HIS A CA 1
ATOM 2930 C C . HIS A 1 373 ? 29.151 -15.218 -34.035 1.00 80.06 373 HIS A C 1
ATOM 2932 O O . HIS A 1 373 ? 29.867 -14.787 -34.933 1.00 80.06 373 HIS A O 1
ATOM 2938 N N . SER A 1 374 ? 28.821 -16.511 -33.963 1.00 80.56 374 SER A N 1
ATOM 2939 C CA . SER A 1 374 ? 29.218 -17.482 -34.985 1.00 80.56 374 SER A CA 1
ATOM 2940 C C . SER A 1 374 ? 28.609 -17.137 -36.347 1.00 80.56 374 SER A C 1
ATOM 2942 O O . SER A 1 374 ? 29.331 -17.108 -37.341 1.00 80.56 374 SER A O 1
ATOM 2944 N N . THR A 1 375 ? 27.318 -16.788 -36.406 1.00 77.62 375 THR A N 1
ATOM 2945 C CA . THR A 1 375 ? 26.682 -16.353 -37.660 1.00 77.62 375 THR A CA 1
ATOM 2946 C C . THR A 1 375 ? 27.263 -15.048 -38.190 1.00 77.62 375 THR A C 1
ATOM 2948 O O . THR A 1 375 ? 27.454 -14.918 -39.394 1.00 77.62 375 THR A O 1
ATOM 2951 N N . GLU A 1 376 ? 27.594 -14.100 -37.313 1.00 78.38 376 GLU A N 1
ATOM 2952 C CA . GLU A 1 376 ? 28.255 -12.852 -37.692 1.00 78.38 376 GLU A CA 1
ATOM 2953 C C . GLU A 1 376 ? 29.645 -13.121 -38.274 1.00 78.38 376 GLU A C 1
ATOM 2955 O O . GLU A 1 376 ? 29.969 -12.610 -39.342 1.00 78.38 376 GLU A O 1
ATOM 2960 N N . HIS A 1 377 ? 30.432 -13.993 -37.642 1.00 78.81 377 HIS A N 1
ATOM 2961 C CA . HIS A 1 377 ? 31.734 -14.406 -38.158 1.00 78.81 377 HIS A CA 1
ATOM 2962 C C . HIS A 1 377 ? 31.613 -15.088 -39.529 1.00 78.81 377 HIS A C 1
ATOM 2964 O O . HIS A 1 377 ? 32.382 -14.784 -40.438 1.00 78.81 377 HIS A O 1
ATOM 2970 N N . VAL A 1 378 ? 30.634 -15.981 -39.711 1.00 77.81 378 VAL A N 1
ATOM 2971 C CA . VAL A 1 378 ? 30.363 -16.626 -41.009 1.00 77.81 378 VAL A CA 1
ATOM 2972 C C . VAL A 1 378 ? 29.973 -15.591 -42.067 1.00 77.81 378 VAL A C 1
ATOM 2974 O O . VAL A 1 378 ? 30.462 -15.658 -43.191 1.00 77.81 378 VAL A O 1
ATOM 2977 N N . LEU A 1 379 ? 29.140 -14.605 -41.724 1.00 75.62 379 LEU A N 1
ATOM 2978 C CA . LEU A 1 379 ? 28.754 -13.527 -42.640 1.00 75.62 379 LEU A CA 1
ATOM 2979 C C . LEU A 1 379 ? 29.931 -12.612 -42.993 1.00 75.62 379 LEU A C 1
ATOM 2981 O O . LEU A 1 379 ? 30.075 -12.238 -44.156 1.00 75.62 379 LEU A O 1
ATOM 2985 N N . MET A 1 380 ? 30.793 -12.279 -42.029 1.00 78.12 380 MET A N 1
ATOM 2986 C CA . MET A 1 380 ? 32.018 -11.518 -42.285 1.00 78.12 380 MET A CA 1
ATOM 2987 C C . MET A 1 380 ? 32.980 -12.290 -43.189 1.00 78.12 380 MET A C 1
ATOM 2989 O O . MET A 1 380 ? 33.566 -11.700 -44.095 1.00 78.12 380 MET A O 1
ATOM 2993 N N . GLN A 1 381 ? 33.104 -13.602 -42.991 1.00 78.44 381 GLN A N 1
ATOM 2994 C CA . GLN A 1 381 ? 33.941 -14.458 -43.824 1.00 78.44 381 GLN A CA 1
ATOM 2995 C C . GLN A 1 381 ? 33.377 -14.598 -45.244 1.00 78.44 381 GLN A C 1
ATOM 2997 O O . GLN A 1 381 ? 34.113 -14.386 -46.198 1.00 78.44 381 GLN A O 1
ATOM 3002 N N . LEU A 1 382 ? 32.065 -14.803 -45.407 1.00 71.06 382 LEU A N 1
ATOM 3003 C CA . LEU A 1 382 ? 31.398 -14.761 -46.717 1.00 71.06 382 LEU A CA 1
ATOM 3004 C C . LEU A 1 382 ? 31.568 -13.404 -47.413 1.00 71.06 382 LEU A C 1
ATOM 3006 O O . LEU A 1 382 ? 31.788 -13.343 -48.619 1.00 71.06 382 LEU A O 1
ATOM 3010 N N . SER A 1 383 ? 31.476 -12.308 -46.660 1.00 71.81 383 SER A N 1
ATOM 3011 C CA . SER A 1 383 ? 31.745 -10.953 -47.151 1.00 71.81 383 SER A CA 1
ATOM 3012 C C . SER A 1 383 ? 33.189 -10.811 -47.646 1.00 71.81 383 SER A C 1
ATOM 3014 O O . SER A 1 383 ? 33.416 -10.278 -48.732 1.00 71.81 383 SER A O 1
ATOM 3016 N N . ALA A 1 384 ? 34.161 -11.303 -46.875 1.00 76.38 384 ALA A N 1
ATOM 3017 C CA . ALA A 1 384 ? 35.571 -11.296 -47.252 1.00 76.38 384 ALA A CA 1
ATOM 3018 C C . ALA A 1 384 ? 35.840 -12.175 -48.488 1.00 76.38 384 ALA A C 1
ATOM 3020 O O . ALA A 1 384 ? 36.537 -11.738 -49.403 1.00 76.38 384 ALA A O 1
ATOM 3021 N N . ASP A 1 385 ? 35.226 -13.357 -48.574 1.00 69.94 385 ASP A N 1
ATOM 3022 C CA . ASP A 1 385 ? 35.332 -14.266 -49.720 1.00 69.94 385 ASP A CA 1
ATOM 3023 C C . ASP A 1 385 ? 34.706 -13.657 -50.986 1.00 69.94 385 ASP A C 1
ATOM 3025 O O . ASP A 1 385 ? 35.297 -13.724 -52.065 1.00 69.94 385 ASP A O 1
ATOM 3029 N N . LEU A 1 386 ? 33.553 -12.987 -50.871 1.00 66.19 386 LEU A N 1
ATOM 3030 C CA . LEU A 1 386 ? 32.918 -12.252 -51.974 1.00 66.19 386 LEU A CA 1
ATOM 3031 C C . LEU A 1 386 ? 33.789 -11.090 -52.471 1.00 66.19 386 LEU A C 1
ATOM 3033 O O . LEU A 1 386 ? 33.881 -10.864 -53.678 1.00 66.19 386 LEU A O 1
ATOM 3037 N N . GLN A 1 387 ? 34.460 -10.374 -51.566 1.00 62.75 387 GLN A N 1
ATOM 3038 C CA . GLN A 1 387 ? 35.412 -9.317 -51.925 1.00 62.75 387 GLN A CA 1
ATOM 3039 C C . GLN A 1 387 ? 36.694 -9.886 -52.557 1.00 62.75 387 GLN A C 1
ATOM 3041 O O . GLN A 1 387 ? 37.212 -9.317 -53.520 1.00 62.75 387 GLN A O 1
ATOM 3046 N N . SER A 1 388 ? 37.169 -11.044 -52.088 1.00 56.50 388 SER A N 1
ATOM 3047 C CA . SER A 1 388 ? 38.317 -11.756 -52.663 1.00 56.50 388 SER A CA 1
ATOM 3048 C C . SER A 1 388 ? 38.010 -12.345 -54.047 1.00 56.50 388 SER A C 1
ATOM 3050 O O . SER A 1 388 ? 38.888 -12.389 -54.906 1.00 56.50 388 SER A O 1
ATOM 3052 N N . CYS A 1 389 ? 36.760 -12.733 -54.314 1.00 51.91 389 CYS A N 1
ATOM 3053 C CA . CYS A 1 389 ? 36.303 -13.197 -55.629 1.00 51.91 389 CYS A CA 1
ATOM 3054 C C . CYS A 1 389 ? 36.179 -12.062 -56.667 1.00 51.91 389 CYS A C 1
ATOM 3056 O O . CYS A 1 389 ? 36.028 -12.328 -57.858 1.00 51.91 389 CYS A O 1
ATOM 3058 N N . GLY A 1 390 ? 36.293 -10.798 -56.241 1.00 48.41 390 GLY A N 1
ATOM 3059 C CA . GLY A 1 390 ? 36.400 -9.628 -57.119 1.00 48.41 390 GLY A CA 1
ATOM 3060 C C . GLY A 1 390 ? 37.805 -9.383 -57.678 1.00 48.41 390 GLY A C 1
ATOM 3061 O O . GLY A 1 390 ? 37.992 -8.459 -58.468 1.00 48.41 390 GLY A O 1
ATOM 3062 N N . SER A 1 391 ? 38.805 -10.181 -57.288 1.00 46.41 391 SER A N 1
ATOM 3063 C CA . SER A 1 391 ? 40.186 -9.995 -57.735 1.00 46.41 391 SER A CA 1
ATOM 3064 C C . SER A 1 391 ? 40.916 -11.315 -58.003 1.00 46.41 391 SER A C 1
ATOM 3066 O O . SER A 1 391 ? 41.877 -11.636 -57.323 1.00 46.41 391 SER A O 1
ATOM 3068 N N . GLN A 1 392 ? 40.532 -12.039 -59.064 1.00 40.03 392 GLN A N 1
ATOM 3069 C CA . GLN A 1 392 ? 41.510 -12.707 -59.939 1.00 40.03 392 GLN A CA 1
ATOM 3070 C C . GLN A 1 392 ? 40.957 -12.981 -61.358 1.00 40.03 392 GLN A C 1
ATOM 3072 O O . GLN A 1 392 ? 39.774 -13.280 -61.524 1.00 40.03 392 GLN A O 1
ATOM 3077 N N . PRO A 1 393 ? 41.811 -12.882 -62.397 1.00 47.91 393 PRO A N 1
ATOM 3078 C CA . PRO A 1 393 ? 41.489 -13.271 -63.762 1.00 47.91 393 PRO A CA 1
ATOM 3079 C C . PRO A 1 393 ? 41.519 -14.801 -63.909 1.00 47.91 393 PRO A C 1
ATOM 3081 O O . PRO A 1 393 ? 42.352 -15.467 -63.309 1.00 47.91 393 PRO A O 1
ATOM 3084 N N . SER A 1 394 ? 40.624 -15.327 -64.752 1.00 43.78 394 SER A N 1
ATOM 3085 C CA . SER A 1 394 ? 40.704 -16.607 -65.480 1.00 43.78 394 SER A CA 1
ATOM 3086 C C . SER A 1 394 ? 41.788 -17.612 -65.034 1.00 43.78 394 SER A C 1
ATOM 3088 O O . SER A 1 394 ? 42.939 -17.514 -65.462 1.00 43.78 394 SER A O 1
ATOM 3090 N N . GLY A 1 395 ? 41.392 -18.672 -64.324 1.00 37.34 395 GLY A N 1
ATOM 3091 C CA . GLY A 1 395 ? 42.225 -19.855 -64.088 1.00 37.34 395 GLY A CA 1
ATOM 3092 C C . GLY A 1 395 ? 41.398 -21.023 -63.552 1.00 37.34 395 GLY A C 1
ATOM 3093 O O . GLY A 1 395 ? 40.675 -20.880 -62.577 1.00 37.34 395 GLY A O 1
ATOM 3094 N N . ALA A 1 396 ? 41.445 -22.156 -64.245 1.00 43.97 396 ALA A N 1
ATOM 3095 C CA . ALA A 1 396 ? 40.598 -23.324 -64.042 1.00 43.97 396 ALA A CA 1
ATOM 3096 C C . ALA A 1 396 ? 40.932 -24.162 -62.787 1.00 43.97 396 ALA A C 1
ATOM 3098 O O . ALA A 1 396 ? 42.065 -24.160 -62.323 1.00 43.97 396 ALA A O 1
ATOM 3099 N N . MET A 1 397 ? 39.949 -24.986 -62.386 1.00 42.03 397 MET A N 1
ATOM 3100 C CA . MET A 1 397 ? 40.039 -26.192 -61.537 1.00 42.03 397 MET A CA 1
ATOM 3101 C C . MET A 1 397 ? 40.450 -26.029 -60.062 1.00 42.03 397 MET A C 1
ATOM 3103 O O . MET A 1 397 ? 41.624 -25.902 -59.751 1.00 42.03 397 MET A O 1
ATOM 3107 N N . ALA A 1 398 ? 39.499 -26.268 -59.153 1.00 37.12 398 ALA A N 1
ATOM 3108 C CA . ALA A 1 398 ? 39.489 -27.475 -58.311 1.00 37.12 398 ALA A CA 1
ATOM 3109 C C . ALA A 1 398 ? 38.203 -27.509 -57.467 1.00 37.12 398 ALA A C 1
ATOM 3111 O O . ALA A 1 398 ? 37.979 -26.682 -56.590 1.00 37.12 398 ALA A O 1
ATOM 3112 N N . LEU A 1 399 ? 37.346 -28.476 -57.785 1.00 48.03 399 LEU A N 1
ATOM 3113 C CA . LEU A 1 399 ? 36.322 -28.998 -56.889 1.00 48.03 399 LEU A CA 1
ATOM 3114 C C . LEU A 1 399 ? 37.010 -29.729 -55.719 1.00 48.03 399 LEU A C 1
ATOM 3116 O O . LEU A 1 399 ? 38.078 -30.301 -55.928 1.00 48.03 399 LEU A O 1
ATOM 3120 N N . VAL A 1 400 ? 36.284 -29.829 -54.598 1.00 45.84 400 VAL A N 1
ATOM 3121 C CA . VAL A 1 400 ? 36.313 -30.894 -53.568 1.00 45.84 400 VAL A CA 1
ATOM 3122 C C . VAL A 1 400 ? 36.763 -30.459 -52.157 1.00 45.84 400 VAL A C 1
ATOM 3124 O O . VAL A 1 400 ? 37.851 -29.932 -51.972 1.00 45.84 400 VAL A O 1
ATOM 3127 N N . GLU A 1 401 ? 35.888 -30.813 -51.196 1.00 42.69 401 GLU A N 1
ATOM 3128 C CA . GLU A 1 401 ? 36.063 -30.942 -49.731 1.00 42.69 401 GLU A CA 1
ATOM 3129 C C . GLU A 1 401 ? 36.172 -29.630 -48.919 1.00 42.69 401 GLU A C 1
ATOM 3131 O O . GLU A 1 401 ? 36.919 -28.732 -49.261 1.00 42.69 401 GLU A O 1
ATOM 3136 N N . ALA A 1 402 ? 35.444 -29.397 -47.820 1.00 40.53 402 ALA A N 1
ATOM 3137 C CA . ALA A 1 402 ? 34.847 -30.321 -46.865 1.00 40.53 402 ALA A CA 1
ATOM 3138 C C . ALA A 1 402 ? 33.646 -29.679 -46.134 1.00 40.53 402 ALA A C 1
ATOM 3140 O O . ALA A 1 402 ? 33.777 -28.651 -45.476 1.00 40.53 402 ALA A O 1
ATOM 3141 N N . PHE A 1 403 ? 32.488 -30.341 -46.190 1.00 35.78 403 PHE A N 1
ATOM 3142 C CA . PHE A 1 403 ? 31.530 -30.326 -45.086 1.00 35.78 403 PHE A CA 1
ATOM 3143 C C . PHE A 1 403 ? 31.897 -31.512 -44.186 1.00 35.78 403 PHE A C 1
ATOM 3145 O O . PHE A 1 403 ? 31.657 -32.663 -44.550 1.00 35.78 403 PHE A O 1
ATOM 3152 N N . HIS A 1 404 ? 32.515 -31.242 -43.039 1.00 36.97 404 HIS A N 1
ATOM 3153 C CA . HIS A 1 404 ? 32.507 -32.164 -41.906 1.00 36.97 404 HIS A CA 1
ATOM 3154 C C . HIS A 1 404 ? 31.463 -31.657 -40.916 1.00 36.97 404 HIS A C 1
ATOM 3156 O O . HIS A 1 404 ? 31.643 -30.634 -40.260 1.00 36.97 404 HIS A O 1
ATOM 3162 N N . LEU A 1 405 ? 30.334 -32.361 -40.901 1.00 39.78 405 LEU A N 1
ATOM 3163 C CA . LEU A 1 405 ? 29.472 -32.488 -39.739 1.00 39.78 405 LEU A CA 1
ATOM 3164 C C . LEU A 1 405 ? 30.052 -33.656 -38.943 1.00 39.78 405 LEU A C 1
ATOM 3166 O O . LEU A 1 405 ? 29.959 -34.786 -39.413 1.00 39.78 405 LEU A O 1
ATOM 3170 N N . ASP A 1 406 ? 30.653 -33.363 -37.797 1.00 40.09 406 ASP A N 1
ATOM 3171 C CA . ASP A 1 406 ? 30.874 -34.342 -36.735 1.00 40.09 406 ASP A CA 1
ATOM 3172 C C . ASP A 1 406 ? 30.072 -33.887 -35.506 1.00 40.09 406 ASP A C 1
ATOM 3174 O O . ASP A 1 406 ? 29.952 -32.684 -35.251 1.00 40.09 406 ASP A O 1
ATOM 3178 N N . ASP A 1 407 ? 29.481 -34.887 -34.849 1.00 38.59 407 ASP A N 1
ATOM 3179 C CA . ASP A 1 407 ? 28.454 -34.867 -33.793 1.00 38.59 407 ASP A CA 1
ATOM 3180 C C . ASP A 1 407 ? 28.701 -33.963 -32.570 1.00 38.59 407 ASP A C 1
ATOM 3182 O O . ASP A 1 407 ? 29.858 -33.863 -32.089 1.00 38.59 407 ASP A O 1
#

pLDDT: mean 77.56, std 15.88, range [30.72, 95.0]